Protein AF-A0A7J3MZW9-F1 (afdb_monomer_lite)

Secondary structure (DSSP, 8-state):
--BSEEEEEEEEETTSSHHHHHHHHHHHHHHTT-EEEEEEE--S-SSSSEEEEEEEEESSS---S--SSEEEEEESSHHHHHHTTTTEEEEEEEEEEGGGTT-BGGG-TTS-HHHHHHHHHHHHHTT--SBHHHHHHHHHHHH--EEEEE-HHHHHHHHHHHHT--GGGGGGGHHHHHHHHHHHHHT--HHHHHHHHHHHTTT-HHHHHHHHHHHHHHHHHTGGGTTTTPBPPP----S--EEE-HHHHHHHHHHHTTEEEEEE---TTTHHHHHHHHHT-S---SS---PPEEEE-SSHHHHHHHHHHHHHTT-EEEEEE-HHHHHHHHHHHHHHHHTT--EEEEEEEEE-STT-EEEEE--TTHHHHHH-SSS----EEEE-SSHHHHHHHHHHHHHHHHHHT-EEEEEEEHHHHH-EEEEPPP-GGG------SB----TT--TT-TT-SSPPBP-TT--

InterPro domains:
  IPR002869 Pyruvate-flavodoxin oxidoreductase, central domain [G3DSA:3.40.920.10] (5-222)
  IPR002880 Pyruvate flavodoxin/ferredoxin oxidoreductase, pyrimidine binding domain [PF01855] (254-436)
  IPR002880 Pyruvate flavodoxin/ferredoxin oxidoreductase, pyrimidine binding domain [cd07034] (246-413)
  IPR019752 Pyruvate/ketoisovalerate oxidoreductase, catalytic domain [PF01558] (8-216)
  IPR029061 Thiamin diphosphate-binding fold [SSF52518] (240-432)
  IPR050722 Pyruvate:ferredoxin/flavodoxin oxidoreductase [PTHR32154] (237-459)

Radius of gyration: 25.4 Å; chains: 1; bounding box: 70×45×79 Å

Sequence (463 aa):
MAREDVGIILGGPQGAGVETSMMVLTRALARRGFGVIADREYFSNITGRHSYIHMLVSSRAIPRSLRYPVEIIASMDAETLFTHIDDVANGGYIVYDSGVASKRLEEIVSMEDITRVRVLEKLKKNGVASTVASVLKFLERDRDVKAIGLNFADLLRRLMNRYRIEVSSLSRYVSGIIVSAVAVLLGLDVEAIKYSLSIQFSSRSNIVEQNLELFKYVEESLQSYRNSIALEKPKHNFRKLMIVTGNDVVAMGKIVGGLRYQSYYPITPAADESFAIEKYEHLRAEKDIGSIVVIQTEDEISAICSAIGASLAGARSATVTSGPGFDLMVEGISWAGANEVPIVVTYYQRGGPSTGQPTRGSQSDLFNAIFAGHGEFARVVITSGDHVEAFYDSIEAFNIAERFQVPVIHLLDKFLANSIRTIPPPDLDSVKIVRGSISSGGKEYKRFDLGYIVSPRAFIGVD

Organism: NCBI:txid334771

Structure (mmCIF, N/CA/C/O backbone):
data_AF-A0A7J3MZW9-F1
#
_entry.id   AF-A0A7J3MZW9-F1
#
loop_
_atom_site.group_PDB
_atom_site.id
_atom_site.type_symbol
_atom_site.label_atom_id
_atom_site.label_alt_id
_atom_site.label_comp_id
_atom_site.label_asym_id
_atom_site.label_entity_id
_atom_site.label_seq_id
_atom_site.pdbx_PDB_ins_code
_atom_site.Cartn_x
_atom_site.Cartn_y
_atom_site.Cartn_z
_atom_site.occupancy
_atom_site.B_iso_or_equiv
_atom_site.auth_seq_id
_atom_site.auth_comp_id
_atom_site.auth_asym_id
_atom_site.auth_atom_id
_atom_site.pdbx_PDB_model_num
ATOM 1 N N . MET A 1 1 ? -22.121 -19.425 14.196 1.00 66.69 1 MET A N 1
ATOM 2 C CA . MET A 1 1 ? -21.327 -20.340 13.345 1.00 66.69 1 MET A CA 1
ATOM 3 C C . MET A 1 1 ? -20.013 -19.656 13.018 1.00 66.69 1 MET A C 1
ATOM 5 O O . MET A 1 1 ? -20.012 -18.431 12.944 1.00 66.69 1 MET A O 1
ATOM 9 N N . ALA A 1 2 ? -18.922 -20.415 12.894 1.00 81.06 2 ALA A N 1
ATOM 10 C CA . ALA A 1 2 ? -17.648 -19.862 12.435 1.00 81.06 2 ALA A CA 1
ATOM 11 C C . ALA A 1 2 ? -17.793 -19.345 10.994 1.00 81.06 2 ALA A C 1
ATOM 13 O O . ALA A 1 2 ? -18.636 -19.845 10.249 1.00 81.06 2 ALA A O 1
ATOM 14 N N . ARG A 1 3 ? -17.035 -18.309 10.636 1.00 91.56 3 ARG A N 1
ATOM 15 C CA . ARG A 1 3 ? -17.118 -17.649 9.327 1.00 91.56 3 ARG A CA 1
ATOM 16 C C . ARG A 1 3 ? -15.954 -18.076 8.441 1.00 91.56 3 ARG A C 1
ATOM 18 O O . ARG A 1 3 ? -14.834 -18.227 8.929 1.00 91.56 3 ARG A O 1
ATOM 25 N N . GLU A 1 4 ? -16.200 -18.223 7.140 1.00 93.69 4 GLU A N 1
ATOM 26 C CA . GLU A 1 4 ? -15.109 -18.450 6.185 1.00 93.69 4 GLU A CA 1
ATOM 27 C C . GLU A 1 4 ? -14.228 -17.205 6.050 1.00 93.69 4 GLU A C 1
ATOM 29 O O . GLU A 1 4 ? -13.000 -17.328 6.088 1.00 93.69 4 GLU A O 1
ATOM 34 N N . ASP A 1 5 ? -14.870 -16.035 5.975 1.00 96.19 5 ASP A N 1
ATOM 35 C CA . ASP A 1 5 ? -14.238 -14.738 5.764 1.00 96.19 5 ASP A CA 1
ATOM 36 C C . ASP A 1 5 ? -14.672 -13.718 6.822 1.00 96.19 5 ASP A C 1
ATOM 38 O O . ASP A 1 5 ? -15.852 -13.645 7.182 1.00 96.19 5 ASP A O 1
ATOM 42 N N . VAL A 1 6 ? -13.740 -12.870 7.258 1.00 97.88 6 VAL A N 1
ATOM 43 C CA . VAL A 1 6 ? -13.991 -11.769 8.198 1.00 97.88 6 VAL A CA 1
ATOM 44 C C . VAL A 1 6 ? -13.339 -10.485 7.685 1.00 97.88 6 VAL A C 1
ATOM 46 O O . VAL A 1 6 ? -12.119 -10.401 7.547 1.00 97.88 6 VAL A O 1
ATOM 49 N N . GLY A 1 7 ? -14.170 -9.493 7.381 1.00 98.38 7 GLY A N 1
ATOM 50 C CA . GLY A 1 7 ? -13.801 -8.124 7.062 1.00 98.38 7 GLY A CA 1
ATOM 51 C C . GLY A 1 7 ? -13.626 -7.292 8.331 1.00 98.38 7 GLY A C 1
ATOM 52 O O . GLY A 1 7 ? -14.401 -7.417 9.283 1.00 98.38 7 GLY A O 1
ATOM 53 N N . ILE A 1 8 ? -12.604 -6.442 8.343 1.00 98.62 8 ILE A N 1
ATOM 54 C CA . ILE A 1 8 ? -12.184 -5.655 9.501 1.00 98.62 8 ILE A CA 1
ATOM 55 C C . ILE A 1 8 ? -11.830 -4.243 9.033 1.00 98.62 8 ILE A C 1
ATOM 57 O O . ILE A 1 8 ? -11.095 -4.079 8.060 1.00 98.62 8 ILE A O 1
ATOM 61 N N . ILE A 1 9 ? -12.306 -3.229 9.753 1.00 98.75 9 ILE A N 1
ATOM 62 C CA . ILE A 1 9 ? -11.813 -1.855 9.655 1.00 98.75 9 ILE A CA 1
ATOM 63 C C . ILE A 1 9 ? -11.108 -1.484 10.953 1.00 98.75 9 ILE A C 1
ATOM 65 O O . ILE A 1 9 ? -11.668 -1.631 12.038 1.00 98.75 9 ILE A O 1
ATOM 69 N N . LEU A 1 10 ? -9.881 -0.984 10.838 1.00 98.38 10 LEU A N 1
ATOM 70 C CA . LEU A 1 10 ? -9.144 -0.358 11.937 1.00 98.38 10 LEU A CA 1
ATOM 71 C C . LEU A 1 10 ? -9.023 1.123 11.607 1.00 98.38 10 LEU A C 1
ATOM 73 O O . LEU A 1 10 ? -8.397 1.449 10.603 1.00 98.38 10 LEU A O 1
ATOM 77 N N . GLY A 1 11 ? -9.604 2.007 12.410 1.00 97.81 11 GLY A N 1
ATOM 78 C CA . GLY A 1 11 ? -9.601 3.443 12.124 1.00 97.81 11 GLY A CA 1
ATOM 79 C C . GLY A 1 11 ? -8.956 4.273 13.224 1.00 97.81 11 GLY A C 1
ATOM 80 O O . GLY A 1 11 ? -9.015 3.921 14.405 1.00 97.81 11 GLY A O 1
ATOM 81 N N . GLY A 1 12 ? -8.328 5.375 12.824 1.00 97.19 12 GLY A N 1
ATOM 82 C CA . GLY A 1 12 ? -7.764 6.358 13.736 1.00 97.19 12 GLY A CA 1
ATOM 83 C C . GLY A 1 12 ? -6.958 7.443 13.021 1.00 97.19 12 GLY A C 1
ATOM 84 O O . GLY A 1 12 ? -6.749 7.391 11.803 1.00 97.19 12 GLY A O 1
ATOM 85 N N . PRO A 1 13 ? -6.433 8.421 13.771 1.00 96.06 13 PRO A N 1
ATOM 86 C CA . PRO A 1 13 ? -5.720 9.534 13.172 1.00 96.06 13 PRO A CA 1
ATOM 87 C C . PRO A 1 13 ? -4.361 9.091 12.615 1.00 96.06 13 PRO A C 1
ATOM 89 O O . PRO A 1 13 ? -3.660 8.250 13.190 1.00 96.06 13 PRO A O 1
ATOM 92 N N . GLN A 1 14 ? -3.946 9.693 11.500 1.00 94.75 14 GLN A N 1
ATOM 93 C CA . GLN A 1 14 ? -2.630 9.476 10.906 1.00 94.75 14 GLN A CA 1
ATOM 94 C C . GLN A 1 14 ? -1.537 9.770 11.942 1.00 94.75 14 GLN A C 1
ATOM 96 O O . GLN A 1 14 ? -1.523 10.831 12.570 1.00 94.75 14 GLN A O 1
ATOM 101 N N . GLY A 1 15 ? -0.636 8.802 12.128 1.00 91.50 15 GLY A N 1
ATOM 102 C CA . GLY A 1 15 ? 0.399 8.818 13.167 1.00 91.50 15 GLY A CA 1
ATOM 103 C C . GLY A 1 15 ? 0.068 8.007 14.429 1.00 91.50 15 GLY A C 1
ATOM 104 O O . GLY A 1 15 ? 0.969 7.757 15.225 1.00 91.50 15 GLY A O 1
ATOM 105 N N . ALA A 1 16 ? -1.167 7.517 14.601 1.00 91.44 16 ALA A N 1
ATOM 106 C CA . ALA A 1 16 ? -1.568 6.733 15.781 1.00 91.44 16 ALA A CA 1
ATOM 107 C C . ALA A 1 16 ? -1.140 5.252 15.758 1.00 91.44 16 ALA A C 1
ATOM 109 O O . ALA A 1 16 ? -1.407 4.516 16.704 1.00 91.44 16 ALA A O 1
ATOM 110 N N . GLY A 1 17 ? -0.467 4.800 14.695 1.00 92.62 17 GLY A N 1
ATOM 111 C CA . GLY A 1 17 ? 0.003 3.416 14.568 1.00 92.62 17 GLY A CA 1
ATOM 112 C C . GLY A 1 17 ? -0.980 2.455 13.893 1.00 92.62 17 GLY A C 1
ATOM 113 O O . GLY A 1 17 ? -0.825 1.248 14.046 1.00 92.62 17 GLY A O 1
ATOM 114 N N . VAL A 1 18 ? -1.953 2.955 13.122 1.00 92.81 18 VAL A N 1
ATOM 115 C CA . VAL A 1 18 ? -2.935 2.121 12.396 1.00 92.81 18 VAL A CA 1
ATOM 116 C C . VAL A 1 18 ? -2.254 1.124 11.436 1.00 92.81 18 VAL A C 1
ATOM 118 O O . VAL A 1 18 ? -2.617 -0.047 11.373 1.00 92.81 18 VAL A O 1
ATOM 121 N N . GLU A 1 19 ? -1.195 1.550 10.745 1.00 92.19 19 GLU A N 1
ATOM 122 C CA . GLU A 1 19 ? -0.390 0.685 9.869 1.00 92.19 19 GLU A CA 1
ATOM 123 C C . GLU A 1 19 ? 0.373 -0.401 10.646 1.00 92.19 19 GLU A C 1
ATOM 125 O O . GLU A 1 19 ? 0.411 -1.564 10.245 1.00 92.19 19 GLU A O 1
ATOM 130 N N . THR A 1 20 ? 0.916 -0.057 11.815 1.00 94.56 20 THR A N 1
ATOM 131 C CA . THR A 1 20 ? 1.518 -1.041 12.722 1.00 94.56 20 THR A CA 1
ATOM 132 C C . THR A 1 20 ? 0.482 -2.081 13.152 1.00 94.56 20 THR A C 1
ATOM 134 O O . THR A 1 20 ? 0.789 -3.273 13.165 1.00 94.56 20 THR A O 1
ATOM 137 N N . SER A 1 21 ? -0.754 -1.658 13.447 1.00 96.06 21 SER A N 1
ATOM 138 C CA . SER A 1 21 ? -1.856 -2.567 13.776 1.00 96.06 21 SER A CA 1
ATOM 139 C C . SER A 1 21 ? -2.169 -3.536 12.635 1.00 96.06 21 SER A C 1
ATOM 141 O O . SER A 1 21 ? -2.301 -4.735 12.890 1.00 96.06 21 SER A O 1
ATOM 143 N N . MET A 1 22 ? -2.212 -3.050 11.387 1.00 96.06 22 MET A N 1
ATOM 144 C CA . MET A 1 22 ? -2.353 -3.897 10.195 1.00 96.06 22 MET A CA 1
ATOM 145 C C . MET A 1 22 ? -1.255 -4.958 10.142 1.00 96.06 22 MET A C 1
ATOM 147 O O . MET A 1 22 ? -1.553 -6.147 10.073 1.00 96.06 22 MET A O 1
ATOM 151 N N . MET A 1 23 ? 0.013 -4.549 10.228 1.00 96.19 23 MET A N 1
ATOM 152 C CA . MET A 1 23 ? 1.148 -5.469 10.120 1.00 96.19 23 MET A CA 1
ATOM 153 C C . MET A 1 23 ? 1.159 -6.528 11.220 1.00 96.19 23 MET A C 1
ATOM 155 O O . MET A 1 23 ? 1.488 -7.691 10.964 1.00 96.19 23 MET A O 1
ATOM 159 N N . VAL A 1 24 ? 0.794 -6.141 12.446 1.00 97.06 24 VAL A N 1
ATOM 160 C CA . VAL A 1 24 ? 0.731 -7.071 13.573 1.00 97.06 24 VAL A CA 1
ATOM 161 C C . VAL A 1 24 ? -0.393 -8.096 13.383 1.00 97.06 24 VAL A C 1
ATOM 163 O O . VAL A 1 24 ? -0.154 -9.298 13.530 1.00 97.06 24 VAL A O 1
ATOM 166 N N . LEU A 1 25 ? -1.597 -7.658 13.012 1.00 97.75 25 LEU A N 1
ATOM 167 C CA . LEU A 1 25 ? -2.724 -8.565 12.779 1.00 97.75 25 LEU A CA 1
ATOM 168 C C . LEU A 1 25 ? -2.484 -9.482 11.576 1.00 97.75 25 LEU A C 1
ATOM 170 O O . LEU A 1 25 ? -2.639 -10.695 11.710 1.00 97.75 25 LEU A O 1
ATOM 174 N N . THR A 1 26 ? -2.015 -8.946 10.445 1.00 97.31 26 THR A N 1
ATOM 175 C CA . THR A 1 26 ? -1.722 -9.732 9.235 1.00 97.31 26 THR A CA 1
ATOM 176 C C . THR A 1 26 ? -0.743 -10.866 9.530 1.00 97.31 26 THR A C 1
ATOM 178 O O . THR A 1 26 ? -0.995 -12.012 9.167 1.00 97.31 26 THR A O 1
ATOM 181 N N . ARG A 1 27 ? 0.354 -10.587 10.248 1.00 96.19 27 ARG A N 1
ATOM 182 C CA . ARG A 1 27 ? 1.341 -11.611 10.635 1.00 96.19 27 ARG A CA 1
ATOM 183 C C . ARG A 1 27 ? 0.780 -12.639 11.611 1.00 96.19 27 ARG A C 1
ATOM 185 O O . ARG A 1 27 ? 1.069 -13.823 11.453 1.00 96.19 27 ARG A O 1
ATOM 192 N N . ALA A 1 28 ? -0.001 -12.217 12.606 1.00 96.56 28 ALA A N 1
ATOM 193 C CA . ALA A 1 28 ? -0.604 -13.139 13.570 1.00 96.56 28 ALA A CA 1
ATOM 194 C C . ALA A 1 28 ? -1.579 -14.109 12.879 1.00 96.56 28 ALA A C 1
ATOM 196 O O . ALA A 1 28 ? -1.547 -15.313 13.131 1.00 96.56 28 ALA A O 1
ATOM 197 N N . LEU A 1 29 ? -2.386 -13.595 11.950 1.00 95.88 29 LEU A N 1
ATOM 198 C CA . LEU A 1 29 ? -3.328 -14.372 11.148 1.00 95.88 29 LEU A CA 1
ATOM 199 C C . LEU A 1 29 ? -2.621 -15.306 10.161 1.00 95.88 29 LEU A C 1
ATOM 201 O O . LEU A 1 29 ? -2.902 -16.506 10.138 1.00 95.88 29 LEU A O 1
ATOM 205 N N . ALA A 1 30 ? -1.639 -14.798 9.416 1.00 94.56 30 ALA A N 1
ATOM 206 C CA . ALA A 1 30 ? -0.838 -15.602 8.496 1.00 94.56 30 ALA A CA 1
ATOM 207 C C . ALA A 1 30 ? -0.089 -16.728 9.226 1.00 94.56 30 ALA A C 1
ATOM 209 O O . ALA A 1 30 ? -0.009 -17.852 8.731 1.00 94.56 30 ALA A O 1
ATOM 210 N N . ARG A 1 31 ? 0.401 -16.473 10.451 1.00 92.69 31 ARG A N 1
ATOM 211 C CA . ARG A 1 31 ? 1.047 -17.489 11.298 1.00 92.69 31 ARG A CA 1
ATOM 212 C C . ARG A 1 31 ? 0.108 -18.641 11.656 1.00 92.69 31 ARG A C 1
ATOM 214 O O . ARG A 1 31 ? 0.579 -19.751 11.901 1.00 92.69 31 ARG A O 1
ATOM 221 N N . ARG A 1 32 ? -1.201 -18.386 11.668 1.00 92.31 32 ARG A N 1
ATOM 222 C CA . ARG A 1 32 ? -2.254 -19.383 11.873 1.00 92.31 32 ARG A CA 1
ATOM 223 C C . ARG A 1 32 ? -2.797 -19.978 10.577 1.00 92.31 32 ARG A C 1
ATOM 225 O O . ARG A 1 32 ? -3.683 -20.813 10.659 1.00 92.31 32 ARG A O 1
ATOM 232 N N . GLY A 1 33 ? -2.228 -19.634 9.421 1.00 92.06 33 GLY A N 1
ATOM 233 C CA . GLY A 1 33 ? -2.577 -20.211 8.121 1.00 92.06 33 GLY A CA 1
ATOM 234 C C . GLY A 1 33 ? -3.708 -19.490 7.387 1.00 92.06 33 GLY A C 1
ATOM 235 O O . GLY A 1 33 ? -4.146 -19.973 6.346 1.00 92.06 33 GLY A O 1
ATOM 236 N N . PHE A 1 34 ? -4.180 -18.351 7.900 1.00 94.81 34 PHE A N 1
ATOM 237 C CA . PHE A 1 34 ? -5.194 -17.543 7.226 1.00 94.81 34 PHE A CA 1
ATOM 238 C C . PHE A 1 34 ? -4.597 -16.743 6.069 1.00 94.81 34 PHE A C 1
ATOM 240 O O . PHE A 1 34 ? -3.487 -16.216 6.169 1.00 94.81 34 PHE A O 1
ATOM 247 N N . GLY A 1 35 ? -5.364 -16.619 4.989 1.00 95.69 35 GLY A N 1
ATOM 248 C CA . GLY A 1 35 ? -5.080 -15.666 3.927 1.00 95.69 35 GLY A CA 1
ATOM 249 C C . GLY A 1 35 ? -5.544 -14.271 4.328 1.00 95.69 35 GLY A C 1
ATOM 250 O O . GLY A 1 35 ? -6.617 -14.119 4.911 1.00 95.69 35 GLY A O 1
ATOM 251 N N . VAL A 1 36 ? -4.750 -13.250 4.011 1.00 97.31 36 VAL A N 1
ATOM 252 C CA . VAL A 1 36 ? -5.055 -11.854 4.339 1.00 97.31 36 VAL A CA 1
ATOM 253 C C . VAL A 1 36 ? -4.795 -10.960 3.132 1.00 97.31 36 VAL A C 1
ATOM 255 O O . VAL A 1 36 ? -3.781 -11.108 2.446 1.00 97.31 36 VAL A O 1
ATOM 258 N N . ILE A 1 37 ? -5.701 -10.012 2.912 1.00 97.88 37 ILE A N 1
ATOM 259 C CA . ILE A 1 37 ? -5.473 -8.806 2.117 1.00 97.88 37 ILE A CA 1
ATOM 260 C C . ILE A 1 37 ? -5.898 -7.608 2.965 1.00 97.88 37 ILE A C 1
ATOM 262 O O . ILE A 1 37 ? -6.905 -7.673 3.670 1.00 97.88 37 ILE A O 1
ATOM 266 N N . ALA A 1 38 ? -5.126 -6.533 2.938 1.00 97.75 38 ALA A N 1
ATOM 267 C CA . ALA A 1 38 ? -5.451 -5.304 3.636 1.00 97.75 38 ALA A CA 1
ATOM 268 C C . ALA A 1 38 ? -4.991 -4.102 2.821 1.00 97.75 38 ALA A C 1
ATOM 270 O O . ALA A 1 38 ? -3.898 -4.130 2.271 1.00 97.75 38 ALA A O 1
ATOM 271 N N . ASP A 1 39 ? -5.798 -3.052 2.759 1.00 96.31 39 ASP A N 1
ATOM 272 C CA . ASP A 1 39 ? -5.416 -1.780 2.153 1.00 96.31 39 ASP A CA 1
ATOM 273 C C . ASP A 1 39 ? -5.437 -0.666 3.190 1.00 96.31 39 ASP A C 1
ATOM 275 O O . ASP A 1 39 ? -6.199 -0.690 4.163 1.00 96.31 39 ASP A O 1
ATOM 279 N N . ARG A 1 40 ? -4.569 0.313 2.959 1.00 94.19 40 ARG A N 1
ATOM 280 C CA . ARG A 1 40 ? -4.457 1.518 3.759 1.00 94.19 40 ARG A CA 1
ATOM 281 C C . ARG A 1 40 ? -5.034 2.688 2.980 1.00 94.19 40 ARG A C 1
ATOM 283 O O . ARG A 1 40 ? -4.527 3.079 1.926 1.00 94.19 40 ARG A O 1
ATOM 290 N N . GLU A 1 41 ? -6.011 3.337 3.594 1.00 95.88 41 GLU A N 1
ATOM 291 C CA . GLU A 1 41 ? -6.636 4.547 3.084 1.00 95.88 41 GLU A CA 1
ATOM 292 C C . GLU A 1 41 ? -6.291 5.731 3.994 1.00 95.88 41 GLU A C 1
ATOM 294 O O . GLU A 1 41 ? -6.464 5.697 5.215 1.00 95.88 41 GLU A O 1
ATOM 299 N N . TYR A 1 42 ? -5.736 6.784 3.391 1.00 95.62 42 TYR A N 1
ATOM 300 C CA . TYR A 1 42 ? -5.172 7.934 4.097 1.00 95.62 42 TYR A CA 1
ATOM 301 C C . TYR A 1 42 ? -5.287 9.208 3.258 1.00 95.62 42 TYR A C 1
ATOM 303 O O . TYR A 1 42 ? -5.438 9.160 2.036 1.00 95.62 42 TYR A O 1
ATOM 311 N N . PHE A 1 43 ? -5.230 10.363 3.918 1.00 95.81 43 PHE A N 1
ATOM 312 C CA . PHE A 1 43 ? -5.194 11.655 3.240 1.00 95.81 43 PHE A CA 1
ATOM 313 C C . PHE A 1 43 ? -3.762 12.033 2.868 1.00 95.81 43 PHE A C 1
ATOM 315 O O . PHE A 1 43 ? -2.799 11.544 3.459 1.00 95.81 43 PHE A O 1
ATOM 322 N N . SER A 1 44 ? -3.623 12.964 1.921 1.00 94.00 44 SER A N 1
ATOM 323 C CA . SER A 1 44 ? -2.358 13.645 1.621 1.00 94.00 44 SER A CA 1
ATOM 324 C C . SER A 1 44 ? -1.974 14.590 2.770 1.00 94.00 44 SER A C 1
ATOM 326 O O . SER A 1 44 ? -2.047 15.812 2.664 1.00 94.00 44 SER A O 1
ATOM 328 N N . ASN A 1 45 ? -1.646 14.000 3.914 1.00 93.12 45 ASN A N 1
ATOM 329 C CA . ASN A 1 45 ? -1.388 14.639 5.193 1.00 93.12 45 ASN A CA 1
ATOM 330 C C . ASN A 1 45 ? -0.435 13.743 6.004 1.00 93.12 45 ASN A C 1
ATOM 332 O O . ASN A 1 45 ? -0.465 12.526 5.852 1.00 93.12 45 ASN A O 1
ATOM 336 N N . ILE A 1 46 ? 0.426 14.326 6.843 1.00 86.62 46 ILE A N 1
ATOM 337 C CA . ILE A 1 46 ? 1.426 13.552 7.601 1.00 86.62 46 ILE A CA 1
ATOM 338 C C . ILE A 1 46 ? 0.848 13.046 8.928 1.00 86.62 46 ILE A C 1
ATOM 340 O O . ILE A 1 46 ? 1.002 11.870 9.260 1.00 86.62 46 ILE A O 1
ATOM 344 N N . THR A 1 47 ? 0.150 13.907 9.673 1.00 89.38 47 THR A N 1
ATOM 345 C CA . THR A 1 47 ? -0.480 13.564 10.955 1.00 89.38 47 THR A CA 1
ATOM 346 C C . THR A 1 47 ? -1.817 14.271 11.162 1.00 89.38 47 THR A C 1
ATOM 348 O O . THR A 1 47 ? -2.002 15.430 10.789 1.00 89.38 47 THR A O 1
ATOM 351 N N . GLY A 1 48 ? -2.731 13.578 11.846 1.00 90.19 48 GLY A N 1
ATOM 352 C CA . GLY A 1 48 ? -3.967 14.149 12.386 1.00 90.19 48 GLY A CA 1
ATOM 353 C C . GLY A 1 48 ? -5.234 13.902 11.567 1.00 90.19 48 GLY A C 1
ATOM 354 O O . GLY A 1 48 ? -6.290 13.754 12.173 1.00 90.19 48 GLY A O 1
ATOM 355 N N . ARG A 1 49 ? -5.172 13.802 10.231 1.00 95.56 49 ARG A N 1
ATOM 356 C CA . ARG A 1 49 ? -6.343 13.377 9.433 1.00 95.56 49 ARG A CA 1
ATOM 357 C C . ARG A 1 49 ? -6.718 11.922 9.716 1.00 95.56 49 ARG A C 1
ATOM 359 O O . ARG A 1 49 ? -5.862 11.135 10.113 1.00 95.56 49 ARG A O 1
ATOM 366 N N . HIS A 1 50 ? -7.978 11.556 9.484 1.00 97.44 50 HIS A N 1
ATOM 367 C CA . HIS A 1 50 ? -8.433 10.171 9.616 1.00 97.44 50 HIS A CA 1
ATOM 368 C C . HIS A 1 50 ? -7.737 9.247 8.618 1.00 97.44 50 HIS A C 1
ATOM 370 O O . HIS A 1 50 ? -7.591 9.561 7.438 1.00 97.44 50 HIS A O 1
ATOM 376 N N . SER A 1 51 ? -7.338 8.076 9.088 1.00 97.31 51 SER A N 1
ATOM 377 C CA . SER A 1 51 ? -6.863 6.982 8.252 1.00 97.31 51 SER A CA 1
ATOM 378 C C . SER A 1 51 ? -7.467 5.680 8.729 1.00 97.31 51 SER A C 1
ATOM 380 O O . SER A 1 51 ? -7.773 5.513 9.910 1.00 97.31 51 SER A O 1
ATOM 382 N N . TYR A 1 52 ? -7.611 4.735 7.814 1.00 98.00 52 TYR A N 1
ATOM 383 C CA . TYR A 1 52 ? -8.102 3.422 8.176 1.00 98.00 52 TYR A CA 1
ATOM 384 C C . TYR A 1 52 ? -7.427 2.322 7.373 1.00 98.00 52 TYR A C 1
ATOM 386 O O . TYR A 1 52 ? -6.879 2.537 6.290 1.00 98.00 52 TYR A O 1
ATOM 394 N N . ILE A 1 53 ? -7.460 1.134 7.958 1.00 98.12 53 ILE A N 1
ATOM 395 C CA . ILE A 1 53 ? -7.071 -0.112 7.322 1.00 98.12 53 ILE A CA 1
ATOM 396 C C . ILE A 1 53 ? -8.348 -0.871 7.044 1.00 98.12 53 ILE A C 1
ATOM 398 O O . ILE A 1 53 ? -9.110 -1.130 7.974 1.00 98.12 53 ILE A O 1
ATOM 402 N N . HIS A 1 54 ? -8.555 -1.251 5.791 1.00 98.19 54 HIS A N 1
ATOM 403 C CA . HIS A 1 54 ? -9.618 -2.161 5.394 1.00 98.19 54 HIS A CA 1
ATOM 404 C C . HIS A 1 54 ? -8.995 -3.514 5.095 1.00 98.19 54 HIS A C 1
ATOM 406 O O . HIS A 1 54 ? -8.181 -3.645 4.189 1.00 98.19 54 HIS A O 1
ATOM 412 N N . MET A 1 55 ? -9.337 -4.514 5.895 1.00 98.38 55 MET A N 1
ATOM 413 C CA . MET A 1 55 ? -8.736 -5.841 5.868 1.00 98.38 55 MET A CA 1
ATOM 414 C C . MET A 1 55 ? -9.805 -6.897 5.612 1.00 98.38 55 MET A C 1
ATOM 416 O O . MET A 1 55 ? -10.905 -6.821 6.154 1.00 98.38 55 MET A O 1
ATOM 420 N N . LEU A 1 56 ? -9.463 -7.912 4.825 1.00 98.31 56 LEU A N 1
ATOM 421 C CA . LEU A 1 56 ? -10.227 -9.142 4.692 1.00 98.31 56 LEU A CA 1
ATOM 422 C C . LEU A 1 56 ? -9.333 -10.330 5.037 1.00 98.31 56 LEU A C 1
ATOM 424 O O . LEU A 1 56 ? -8.225 -10.480 4.518 1.00 98.31 56 LEU A O 1
ATOM 428 N N . VAL A 1 57 ? -9.851 -11.183 5.909 1.00 97.44 57 VAL A N 1
ATOM 429 C CA . VAL A 1 57 ? -9.215 -12.418 6.358 1.00 97.44 57 VAL A CA 1
ATOM 430 C C . VAL A 1 57 ? -10.047 -13.585 5.863 1.00 97.44 57 VAL A C 1
ATOM 432 O O . VAL A 1 57 ? -11.267 -13.544 5.986 1.00 97.44 57 VAL A O 1
ATOM 435 N N . SER A 1 58 ? -9.404 -14.626 5.342 1.00 95.94 58 SER A N 1
ATOM 436 C CA . SER A 1 58 ? -10.086 -15.820 4.853 1.00 95.94 58 SER A CA 1
ATOM 437 C C . SER A 1 58 ? -9.415 -17.100 5.340 1.00 95.94 58 SER A C 1
ATOM 439 O O . SER A 1 58 ? -8.193 -17.260 5.312 1.00 95.94 58 SER A O 1
ATOM 441 N N . SER A 1 59 ? -10.245 -18.046 5.767 1.00 94.75 59 SER A N 1
ATOM 442 C CA . SER A 1 59 ? -9.865 -19.433 6.063 1.00 94.75 59 SER A CA 1
ATOM 443 C C . SER A 1 59 ? -9.820 -20.313 4.808 1.00 94.75 59 SER A C 1
ATOM 445 O O . SER A 1 59 ? -9.221 -21.392 4.828 1.00 94.75 59 SER A O 1
ATOM 447 N N . ARG A 1 60 ? -10.439 -19.863 3.707 1.00 91.62 60 ARG A N 1
ATOM 448 C CA . ARG A 1 60 ? -10.702 -20.665 2.503 1.00 91.62 60 ARG A CA 1
ATOM 449 C C . ARG A 1 60 ? -9.842 -20.288 1.305 1.00 91.62 60 ARG A C 1
ATOM 451 O O . ARG A 1 60 ? -9.861 -21.039 0.340 1.00 91.62 60 ARG A O 1
ATOM 458 N N . ALA A 1 61 ? -9.123 -19.169 1.300 1.00 91.06 61 ALA A N 1
ATOM 459 C CA . ALA A 1 61 ? -8.167 -18.782 0.252 1.00 91.06 61 ALA A CA 1
ATOM 460 C C . ALA A 1 61 ? -7.298 -17.611 0.705 1.00 91.06 61 ALA A C 1
ATOM 462 O O . ALA A 1 61 ? -7.561 -16.990 1.727 1.00 91.06 61 ALA A O 1
ATOM 463 N N . ILE A 1 62 ? -6.278 -17.276 -0.086 1.00 92.19 62 ILE A N 1
ATOM 464 C CA . ILE A 1 62 ? -5.747 -15.914 -0.060 1.00 92.19 62 ILE A CA 1
ATOM 465 C C . ILE A 1 62 ? -6.791 -15.025 -0.749 1.00 92.19 62 ILE A C 1
ATOM 467 O O . ILE A 1 62 ? -7.041 -15.223 -1.945 1.00 92.19 62 ILE A O 1
ATOM 471 N N . PRO A 1 63 ? -7.411 -14.070 -0.037 1.00 93.94 63 PRO A N 1
ATOM 472 C CA . PRO A 1 63 ? -8.425 -13.204 -0.620 1.00 93.94 63 PRO A CA 1
ATOM 473 C C . PRO A 1 63 ? -7.840 -12.373 -1.772 1.00 93.94 63 PRO A C 1
ATOM 475 O O . PRO A 1 63 ? -6.654 -12.026 -1.778 1.00 93.94 63 PRO A O 1
ATOM 478 N N . ARG A 1 64 ? -8.676 -12.108 -2.781 1.00 92.12 64 ARG A N 1
ATOM 479 C CA . ARG A 1 64 ? -8.311 -11.344 -3.991 1.00 92.12 64 ARG A CA 1
ATOM 480 C C . ARG A 1 64 ? -8.816 -9.905 -3.973 1.00 92.12 64 ARG A C 1
ATOM 482 O O . ARG A 1 64 ? -8.330 -9.089 -4.738 1.00 92.12 64 ARG A O 1
ATOM 489 N N . SER A 1 65 ? -9.785 -9.600 -3.119 1.00 94.75 65 SER A N 1
ATOM 490 C CA . SER A 1 65 ? -10.409 -8.285 -3.039 1.00 94.75 65 SER A CA 1
ATOM 491 C C . SER A 1 65 ? -10.841 -7.992 -1.611 1.00 94.75 65 SER A C 1
ATOM 493 O O . SER A 1 65 ? -11.024 -8.903 -0.802 1.00 94.75 65 SER A O 1
ATOM 495 N N . LEU A 1 66 ? -11.039 -6.713 -1.314 1.00 96.69 66 LEU A N 1
ATOM 496 C CA . LEU A 1 66 ? -11.737 -6.278 -0.111 1.00 96.69 66 LEU A CA 1
ATOM 497 C C . LEU A 1 66 ? -13.253 -6.337 -0.328 1.00 96.69 66 LEU A C 1
ATOM 499 O O . LEU A 1 66 ? -13.728 -6.424 -1.462 1.00 96.69 66 LEU A O 1
ATOM 503 N N . ARG A 1 67 ? -14.023 -6.299 0.764 1.00 95.81 67 ARG A N 1
ATOM 504 C CA . ARG A 1 67 ? -15.489 -6.256 0.706 1.00 95.81 67 ARG A CA 1
ATOM 505 C C . ARG A 1 67 ? -16.084 -5.375 1.793 1.00 95.81 67 ARG A C 1
ATOM 507 O O . ARG A 1 67 ? -15.541 -5.284 2.893 1.00 95.81 67 ARG A O 1
ATOM 514 N N . TYR A 1 68 ? -17.240 -4.812 1.474 1.00 96.12 68 TYR A N 1
ATOM 515 C CA . TYR A 1 68 ? -18.177 -4.234 2.427 1.00 96.12 68 TYR A CA 1
ATOM 516 C C . TYR A 1 68 ? -19.478 -5.057 2.424 1.00 96.12 68 TYR A C 1
ATOM 518 O O . TYR A 1 68 ? -19.797 -5.680 1.407 1.00 96.12 68 TYR A O 1
ATOM 526 N N . PRO A 1 69 ? -20.245 -5.058 3.524 1.00 97.56 69 PRO A N 1
ATOM 527 C CA . PRO A 1 69 ? -19.862 -4.518 4.826 1.00 97.56 69 PRO A CA 1
ATOM 528 C C . PRO A 1 69 ? -18.809 -5.398 5.533 1.00 97.56 69 PRO A C 1
ATOM 530 O O . PRO A 1 69 ? -18.527 -6.519 5.100 1.00 97.56 69 PRO A O 1
ATOM 533 N N . VAL A 1 70 ? -18.219 -4.878 6.611 1.00 98.25 70 VAL A N 1
ATOM 534 C CA . VAL A 1 70 ? -17.229 -5.551 7.464 1.00 98.25 70 VAL A CA 1
ATOM 535 C C . VAL A 1 70 ? -17.845 -6.032 8.773 1.00 98.25 70 VAL A C 1
ATOM 537 O O . VAL A 1 70 ? -18.772 -5.430 9.312 1.00 98.25 70 VAL A O 1
ATOM 540 N N . GLU A 1 71 ? -17.325 -7.127 9.314 1.00 98.25 71 GLU A N 1
ATOM 541 C CA . GLU A 1 71 ? -17.822 -7.705 10.562 1.00 98.25 71 GLU A CA 1
ATOM 542 C C . GLU A 1 71 ? -17.279 -7.010 11.810 1.00 98.25 71 GLU A C 1
ATOM 544 O O . GLU A 1 71 ? -17.935 -7.062 12.849 1.00 98.25 71 GLU A O 1
ATOM 549 N N . ILE A 1 72 ? -16.102 -6.382 11.726 1.00 98.50 72 ILE A N 1
ATOM 550 C CA . ILE A 1 72 ? -15.468 -5.694 12.855 1.00 98.50 72 ILE A CA 1
ATOM 551 C C . ILE A 1 72 ? -15.073 -4.280 12.446 1.00 98.50 72 ILE A C 1
ATOM 553 O O . ILE A 1 72 ? -14.364 -4.096 11.460 1.00 98.50 72 ILE A O 1
ATOM 557 N N . ILE A 1 73 ? -15.446 -3.293 13.254 1.00 98.75 73 ILE A N 1
ATOM 558 C CA . ILE A 1 73 ? -14.825 -1.968 13.252 1.00 98.75 73 ILE A CA 1
ATOM 559 C C . ILE A 1 73 ? -14.142 -1.775 14.603 1.00 98.75 73 ILE A C 1
ATOM 561 O O . ILE A 1 73 ? -14.795 -1.823 15.642 1.00 98.75 73 ILE A O 1
ATOM 565 N N . ALA A 1 74 ? -12.832 -1.552 14.606 1.00 98.31 74 ALA A N 1
ATOM 566 C CA . ALA A 1 74 ? -12.079 -1.209 15.803 1.00 98.31 74 ALA A CA 1
ATOM 567 C C . ALA A 1 74 ? -11.577 0.233 15.703 1.00 98.31 74 ALA A C 1
ATOM 569 O O . ALA A 1 74 ? -10.821 0.593 14.799 1.00 98.31 74 ALA A O 1
ATOM 570 N N . SER A 1 75 ? -12.035 1.056 16.639 1.00 97.88 75 SER A N 1
ATOM 571 C CA . SER A 1 75 ? -11.915 2.505 16.591 1.00 97.88 75 SER A CA 1
ATOM 572 C C . SER A 1 75 ? -10.919 3.029 17.615 1.00 97.88 75 SER A C 1
ATOM 574 O O . SER A 1 75 ? -11.041 2.728 18.804 1.00 97.88 75 SER A O 1
ATOM 576 N N . MET A 1 76 ? -9.959 3.846 17.174 1.00 96.88 76 MET A N 1
ATOM 577 C CA . MET A 1 76 ? -9.068 4.586 18.076 1.00 96.88 76 MET A CA 1
ATOM 578 C C . MET A 1 76 ? -9.654 5.932 18.524 1.00 96.88 76 MET A C 1
ATOM 580 O O . MET A 1 76 ? -9.187 6.496 19.511 1.00 96.88 76 MET A O 1
ATOM 584 N N . ASP A 1 77 ? -10.640 6.464 17.800 1.00 96.94 77 ASP A N 1
ATOM 585 C CA . ASP A 1 77 ? -11.208 7.791 18.031 1.00 96.94 77 ASP A CA 1
ATOM 586 C C . ASP A 1 77 ? -12.719 7.848 17.746 1.00 96.94 77 ASP A C 1
ATOM 588 O O . ASP A 1 77 ? -13.372 6.837 17.489 1.00 96.94 77 ASP A O 1
ATOM 592 N N . ALA A 1 78 ? -13.311 9.038 17.853 1.00 97.81 78 ALA A N 1
ATOM 593 C CA . ALA A 1 78 ? -14.716 9.252 17.511 1.00 97.81 78 ALA A CA 1
ATOM 594 C C . ALA A 1 78 ? -14.940 9.407 15.995 1.00 97.81 78 ALA A C 1
ATOM 596 O O . ALA A 1 78 ? -16.004 9.044 15.498 1.00 97.81 78 ALA A O 1
ATOM 597 N N . GLU A 1 79 ? -13.960 9.941 15.256 1.00 98.19 79 GLU A N 1
ATOM 598 C CA . GLU A 1 79 ? -14.086 10.199 13.816 1.00 98.19 79 GLU A CA 1
ATOM 599 C C . GLU A 1 79 ? -14.307 8.917 13.016 1.00 98.19 79 GLU A C 1
ATOM 601 O O . GLU A 1 79 ? -15.163 8.884 12.131 1.00 98.19 79 GLU A O 1
ATOM 606 N N . THR A 1 80 ? -13.595 7.849 13.369 1.00 98.06 80 THR A N 1
ATOM 607 C CA . THR A 1 80 ? -13.751 6.523 12.765 1.00 98.06 80 THR A CA 1
ATOM 608 C C . THR A 1 80 ? -15.201 6.035 12.839 1.00 98.06 80 THR A C 1
ATOM 610 O O . THR A 1 80 ? -15.742 5.558 11.843 1.00 98.06 80 THR A O 1
ATOM 613 N N . LEU A 1 81 ? -15.869 6.202 13.987 1.00 97.94 81 LEU A N 1
ATOM 614 C CA . LEU A 1 81 ? -17.250 5.746 14.192 1.00 97.94 81 LEU A CA 1
ATOM 615 C C . LEU A 1 81 ? -18.252 6.499 13.313 1.00 97.94 81 LEU A C 1
ATOM 617 O O . LEU A 1 81 ? -19.199 5.909 12.799 1.00 97.94 81 LEU A O 1
ATOM 621 N N . PHE A 1 82 ? -18.041 7.802 13.128 1.00 98.12 82 PHE A N 1
ATOM 622 C CA . PHE A 1 82 ? -18.876 8.607 12.241 1.00 98.12 82 PHE A CA 1
ATOM 623 C C . PHE A 1 82 ? -18.588 8.326 10.764 1.00 98.12 82 PHE A C 1
ATOM 625 O O . PHE A 1 82 ? -19.518 8.256 9.963 1.00 98.12 82 PHE A O 1
ATOM 632 N N . THR A 1 83 ? -17.314 8.151 10.407 1.00 97.31 83 THR A N 1
ATOM 633 C CA . THR A 1 83 ? -16.878 7.912 9.024 1.00 97.31 83 THR A CA 1
ATOM 634 C C . THR A 1 83 ? -17.397 6.579 8.496 1.00 97.31 83 THR A C 1
ATOM 636 O O . THR A 1 83 ? -17.871 6.519 7.364 1.00 97.31 83 THR A O 1
ATOM 639 N N . HIS A 1 84 ? -17.367 5.540 9.334 1.00 97.50 84 HIS A N 1
ATOM 640 C CA . HIS A 1 84 ? -17.675 4.161 8.954 1.00 97.50 84 HIS A CA 1
ATOM 641 C C . HIS A 1 84 ? -19.053 3.681 9.437 1.00 97.50 84 HIS A C 1
ATOM 643 O O . HIS A 1 84 ? -19.289 2.480 9.569 1.00 97.50 84 HIS A O 1
ATOM 649 N N . ILE A 1 85 ? -19.990 4.607 9.684 1.00 94.19 85 ILE A N 1
ATOM 650 C CA . ILE A 1 85 ? -21.358 4.293 10.139 1.00 94.19 85 ILE A CA 1
ATOM 651 C C . ILE A 1 85 ? -22.077 3.289 9.224 1.00 94.19 85 ILE A C 1
ATOM 653 O O . ILE A 1 85 ? -22.917 2.515 9.678 1.00 94.19 85 ILE A O 1
ATOM 657 N N . ASP A 1 86 ? -21.753 3.303 7.932 1.00 95.12 86 ASP A N 1
ATOM 658 C CA . ASP A 1 86 ? -22.382 2.451 6.929 1.00 95.12 86 ASP A CA 1
ATOM 659 C C . ASP A 1 86 ? -21.679 1.129 6.687 1.00 95.12 86 ASP A C 1
ATOM 661 O O . ASP A 1 86 ? -22.295 0.217 6.135 1.00 95.12 86 ASP A O 1
ATOM 665 N N . ASP A 1 87 ? -20.442 1.010 7.145 1.00 97.44 87 ASP A N 1
ATOM 666 C CA . ASP A 1 87 ? -19.552 -0.048 6.699 1.00 97.44 87 ASP A CA 1
ATOM 667 C C . ASP A 1 87 ? -19.686 -1.311 7.547 1.00 97.44 87 ASP A C 1
ATOM 669 O O . ASP A 1 87 ? -19.269 -2.378 7.109 1.00 97.44 87 ASP A O 1
ATOM 673 N N . VAL A 1 88 ? -20.290 -1.226 8.739 1.00 97.56 88 VAL A N 1
ATOM 674 C CA . VAL A 1 88 ? -20.504 -2.381 9.620 1.00 97.56 88 VAL A CA 1
ATOM 675 C C . VAL A 1 88 ? -21.674 -3.250 9.149 1.00 97.56 88 VAL A C 1
ATOM 677 O O . VAL A 1 88 ? -22.757 -2.760 8.807 1.00 97.56 88 VAL A O 1
ATOM 680 N N . ALA A 1 89 ? -21.449 -4.562 9.152 1.00 97.25 89 ALA A N 1
ATOM 681 C CA . ALA A 1 89 ? -22.431 -5.568 8.777 1.00 97.25 89 ALA A CA 1
ATOM 682 C C . ALA A 1 89 ? -23.525 -5.716 9.840 1.00 97.25 89 ALA A C 1
ATOM 684 O O . ALA A 1 89 ? -23.323 -5.415 11.019 1.00 97.25 89 ALA A O 1
ATOM 685 N N . ASN A 1 90 ? -24.669 -6.269 9.436 1.00 96.75 90 ASN A N 1
ATOM 686 C CA . ASN A 1 90 ? -25.699 -6.677 10.385 1.00 96.75 90 ASN A CA 1
ATOM 687 C C . ASN A 1 90 ? -25.149 -7.765 11.324 1.00 96.75 90 ASN A C 1
ATOM 689 O O . ASN A 1 90 ? -24.491 -8.708 10.873 1.00 96.75 90 ASN A O 1
ATOM 693 N N . GLY A 1 91 ? -25.388 -7.626 12.628 1.00 96.44 91 GLY A N 1
ATOM 694 C CA . GLY A 1 91 ? -24.783 -8.475 13.656 1.00 96.44 91 GLY A CA 1
ATOM 695 C C . GLY A 1 91 ? -23.265 -8.291 13.801 1.00 96.44 91 GLY A C 1
ATOM 696 O O . GLY A 1 91 ? -22.600 -9.168 14.353 1.00 96.44 91 GLY A O 1
ATOM 697 N N . GLY A 1 92 ? -22.698 -7.218 13.236 1.00 97.44 92 GLY A N 1
ATOM 698 C CA . GLY A 1 92 ? -21.278 -6.879 13.332 1.00 97.44 92 GLY A CA 1
ATOM 699 C C . GLY A 1 92 ? -20.894 -6.307 14.697 1.00 97.44 92 GLY A C 1
ATOM 700 O O . GLY A 1 92 ? -21.738 -6.079 15.561 1.00 97.44 92 GLY A O 1
ATOM 701 N N . TYR A 1 93 ? -19.602 -6.067 14.892 1.00 98.44 93 TYR A N 1
ATOM 702 C CA . TYR A 1 93 ? -19.028 -5.645 16.165 1.00 98.44 93 TYR A CA 1
ATOM 703 C C . TYR A 1 93 ? -18.286 -4.325 16.006 1.00 98.44 93 TYR A C 1
ATOM 705 O O . TYR A 1 93 ? -17.491 -4.154 15.082 1.00 98.44 93 TYR A O 1
ATOM 713 N N . ILE A 1 94 ? -18.516 -3.404 16.939 1.00 98.62 94 ILE A N 1
ATOM 714 C CA . ILE A 1 94 ? -17.784 -2.140 17.018 1.00 98.62 94 ILE A CA 1
ATOM 715 C C . ILE A 1 94 ? -17.046 -2.094 18.346 1.00 98.62 94 ILE A C 1
ATOM 717 O O . ILE A 1 94 ? -17.678 -2.122 19.396 1.00 98.62 94 ILE A O 1
ATOM 721 N N . VAL A 1 95 ? -15.723 -1.978 18.312 1.00 98.56 95 VAL A N 1
ATOM 722 C CA . VAL A 1 95 ? -14.898 -1.721 19.497 1.00 98.56 95 VAL A CA 1
ATOM 723 C C . VAL A 1 95 ? -14.519 -0.249 19.517 1.00 98.56 95 VAL A C 1
ATOM 725 O O . VAL A 1 95 ? -14.009 0.269 18.524 1.00 98.56 95 VAL A O 1
ATOM 728 N N . TYR A 1 96 ? -14.743 0.423 20.643 1.00 98.50 96 TYR A N 1
ATOM 729 C CA . TYR A 1 96 ? -14.456 1.849 20.785 1.00 98.50 96 TYR A CA 1
ATOM 730 C C . TYR A 1 96 ? -14.050 2.225 22.215 1.00 98.50 96 TYR A C 1
ATOM 732 O O . TYR A 1 96 ? -14.297 1.477 23.164 1.00 98.50 96 TYR A O 1
ATOM 740 N N . ASP A 1 97 ? -13.453 3.409 22.371 1.00 98.25 97 ASP A N 1
ATOM 741 C CA . ASP A 1 97 ? -13.202 3.998 23.687 1.00 98.25 97 ASP A CA 1
ATOM 742 C C . ASP A 1 97 ? -14.505 4.530 24.302 1.00 98.25 97 ASP A C 1
ATOM 744 O O . ASP A 1 97 ? -15.132 5.454 23.779 1.00 98.25 97 ASP A O 1
ATOM 748 N N . SER A 1 98 ? -14.911 4.004 25.454 1.00 97.81 98 SER A N 1
ATOM 749 C CA . SER A 1 98 ? -16.108 4.482 26.154 1.00 97.81 98 SER A CA 1
ATOM 750 C C . SER A 1 98 ? -16.006 5.961 26.551 1.00 97.81 98 SER A C 1
ATOM 752 O O . SER A 1 98 ? -17.034 6.636 26.647 1.00 97.81 98 SER A O 1
ATOM 754 N N . GLY A 1 99 ? -14.785 6.497 26.682 1.00 97.19 99 GLY A N 1
ATOM 755 C CA . GLY A 1 99 ? -14.524 7.915 26.927 1.00 97.19 99 GLY A CA 1
ATOM 756 C C . GLY A 1 99 ? -15.001 8.855 25.813 1.00 97.19 99 GLY A C 1
ATOM 757 O O . GLY A 1 99 ? -15.256 10.029 26.084 1.00 97.19 99 GLY A O 1
ATOM 758 N N . VAL A 1 100 ? -15.192 8.362 24.582 1.00 97.19 100 VAL A N 1
ATOM 759 C CA . VAL A 1 100 ? -15.672 9.184 23.457 1.00 97.19 100 VAL A CA 1
ATOM 760 C C . VAL A 1 100 ? -17.187 9.125 23.250 1.00 97.19 100 VAL A C 1
ATOM 762 O O . VAL A 1 100 ? -17.702 9.768 22.341 1.00 97.19 100 VAL A O 1
ATOM 765 N N . ALA A 1 101 ? -17.936 8.407 24.091 1.00 96.88 101 ALA A N 1
ATOM 766 C CA . ALA A 1 101 ? -19.375 8.198 23.902 1.00 96.88 101 ALA A CA 1
ATOM 767 C C . ALA A 1 101 ? -20.199 9.503 23.835 1.00 96.88 101 ALA A C 1
ATOM 769 O O . ALA A 1 101 ? -21.198 9.575 23.117 1.00 96.88 101 ALA A O 1
ATOM 770 N N . SER A 1 102 ? -19.786 10.544 24.564 1.00 97.12 102 SER A N 1
ATOM 771 C CA . SER A 1 102 ? -20.447 11.856 24.567 1.00 97.12 102 SER A CA 1
ATOM 772 C C . SER A 1 102 ? -19.988 12.789 23.444 1.00 97.12 102 SER A C 1
ATOM 774 O O . SER A 1 102 ? -20.609 13.836 23.256 1.00 97.12 102 SER A O 1
ATOM 776 N N . LYS A 1 103 ? -18.935 12.430 22.694 1.00 97.94 103 LYS A N 1
ATOM 777 C CA . LYS A 1 103 ? -18.402 13.271 21.621 1.00 97.94 103 LYS A CA 1
ATOM 778 C C . LYS A 1 103 ? -19.424 13.457 20.516 1.00 97.94 103 LYS A C 1
ATOM 780 O O . LYS A 1 103 ? -20.083 12.505 20.084 1.00 97.94 103 LYS A O 1
ATOM 785 N N . ARG A 1 104 ? -19.536 14.700 20.060 1.00 97.81 104 ARG A N 1
ATOM 786 C CA . ARG A 1 104 ? -20.421 15.096 18.972 1.00 97.81 104 ARG A CA 1
ATOM 787 C C . ARG A 1 104 ? -19.659 15.214 17.660 1.00 97.81 104 ARG A C 1
ATOM 789 O O . ARG A 1 104 ? -18.478 15.555 17.648 1.00 97.81 104 ARG A O 1
ATOM 796 N N . LEU A 1 105 ? -20.351 14.969 16.555 1.00 96.94 105 LEU A N 1
ATOM 797 C CA . LEU A 1 105 ? -19.809 15.049 15.200 1.00 96.94 105 LEU A CA 1
ATOM 798 C C . LEU A 1 105 ? -19.224 16.436 14.887 1.00 96.94 105 LEU A C 1
ATOM 800 O O . LEU A 1 105 ? -18.208 16.555 14.208 1.00 96.94 105 LEU A O 1
ATOM 804 N N . GLU A 1 106 ? -19.836 17.490 15.420 1.00 95.62 106 GLU A N 1
ATOM 805 C CA . GLU A 1 106 ? -19.399 18.875 15.240 1.00 95.62 106 GLU A CA 1
ATOM 806 C C . GLU A 1 106 ? -18.083 19.181 15.977 1.00 95.62 106 GLU A C 1
ATOM 808 O O . GLU A 1 106 ? -17.407 20.146 15.637 1.00 95.62 106 GLU A O 1
ATOM 813 N N . GLU A 1 107 ? -17.692 18.363 16.961 1.00 96.50 107 GLU A N 1
ATOM 814 C CA . GLU A 1 107 ? -16.407 18.494 17.664 1.00 96.50 107 GLU A CA 1
ATOM 815 C C . GLU A 1 107 ? -15.241 17.837 16.905 1.00 96.50 107 GLU A C 1
ATOM 817 O O . GLU A 1 107 ? -14.088 17.965 17.321 1.00 96.50 107 GLU A O 1
ATOM 822 N N . ILE A 1 108 ? -15.513 17.115 15.812 1.00 96.50 108 ILE A N 1
ATOM 823 C CA . ILE A 1 108 ? -14.489 16.423 15.025 1.00 96.50 108 ILE A CA 1
ATOM 824 C C . ILE A 1 108 ? -13.883 17.392 14.007 1.00 96.50 108 ILE A C 1
ATOM 826 O O . ILE A 1 108 ? -14.386 17.566 12.892 1.00 96.50 108 ILE A O 1
ATOM 830 N N . VAL A 1 109 ? -12.788 18.035 14.411 1.00 95.19 109 VAL A N 1
ATOM 831 C CA . VAL A 1 109 ? -12.079 19.052 13.613 1.00 95.19 109 VAL A CA 1
ATOM 832 C C . VAL A 1 109 ? -11.389 18.447 12.384 1.00 95.19 109 VAL A C 1
ATOM 834 O O . VAL A 1 109 ? -11.345 19.073 11.331 1.00 95.19 109 VAL A O 1
ATOM 837 N N . SER A 1 110 ? -10.872 17.225 12.497 1.00 95.62 110 SER A N 1
ATOM 838 C CA . SER A 1 110 ? -10.127 16.519 11.446 1.00 95.62 110 SER A CA 1
ATOM 839 C C . SER A 1 110 ? -10.996 15.992 10.300 1.00 95.62 110 SER A C 1
ATOM 841 O O . SER A 1 110 ? -10.457 15.699 9.230 1.00 95.62 110 SER A O 1
ATOM 843 N N . MET A 1 111 ? -12.320 15.949 10.473 1.00 97.00 111 MET A N 1
ATOM 844 C CA . MET A 1 111 ? -13.257 15.509 9.442 1.00 97.00 111 MET A CA 1
ATOM 845 C C . MET A 1 111 ? -13.466 16.594 8.381 1.00 97.00 111 MET A C 1
ATOM 847 O O . MET A 1 111 ? -13.644 17.770 8.693 1.00 97.00 111 MET A O 1
ATOM 851 N N . GLU A 1 112 ? -13.472 16.207 7.106 1.00 96.00 112 GLU A N 1
ATOM 852 C CA . GLU A 1 112 ? -13.818 17.121 6.013 1.00 96.00 112 GLU A CA 1
ATOM 853 C C . GLU A 1 112 ? -15.279 17.572 6.079 1.00 96.00 112 GLU A C 1
ATOM 855 O O . GLU A 1 112 ? -16.173 16.785 6.395 1.00 96.00 112 GLU A O 1
ATOM 860 N N . ASP A 1 113 ? -15.532 18.828 5.710 1.00 95.69 113 ASP A N 1
ATOM 861 C CA . ASP A 1 113 ? -16.863 19.436 5.784 1.00 95.69 113 ASP A CA 1
ATOM 862 C C . ASP A 1 113 ? -17.904 18.659 4.977 1.00 95.69 113 ASP A C 1
ATOM 864 O O . ASP A 1 113 ? -19.003 18.415 5.470 1.00 95.69 113 ASP A O 1
ATOM 868 N N . ILE A 1 114 ? -17.543 18.195 3.776 1.00 95.25 114 ILE A N 1
ATOM 869 C CA . ILE A 1 114 ? -18.448 17.418 2.922 1.00 95.25 114 ILE A CA 1
ATOM 870 C C . ILE A 1 114 ? -18.845 16.085 3.572 1.00 95.25 114 ILE A C 1
ATOM 872 O O . ILE A 1 114 ? -20.015 15.700 3.555 1.00 95.25 114 ILE A O 1
ATOM 876 N N . THR A 1 115 ? -17.893 15.412 4.224 1.00 95.38 115 THR A N 1
ATOM 877 C CA . THR A 1 115 ? -18.143 14.175 4.970 1.00 95.38 115 THR A CA 1
ATOM 878 C C . THR A 1 115 ? -19.013 14.459 6.185 1.00 95.38 115 THR A C 1
ATOM 880 O O . THR A 1 115 ? -19.999 13.754 6.403 1.00 95.38 115 THR A O 1
ATOM 883 N N . ARG A 1 116 ? -18.721 15.533 6.928 1.00 96.75 116 ARG A N 1
ATOM 884 C CA . ARG A 1 116 ? -19.508 15.950 8.092 1.00 96.75 116 ARG A CA 1
ATOM 885 C C . ARG A 1 116 ? -20.957 16.243 7.715 1.00 96.75 116 ARG A C 1
ATOM 887 O O . ARG A 1 116 ? -21.861 15.736 8.373 1.00 96.75 116 ARG A O 1
ATOM 894 N N . VAL A 1 117 ? -21.186 17.015 6.652 1.00 96.69 117 VAL A N 1
ATOM 895 C CA . VAL A 1 117 ? -22.530 17.343 6.149 1.00 96.69 117 VAL A CA 1
ATOM 896 C C . VAL A 1 117 ? -23.282 16.071 5.763 1.00 96.69 117 VAL A C 1
ATOM 898 O O . VAL A 1 117 ? -24.389 15.858 6.255 1.00 96.69 117 VAL A O 1
ATOM 901 N N . ARG A 1 118 ? -22.657 15.178 4.986 1.00 96.38 118 ARG A N 1
ATOM 902 C CA . ARG A 1 118 ? -23.256 13.895 4.581 1.00 96.38 118 ARG A CA 1
ATOM 903 C C . ARG A 1 118 ? -23.673 13.044 5.784 1.00 96.38 118 ARG A C 1
ATOM 905 O O . ARG A 1 118 ? -24.779 12.501 5.807 1.00 96.38 118 ARG A O 1
ATOM 912 N N . VAL A 1 119 ? -22.808 12.925 6.794 1.00 96.62 119 VAL A N 1
ATOM 913 C CA . VAL A 1 119 ? -23.122 12.168 8.015 1.00 96.62 119 VAL A CA 1
ATOM 914 C C . VAL A 1 119 ? -24.238 12.866 8.801 1.00 96.62 119 VAL A C 1
ATOM 916 O O . VAL A 1 119 ? -25.192 12.205 9.203 1.00 96.62 119 VAL A O 1
ATOM 919 N N . LEU A 1 120 ? -24.195 14.192 8.967 1.00 96.44 120 LEU A N 1
ATOM 920 C CA . LEU A 1 120 ? -25.245 14.956 9.654 1.00 96.44 120 LEU A CA 1
ATOM 921 C C . LEU A 1 120 ? -26.619 14.782 9.001 1.00 96.44 120 LEU A C 1
ATOM 923 O O . LEU A 1 120 ? -27.604 14.545 9.700 1.00 96.44 120 LEU A O 1
ATOM 927 N N . GLU A 1 121 ? -26.705 14.890 7.676 1.00 96.50 121 GLU A N 1
ATOM 928 C CA . GLU A 1 121 ? -27.949 14.687 6.928 1.00 96.50 121 GLU A CA 1
ATOM 929 C C . GLU A 1 121 ? -28.502 13.279 7.130 1.00 96.50 121 GLU A C 1
ATOM 931 O O . GLU A 1 121 ? -29.698 13.101 7.377 1.00 96.50 121 GLU A O 1
ATOM 936 N N . LYS A 1 122 ? -27.623 12.273 7.107 1.00 95.19 122 LYS A N 1
ATOM 937 C CA . LYS A 1 122 ? -27.995 10.885 7.370 1.00 95.19 122 LYS A CA 1
ATOM 938 C C . LYS A 1 122 ? -28.540 10.701 8.785 1.00 95.19 122 LYS A C 1
ATOM 940 O O . LYS A 1 122 ? -29.581 10.063 8.954 1.00 95.19 122 LYS A O 1
ATOM 945 N N . LEU A 1 123 ? -27.869 11.249 9.797 1.00 96.75 123 LEU A N 1
ATOM 946 C CA . LEU A 1 123 ? -28.318 11.152 11.186 1.00 96.75 123 LEU A CA 1
ATOM 947 C C . LEU A 1 123 ? -29.669 11.851 11.377 1.00 96.75 123 LEU A C 1
ATOM 949 O O . LEU A 1 123 ? -30.590 11.248 11.928 1.00 96.75 123 LEU A O 1
ATOM 953 N N . LYS A 1 124 ? -29.840 13.054 10.811 1.00 96.75 124 LYS A N 1
ATOM 954 C CA . LYS A 1 124 ? -31.120 13.782 10.807 1.00 96.75 124 LYS A CA 1
ATOM 955 C C . LYS A 1 124 ? -32.238 12.972 10.156 1.00 96.75 124 LYS A C 1
ATOM 957 O O . LYS A 1 124 ? -33.308 12.844 10.745 1.00 96.75 124 LYS A O 1
ATOM 962 N N . LYS A 1 125 ? -31.987 12.376 8.984 1.00 96.88 125 LYS A N 1
ATOM 963 C CA . LYS A 1 125 ? -32.963 11.539 8.264 1.00 96.88 125 LYS A CA 1
ATOM 964 C C . LYS A 1 125 ? -33.439 10.344 9.095 1.00 96.88 125 LYS A C 1
ATOM 966 O O . LYS A 1 125 ? -34.589 9.940 8.969 1.00 96.88 125 LYS A O 1
ATOM 971 N N . ASN A 1 126 ? -32.574 9.797 9.947 1.00 95.38 126 ASN A N 1
ATOM 972 C CA . ASN A 1 126 ? -32.886 8.656 10.811 1.00 95.38 126 ASN A CA 1
ATOM 973 C C . ASN A 1 126 ? -33.355 9.058 12.223 1.00 95.38 126 ASN A C 1
ATOM 975 O O . ASN A 1 126 ? -33.559 8.184 13.067 1.00 95.38 126 ASN A O 1
ATOM 979 N N . GLY A 1 127 ? -33.511 10.359 12.503 1.00 96.69 127 GLY A N 1
ATOM 980 C CA . GLY A 1 127 ? -33.890 10.860 13.827 1.00 96.69 127 GLY A CA 1
ATOM 981 C C . GLY A 1 127 ? -32.844 10.581 14.914 1.00 96.69 127 GLY A C 1
ATOM 982 O O . GLY A 1 127 ? -33.199 10.393 16.076 1.00 96.69 127 GLY A O 1
ATOM 983 N N . VAL A 1 128 ? -31.563 10.507 14.544 1.00 97.06 128 VAL A N 1
ATOM 984 C CA . VAL A 1 128 ? -30.444 10.184 15.440 1.00 97.06 128 VAL A CA 1
ATOM 985 C C . VAL A 1 128 ? -29.697 11.467 15.796 1.00 97.06 128 VAL A C 1
ATOM 987 O O . VAL A 1 128 ? -29.357 12.259 14.918 1.00 97.06 128 VAL A O 1
ATOM 990 N N . ALA A 1 129 ? -29.421 11.684 17.083 1.00 97.00 129 ALA A N 1
ATOM 991 C CA . ALA A 1 129 ? -28.586 12.805 17.509 1.00 97.00 129 ALA A CA 1
ATOM 992 C C . ALA A 1 129 ? -27.128 12.614 17.054 1.00 97.00 129 ALA A C 1
ATOM 994 O O . ALA A 1 129 ? -26.640 11.491 16.947 1.00 97.00 129 ALA A O 1
ATOM 995 N N . SER A 1 130 ? -26.401 13.709 16.834 1.00 96.69 130 SER A N 1
ATOM 996 C CA . SER A 1 130 ? -25.028 13.710 16.310 1.00 96.69 130 SER A CA 1
ATOM 997 C C . SER A 1 130 ? -23.953 13.300 17.328 1.00 96.69 130 SER A C 1
ATOM 999 O O . SER A 1 130 ? -22.819 13.759 17.248 1.00 96.69 130 SER A O 1
ATOM 1001 N N . THR A 1 131 ? -24.277 12.430 18.290 1.00 98.25 131 THR A N 1
ATOM 1002 C CA . THR A 1 131 ? -23.335 11.939 19.311 1.00 98.25 131 THR A CA 1
ATOM 1003 C C . THR A 1 131 ? -22.941 10.490 19.060 1.00 98.25 131 THR A C 1
ATOM 1005 O O . THR A 1 131 ? -23.763 9.705 18.584 1.00 98.25 131 THR A O 1
ATOM 1008 N N . VAL A 1 132 ? -21.717 10.104 19.440 1.00 98.19 132 VAL A N 1
ATOM 1009 C CA . VAL A 1 132 ? -21.233 8.717 19.306 1.00 98.19 132 VAL A CA 1
ATOM 1010 C C . VAL A 1 132 ? -22.207 7.724 19.949 1.00 98.19 132 VAL A C 1
ATOM 1012 O O . VAL A 1 132 ? -22.635 6.775 19.299 1.00 98.19 132 VAL A O 1
ATOM 1015 N N . ALA A 1 133 ? -22.635 7.965 21.191 1.00 98.25 133 ALA A N 1
ATOM 1016 C CA . ALA A 1 133 ? -23.582 7.088 21.882 1.00 98.25 133 ALA A CA 1
ATOM 1017 C C . ALA A 1 133 ? -24.919 6.932 21.137 1.00 98.25 133 ALA A C 1
ATOM 1019 O O . ALA A 1 133 ? -25.511 5.855 21.154 1.00 98.25 133 ALA A O 1
ATOM 1020 N N . SER A 1 134 ? -25.405 7.991 20.486 1.00 98.19 134 SER A N 1
ATOM 1021 C CA . SER A 1 134 ? -26.656 7.937 19.719 1.00 98.19 134 SER A CA 1
ATOM 1022 C C . SER A 1 134 ? -26.487 7.145 18.427 1.00 98.19 134 SER A C 1
ATOM 1024 O O . SER A 1 134 ? -27.366 6.360 18.081 1.00 98.19 134 SER A O 1
ATOM 1026 N N . VAL A 1 135 ? -25.344 7.304 17.752 1.00 97.81 135 VAL A N 1
ATOM 1027 C CA . VAL A 1 135 ? -24.983 6.515 16.567 1.00 97.81 135 VAL A CA 1
ATOM 1028 C C . VAL A 1 135 ? -24.875 5.032 16.907 1.00 97.81 135 VAL A C 1
ATOM 1030 O O . VAL A 1 135 ? -25.460 4.207 16.214 1.00 97.81 135 VAL A O 1
ATOM 1033 N N . LEU A 1 136 ? -24.194 4.683 17.999 1.00 98.19 136 LEU A N 1
ATOM 1034 C CA . LEU A 1 136 ? -24.057 3.289 18.423 1.00 98.19 136 LEU A CA 1
ATOM 1035 C C . LEU A 1 136 ? -25.417 2.665 18.754 1.00 98.19 136 LEU A C 1
ATOM 1037 O O . LEU A 1 136 ? -25.733 1.609 18.218 1.00 98.19 136 LEU A O 1
ATOM 1041 N N . LYS A 1 137 ? -26.272 3.359 19.519 1.00 98.19 137 LYS A N 1
ATOM 1042 C CA . LYS A 1 137 ? -27.648 2.904 19.799 1.00 98.19 137 LYS A CA 1
ATOM 1043 C C . LYS A 1 137 ? -28.486 2.737 18.536 1.00 98.19 137 LYS A C 1
ATOM 1045 O O . LYS A 1 137 ? -29.320 1.838 18.452 1.00 98.19 137 LYS A O 1
ATOM 1050 N N . PHE A 1 138 ? -28.294 3.621 17.558 1.00 97.50 138 PHE A N 1
ATOM 1051 C CA . PHE A 1 138 ? -28.936 3.494 16.258 1.00 97.50 138 PHE A CA 1
ATOM 1052 C C . PHE A 1 138 ? -28.494 2.209 15.548 1.00 97.50 138 PHE A C 1
ATOM 1054 O O . PHE A 1 138 ? -29.356 1.462 15.098 1.00 97.50 138 PHE A O 1
ATOM 1061 N N . LEU A 1 139 ? -27.192 1.915 15.507 1.00 97.62 139 LEU A N 1
ATOM 1062 C CA . LEU A 1 139 ? -26.652 0.705 14.875 1.00 97.62 139 LEU A CA 1
ATOM 1063 C C . LEU A 1 139 ? -27.047 -0.583 15.617 1.00 97.62 139 LEU A C 1
ATOM 1065 O O . LEU A 1 139 ? -27.372 -1.579 14.972 1.00 97.62 139 LEU A O 1
ATOM 1069 N N . GLU A 1 140 ? -27.079 -0.560 16.951 1.00 98.00 140 GLU A N 1
ATOM 1070 C CA . GLU A 1 140 ? -27.588 -1.660 17.783 1.00 98.00 140 GLU A CA 1
ATOM 1071 C C . GLU A 1 140 ? -29.049 -1.979 17.445 1.00 98.00 140 GLU A C 1
ATOM 1073 O O . GLU A 1 140 ? -29.415 -3.140 17.282 1.00 98.00 140 GLU A O 1
ATOM 1078 N N . ARG A 1 141 ? -29.887 -0.947 17.292 1.00 97.06 141 ARG A N 1
ATOM 1079 C CA . ARG A 1 141 ? -31.310 -1.105 16.964 1.00 97.06 141 ARG A CA 1
ATOM 1080 C C . ARG A 1 141 ? -31.542 -1.536 15.515 1.00 97.06 141 ARG A C 1
ATOM 1082 O O . ARG A 1 141 ? -32.389 -2.383 15.266 1.00 97.06 141 ARG A O 1
ATOM 1089 N N . ASP A 1 142 ? -30.870 -0.887 14.569 1.00 95.50 142 ASP A N 1
ATOM 1090 C CA . ASP A 1 142 ? -31.155 -1.001 13.132 1.00 9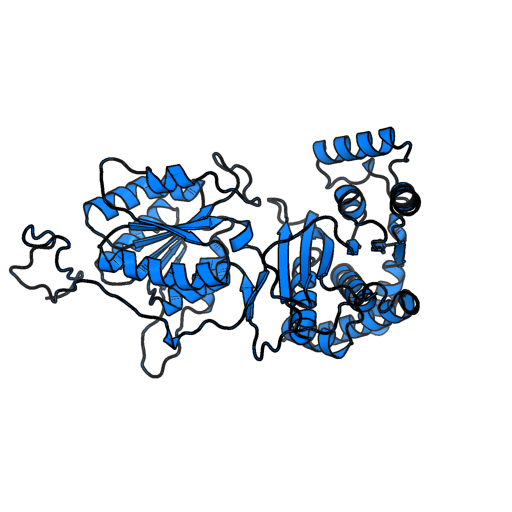5.50 142 ASP A CA 1
ATOM 1091 C C . ASP A 1 142 ? -30.491 -2.226 12.495 1.00 95.50 142 ASP A C 1
ATOM 1093 O O . ASP A 1 142 ? -31.051 -2.852 11.598 1.00 95.50 142 ASP A O 1
ATOM 1097 N N . ARG A 1 143 ? -29.299 -2.588 12.979 1.00 96.31 143 ARG A N 1
ATOM 1098 C CA . ARG A 1 143 ? -28.449 -3.616 12.370 1.00 96.31 143 ARG A CA 1
ATOM 1099 C C . ARG A 1 143 ? -28.044 -4.727 13.337 1.00 96.31 143 ARG A C 1
ATOM 1101 O O . ARG A 1 143 ? -27.237 -5.568 12.960 1.00 96.31 143 ARG A O 1
ATOM 1108 N N . ASP A 1 144 ? -28.563 -4.750 14.567 1.00 97.56 144 ASP A N 1
ATOM 1109 C CA . ASP A 1 144 ? -28.135 -5.676 15.635 1.00 97.56 144 ASP A CA 1
ATOM 1110 C C . ASP A 1 144 ? -26.611 -5.654 15.878 1.00 97.56 144 ASP A C 1
ATOM 1112 O O . ASP A 1 144 ? -25.990 -6.653 16.244 1.00 97.56 144 ASP A O 1
ATOM 1116 N N . VAL A 1 145 ? -25.976 -4.502 15.641 1.00 98.00 145 VAL A N 1
ATOM 1117 C CA . VAL A 1 145 ? -24.540 -4.327 15.886 1.00 98.00 145 VAL A CA 1
ATOM 1118 C C . VAL A 1 145 ? -24.268 -4.433 17.382 1.00 98.00 145 VAL A C 1
ATOM 1120 O O . VAL A 1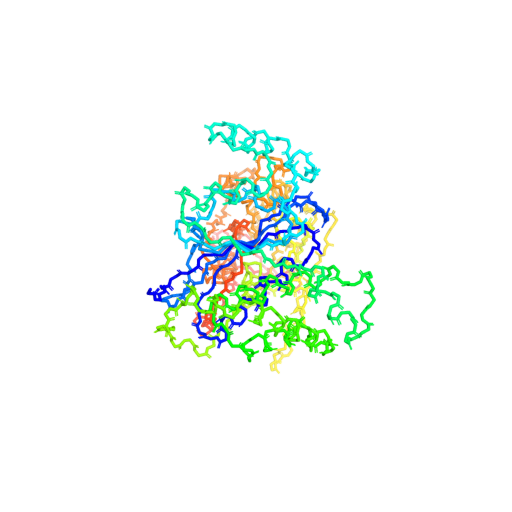 145 ? -25.021 -3.905 18.191 1.00 98.00 145 VAL A O 1
ATOM 1123 N N . LYS A 1 146 ? -23.175 -5.088 17.774 1.00 98.12 146 LYS A N 1
ATOM 1124 C CA . LYS A 1 146 ? -22.719 -5.141 19.168 1.00 98.12 146 LYS A CA 1
ATOM 1125 C C . LYS A 1 146 ? -21.661 -4.065 19.403 1.00 98.12 146 LYS A C 1
ATOM 1127 O O . LYS A 1 146 ? -20.523 -4.204 18.948 1.00 98.12 146 LYS A O 1
ATOM 1132 N N . ALA A 1 147 ? -22.028 -2.994 20.107 1.00 98.00 147 ALA A N 1
ATOM 1133 C CA . ALA A 1 147 ? -21.089 -1.949 20.503 1.00 98.00 147 ALA A CA 1
ATOM 1134 C C . ALA A 1 147 ? -20.374 -2.329 21.812 1.00 98.00 147 ALA A C 1
ATOM 1136 O O . ALA A 1 147 ? -20.983 -2.485 22.867 1.00 98.00 147 ALA A O 1
ATOM 1137 N N . ILE A 1 148 ? -19.054 -2.472 21.744 1.00 98.25 148 ILE A N 1
ATOM 1138 C CA . ILE A 1 148 ? -18.181 -2.865 22.846 1.00 98.25 148 ILE A CA 1
ATOM 1139 C C . ILE A 1 148 ? -17.355 -1.649 23.270 1.00 98.25 148 ILE A C 1
ATOM 1141 O O . ILE A 1 148 ? -16.362 -1.292 22.632 1.00 98.25 148 ILE A O 1
ATOM 1145 N N . GLY A 1 149 ? -17.771 -1.016 24.366 1.00 97.88 149 GLY A N 1
ATOM 1146 C CA . GLY A 1 149 ? -17.042 0.093 24.974 1.00 97.88 149 GLY A CA 1
ATOM 1147 C C . GLY A 1 149 ? -15.948 -0.400 25.918 1.00 97.88 149 GLY A C 1
ATOM 1148 O O . GLY A 1 149 ? -16.236 -1.075 26.904 1.00 97.88 149 GLY A O 1
ATOM 1149 N N . LEU A 1 150 ? -14.702 -0.015 25.655 1.00 98.12 150 LEU A N 1
ATOM 1150 C CA . LEU A 1 150 ? -13.557 -0.243 26.539 1.00 98.12 150 LEU A CA 1
ATOM 1151 C C . LEU A 1 150 ? -13.097 1.083 27.140 1.00 98.12 150 LEU A C 1
ATOM 1153 O O . LEU A 1 150 ? -13.048 2.087 26.443 1.00 98.12 150 LEU A O 1
ATOM 1157 N N . ASN A 1 151 ? -12.710 1.100 28.415 1.00 97.69 151 ASN A N 1
ATOM 1158 C CA . ASN A 1 151 ? -12.114 2.292 29.018 1.00 97.69 151 ASN A CA 1
ATOM 1159 C C . ASN A 1 151 ? -10.617 2.343 28.681 1.00 97.69 151 ASN A C 1
ATOM 1161 O O . ASN A 1 151 ? -9.792 1.778 29.404 1.00 97.69 151 ASN A O 1
ATOM 1165 N N . PHE A 1 152 ? -10.257 2.995 27.570 1.00 97.56 152 PHE A N 1
ATOM 1166 C CA . PHE A 1 152 ? -8.861 3.028 27.117 1.00 97.56 152 PHE A CA 1
ATOM 1167 C C . PHE A 1 152 ? -7.958 3.711 28.147 1.00 97.56 152 PHE A C 1
ATOM 1169 O O . PHE A 1 152 ? -6.842 3.254 28.392 1.00 97.56 152 PHE A O 1
ATOM 1176 N N . ALA A 1 153 ? -8.449 4.768 28.797 1.00 96.56 153 ALA A N 1
ATOM 1177 C CA . ALA A 1 153 ? -7.699 5.483 29.822 1.00 96.56 153 ALA A CA 1
ATOM 1178 C C . ALA A 1 153 ? -7.332 4.580 31.011 1.00 96.56 153 ALA A C 1
ATOM 1180 O O . ALA A 1 153 ? -6.204 4.653 31.496 1.00 96.56 153 ALA A O 1
ATOM 1181 N N . ASP A 1 154 ? -8.244 3.717 31.465 1.00 97.31 154 ASP A N 1
ATOM 1182 C CA . ASP A 1 154 ? -7.967 2.764 32.544 1.00 97.31 154 ASP A CA 1
ATOM 1183 C C . ASP A 1 154 ? -6.932 1.708 32.129 1.00 97.31 154 ASP A C 1
ATOM 1185 O O . ASP A 1 154 ? -5.930 1.516 32.821 1.00 97.31 154 ASP A O 1
ATOM 1189 N N . LEU A 1 155 ? -7.104 1.099 30.949 1.00 97.81 155 LEU A N 1
ATOM 1190 C CA . LEU A 1 155 ? -6.164 0.110 30.404 1.00 97.81 155 LEU A CA 1
ATOM 1191 C C . LEU A 1 155 ? -4.743 0.683 30.285 1.00 97.81 155 LEU A C 1
ATOM 1193 O O . LEU A 1 155 ? -3.769 0.059 30.718 1.00 97.81 155 LEU A O 1
ATOM 1197 N N . LEU A 1 156 ? -4.622 1.900 29.748 1.00 97.00 156 LEU A N 1
ATOM 1198 C CA . LEU A 1 156 ? -3.341 2.591 29.612 1.00 97.00 156 LEU A CA 1
ATOM 1199 C C . LEU A 1 156 ? -2.749 2.980 30.970 1.00 97.00 156 LEU A C 1
ATOM 1201 O O . LEU A 1 156 ? -1.545 2.826 31.157 1.00 97.00 156 LEU A O 1
ATOM 1205 N N . ARG A 1 157 ? -3.558 3.423 31.944 1.00 96.38 157 ARG A N 1
ATOM 1206 C CA . ARG A 1 157 ? -3.087 3.723 33.312 1.00 96.38 157 ARG A CA 1
ATOM 1207 C C . ARG A 1 157 ? -2.572 2.476 34.026 1.00 96.38 157 ARG A C 1
ATOM 1209 O O . ARG A 1 157 ? -1.517 2.537 34.655 1.00 96.38 157 ARG A O 1
ATOM 1216 N N . ARG A 1 158 ? -3.266 1.339 33.906 1.00 96.56 158 ARG A N 1
ATOM 1217 C CA . ARG A 1 158 ? -2.804 0.045 34.442 1.00 96.56 158 ARG A CA 1
ATOM 1218 C C . ARG A 1 158 ? -1.442 -0.334 33.858 1.00 96.56 158 ARG A C 1
ATOM 1220 O O . ARG A 1 158 ? -0.544 -0.733 34.602 1.00 96.56 158 ARG A O 1
ATOM 1227 N N . LEU A 1 159 ? -1.268 -0.177 32.543 1.00 96.94 159 LEU A N 1
ATOM 1228 C CA . LEU A 1 159 ? -0.001 -0.460 31.863 1.00 96.94 159 LEU A CA 1
ATOM 1229 C C . LEU A 1 159 ? 1.112 0.509 32.296 1.00 96.94 159 LEU A C 1
ATOM 1231 O O . LEU A 1 159 ? 2.214 0.070 32.635 1.00 96.94 159 LEU A O 1
ATOM 1235 N N . MET A 1 160 ? 0.798 1.807 32.350 1.00 96.25 160 MET A N 1
ATOM 1236 C CA . MET A 1 160 ? 1.687 2.877 32.804 1.00 96.25 160 MET A CA 1
ATOM 1237 C C . MET A 1 160 ? 2.228 2.595 34.203 1.00 96.25 160 MET A C 1
ATOM 1239 O O . MET A 1 160 ? 3.436 2.628 34.403 1.00 96.25 160 MET A O 1
ATOM 1243 N N . ASN A 1 161 ? 1.351 2.276 35.156 1.00 95.38 161 ASN A N 1
ATOM 1244 C CA . ASN A 1 161 ? 1.731 2.049 36.549 1.00 95.38 161 ASN A CA 1
ATOM 1245 C C . ASN A 1 161 ? 2.618 0.810 36.706 1.00 95.38 161 ASN A C 1
ATOM 1247 O O . ASN A 1 161 ? 3.565 0.825 37.492 1.00 95.38 161 ASN A O 1
ATOM 1251 N N . AR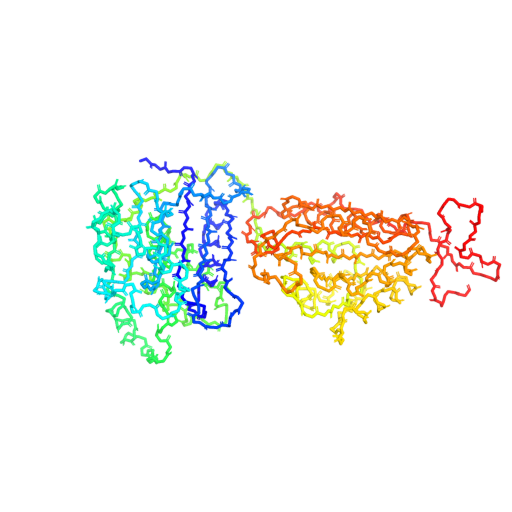G A 1 162 ? 2.341 -0.252 35.941 1.00 96.44 162 ARG A N 1
ATOM 1252 C CA . ARG A 1 162 ? 3.107 -1.501 36.010 1.00 96.44 162 ARG A CA 1
ATOM 1253 C C . ARG A 1 162 ? 4.517 -1.367 35.445 1.00 96.44 162 ARG A C 1
ATOM 1255 O O . ARG A 1 162 ? 5.458 -1.864 36.053 1.00 96.44 162 ARG A O 1
ATOM 1262 N N . TYR A 1 163 ? 4.656 -0.709 34.297 1.00 95.62 163 TYR A N 1
ATOM 1263 C CA . TYR A 1 163 ? 5.927 -0.623 33.568 1.00 95.62 163 TYR A CA 1
ATOM 1264 C C . TYR A 1 163 ? 6.610 0.746 33.658 1.00 95.62 163 TYR A C 1
ATOM 1266 O O . TYR A 1 163 ? 7.652 0.938 33.038 1.00 95.62 163 TYR A O 1
ATOM 1274 N N . ARG A 1 164 ? 6.041 1.688 34.422 1.00 92.94 164 ARG A N 1
ATOM 1275 C CA . ARG A 1 164 ? 6.517 3.075 34.575 1.00 92.94 164 ARG A CA 1
ATOM 1276 C C . ARG A 1 164 ? 6.741 3.768 33.226 1.00 92.94 164 ARG A C 1
ATOM 1278 O O . ARG A 1 164 ? 7.780 4.372 32.988 1.00 92.94 164 ARG A O 1
ATOM 1285 N N . ILE A 1 165 ? 5.768 3.627 32.326 1.00 92.38 165 ILE A N 1
ATOM 1286 C CA . ILE A 1 165 ? 5.823 4.209 30.977 1.00 92.38 165 ILE A CA 1
ATOM 1287 C C . ILE A 1 165 ? 5.624 5.727 31.066 1.00 92.38 165 ILE A C 1
ATOM 1289 O O . ILE A 1 165 ? 4.723 6.196 31.756 1.00 92.38 165 ILE A O 1
ATOM 1293 N N . GLU A 1 166 ? 6.429 6.487 30.326 1.00 90.38 166 GLU A N 1
ATOM 1294 C CA . GLU A 1 166 ? 6.279 7.938 30.177 1.00 90.38 166 GLU A CA 1
ATOM 1295 C C . GLU A 1 166 ? 4.912 8.318 29.585 1.00 90.38 166 GLU A C 1
ATOM 1297 O O . GLU A 1 166 ? 4.475 7.753 28.576 1.00 90.38 166 GLU A O 1
ATOM 1302 N N . VAL A 1 167 ? 4.260 9.336 30.157 1.00 88.06 167 VAL A N 1
ATOM 1303 C CA . VAL A 1 167 ? 2.901 9.763 29.761 1.00 88.06 167 VAL A CA 1
ATOM 1304 C C . VAL A 1 167 ? 2.834 10.134 28.276 1.00 88.06 167 VAL A C 1
ATOM 1306 O O . VAL A 1 167 ? 1.884 9.773 27.583 1.00 88.06 167 VAL A O 1
ATOM 1309 N N . SER A 1 168 ? 3.878 10.785 27.758 1.00 87.31 168 SER A N 1
ATOM 1310 C CA . SER A 1 168 ? 3.997 11.188 26.348 1.00 87.31 168 SER A CA 1
ATOM 1311 C C . SER A 1 168 ? 4.009 10.011 25.365 1.00 87.31 168 SER A C 1
ATOM 1313 O O . SER A 1 168 ? 3.719 10.189 24.183 1.00 87.31 168 SER A O 1
ATOM 1315 N N . SER A 1 169 ? 4.331 8.804 25.837 1.00 87.88 169 SER A N 1
ATOM 1316 C CA . SER A 1 169 ? 4.401 7.593 25.015 1.00 87.88 169 SER A CA 1
ATOM 1317 C C . SER A 1 169 ? 3.134 6.740 25.085 1.00 87.88 169 SER A C 1
A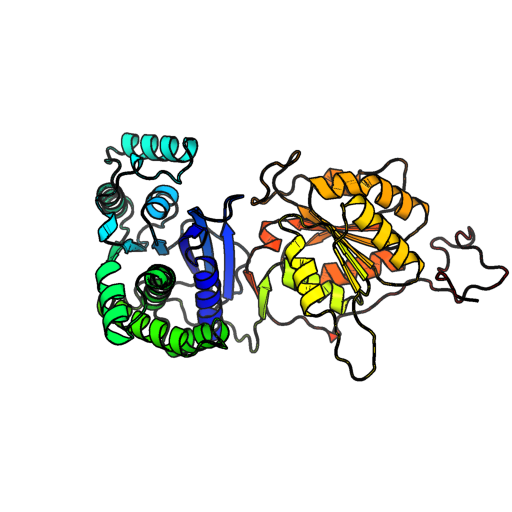TOM 1319 O O . SER A 1 169 ? 2.986 5.830 24.270 1.00 87.88 169 SER A O 1
ATOM 1321 N N . LEU A 1 170 ? 2.205 7.026 26.006 1.00 89.06 170 LEU A N 1
ATOM 1322 C CA . LEU A 1 170 ? 1.007 6.203 26.209 1.00 89.06 170 LEU A CA 1
ATOM 1323 C C . LEU A 1 170 ? 0.072 6.173 25.003 1.00 89.06 170 LEU A C 1
ATOM 1325 O O . LEU A 1 170 ? -0.496 5.124 24.705 1.00 89.06 170 LEU A O 1
ATOM 1329 N N . SER A 1 171 ? -0.050 7.283 24.273 1.00 89.12 171 SER A N 1
ATOM 1330 C CA . SER A 1 171 ? -0.898 7.361 23.075 1.00 89.12 171 SER A CA 1
ATOM 1331 C C . SER A 1 171 ? -0.523 6.317 22.016 1.00 89.12 171 SER A C 1
ATOM 1333 O O . SER A 1 171 ? -1.388 5.837 21.289 1.00 89.12 171 SER A O 1
ATOM 1335 N N . ARG A 1 172 ? 0.743 5.882 21.978 1.00 90.81 172 ARG A N 1
ATOM 1336 C CA . ARG A 1 172 ? 1.233 4.860 21.040 1.00 90.81 172 ARG A CA 1
ATOM 1337 C C . ARG A 1 172 ? 0.638 3.472 21.308 1.00 90.81 172 ARG A C 1
ATOM 1339 O O . ARG A 1 172 ? 0.543 2.671 20.381 1.00 90.81 172 ARG A O 1
ATOM 1346 N N . TYR A 1 173 ? 0.202 3.197 22.539 1.00 95.50 173 TYR A N 1
ATOM 1347 C CA . TYR A 1 173 ? -0.385 1.911 22.939 1.00 95.50 173 TYR A CA 1
ATOM 1348 C C . TYR A 1 173 ? -1.884 1.805 22.638 1.00 95.50 173 TYR A C 1
ATOM 1350 O O . TYR A 1 173 ? -2.429 0.708 22.718 1.00 95.50 173 TYR A O 1
ATOM 1358 N N . VAL A 1 174 ? -2.548 2.892 22.223 1.00 96.19 174 VAL A N 1
ATOM 1359 C CA . VAL A 1 174 ? -3.946 2.837 21.750 1.00 96.19 174 VAL A CA 1
ATOM 1360 C C . VAL A 1 174 ? -4.077 1.849 20.586 1.00 96.19 174 VAL A C 1
ATOM 1362 O O . VAL A 1 174 ? -4.991 1.025 20.561 1.00 96.19 174 VAL A O 1
ATOM 1365 N N . SER A 1 175 ? -3.095 1.845 19.681 1.00 96.06 175 SER A N 1
ATOM 1366 C CA . SER A 1 175 ? -3.006 0.867 18.592 1.00 96.06 175 SER A CA 1
ATOM 1367 C C . SER A 1 175 ? -2.937 -0.586 19.078 1.00 96.06 175 SER A C 1
ATOM 1369 O O . SER A 1 175 ? -3.545 -1.472 18.475 1.00 96.06 175 SER A O 1
ATOM 1371 N N . GLY A 1 176 ? -2.262 -0.830 20.204 1.00 97.19 176 GLY A N 1
ATOM 1372 C CA . GLY A 1 176 ? -2.186 -2.136 20.855 1.00 97.19 176 GLY A CA 1
ATOM 1373 C C . GLY A 1 176 ? -3.519 -2.581 21.458 1.00 97.19 176 GLY A C 1
ATOM 1374 O O . GLY A 1 176 ? -3.835 -3.771 21.403 1.00 97.19 176 GLY A O 1
ATOM 1375 N N . ILE A 1 177 ? -4.338 -1.648 21.963 1.00 98.19 177 ILE A N 1
ATOM 1376 C CA . ILE A 1 177 ? -5.684 -1.958 22.476 1.00 98.19 177 ILE A CA 1
ATOM 1377 C C . ILE A 1 177 ? -6.561 -2.498 21.351 1.00 98.19 177 ILE A C 1
ATOM 1379 O O . ILE A 1 177 ? -7.141 -3.572 21.500 1.00 98.19 177 ILE A O 1
ATOM 1383 N N . ILE A 1 178 ? -6.629 -1.800 20.212 1.00 97.31 178 ILE A N 1
ATOM 1384 C CA . ILE A 1 178 ? -7.500 -2.233 19.114 1.00 97.31 178 ILE A CA 1
ATOM 1385 C C . ILE A 1 178 ? -7.022 -3.545 18.479 1.00 97.31 178 ILE A C 1
ATOM 1387 O O . ILE A 1 178 ? -7.845 -4.406 18.180 1.00 97.31 178 ILE A O 1
ATOM 1391 N N . VAL A 1 179 ? -5.703 -3.753 18.351 1.00 98.00 179 VAL A N 1
ATOM 1392 C CA . VAL A 1 179 ? -5.127 -5.028 17.886 1.00 98.00 179 VAL A CA 1
ATOM 1393 C C . VAL A 1 179 ? -5.542 -6.157 18.817 1.00 98.00 179 VAL A C 1
ATOM 1395 O O . VAL A 1 179 ? -5.987 -7.206 18.356 1.00 98.00 179 VAL A O 1
ATOM 1398 N N . SER A 1 180 ? -5.431 -5.926 20.124 1.00 98.31 180 SER A N 1
ATOM 1399 C CA . SER A 1 180 ? -5.799 -6.914 21.133 1.00 98.31 180 SER A CA 1
ATOM 1400 C C . SER A 1 180 ? -7.291 -7.215 21.108 1.00 98.31 180 SER A C 1
ATOM 1402 O O . SER A 1 180 ? -7.675 -8.378 21.155 1.00 98.31 180 SER A O 1
ATOM 1404 N N . ALA A 1 181 ? -8.136 -6.195 20.961 1.00 98.25 181 ALA A N 1
ATOM 1405 C CA . ALA A 1 181 ? -9.577 -6.379 20.908 1.00 98.25 181 ALA A CA 1
ATOM 1406 C C . ALA A 1 181 ? -9.991 -7.216 19.692 1.00 98.25 181 ALA A C 1
ATOM 1408 O O . ALA A 1 181 ? -10.706 -8.203 19.845 1.00 98.25 181 ALA A O 1
ATOM 1409 N N . VAL A 1 182 ? -9.473 -6.892 18.503 1.00 98.19 182 VAL A N 1
ATOM 1410 C CA . VAL A 1 182 ? -9.712 -7.686 17.288 1.00 98.19 182 VAL A CA 1
ATOM 1411 C C . VAL A 1 182 ? -9.210 -9.118 17.463 1.00 98.19 182 VAL A C 1
ATOM 1413 O O . VAL A 1 182 ? -9.935 -10.063 17.162 1.00 98.19 182 VAL A O 1
ATOM 1416 N N . ALA A 1 183 ? -8.006 -9.299 18.007 1.00 97.69 183 ALA A N 1
ATOM 1417 C CA . ALA A 1 183 ? -7.450 -10.619 18.276 1.00 97.69 183 ALA A CA 1
ATOM 1418 C C . ALA A 1 183 ? -8.336 -11.451 19.222 1.00 97.69 183 ALA A C 1
ATOM 1420 O O . ALA A 1 183 ? -8.562 -12.628 18.951 1.00 97.69 183 ALA A O 1
ATOM 1421 N N . VAL A 1 184 ? -8.899 -10.849 20.275 1.00 97.81 184 VAL A N 1
ATOM 1422 C CA . VAL A 1 184 ? -9.819 -11.528 21.205 1.00 97.81 184 VAL A CA 1
ATOM 1423 C C . VAL A 1 184 ? -11.137 -11.907 20.522 1.00 97.81 184 VAL A C 1
ATOM 1425 O O . VAL A 1 184 ? -11.590 -13.045 20.672 1.00 97.81 184 VAL A O 1
ATOM 1428 N N . LEU A 1 185 ? -11.732 -11.004 19.732 1.00 97.75 185 LEU A N 1
ATOM 1429 C CA . LEU A 1 185 ? -12.973 -11.279 18.990 1.00 97.75 185 LEU A CA 1
ATOM 1430 C C . LEU A 1 185 ? -12.807 -12.444 18.004 1.00 97.75 185 LEU A C 1
ATOM 1432 O O . LEU A 1 185 ? -13.690 -13.300 17.907 1.00 97.75 185 LEU A O 1
ATOM 1436 N N . LEU A 1 186 ? -11.656 -12.499 17.327 1.00 96.81 186 LEU A N 1
ATOM 1437 C CA . LEU A 1 186 ? -11.282 -13.574 16.403 1.00 96.81 186 LEU A CA 1
ATOM 1438 C C . LEU A 1 186 ? -10.821 -14.858 17.109 1.00 96.81 186 LEU A C 1
ATOM 1440 O O . LEU A 1 186 ? -10.734 -15.904 16.469 1.00 96.81 186 LEU A O 1
ATOM 1444 N N . GLY A 1 187 ? -10.500 -14.785 18.404 1.00 94.75 187 GLY A N 1
ATOM 1445 C CA . GLY A 1 187 ? -9.976 -15.915 19.168 1.00 94.75 187 GLY A CA 1
ATOM 1446 C C . GLY A 1 187 ? -8.523 -16.273 18.875 1.00 94.75 187 GLY A C 1
ATOM 1447 O O . GLY A 1 187 ? -8.140 -17.436 19.014 1.00 94.75 187 GLY A O 1
ATOM 1448 N N . LEU A 1 188 ? -7.711 -15.301 18.456 1.00 94.69 188 LEU A N 1
ATOM 1449 C CA . LEU A 1 188 ? -6.278 -15.503 18.279 1.00 94.69 188 LEU A CA 1
ATOM 1450 C C . LEU A 1 188 ? -5.611 -15.736 19.631 1.00 94.69 188 LEU A C 1
ATOM 1452 O O . LEU A 1 188 ? -5.860 -15.033 20.608 1.00 94.69 188 LEU A O 1
ATOM 1456 N N . ASP A 1 189 ? -4.736 -16.729 19.678 1.00 91.19 189 ASP A N 1
ATOM 1457 C CA . ASP A 1 189 ? -3.965 -17.029 20.871 1.00 91.19 189 ASP A CA 1
ATOM 1458 C C . ASP A 1 189 ? -2.767 -16.081 21.035 1.00 91.19 189 ASP A C 1
ATOM 1460 O O . ASP A 1 189 ? -2.238 -15.496 20.082 1.00 91.19 189 ASP A O 1
ATOM 1464 N N . VAL A 1 190 ? -2.291 -16.002 22.275 1.00 94.31 190 VAL A N 1
ATOM 1465 C CA . VAL A 1 190 ? -1.185 -15.132 22.676 1.00 94.31 190 VAL A CA 1
ATOM 1466 C C . VAL A 1 190 ? 0.126 -15.427 21.937 1.00 94.31 190 VAL A C 1
ATOM 1468 O O . VAL A 1 190 ? 0.906 -14.504 21.710 1.00 94.31 190 VAL A O 1
ATOM 1471 N N . GLU A 1 191 ? 0.379 -16.668 21.506 1.00 96.00 191 GLU A N 1
ATOM 1472 C CA . GLU A 1 191 ? 1.626 -17.020 20.815 1.00 96.00 191 GLU A CA 1
ATOM 1473 C C . GLU A 1 191 ? 1.667 -16.441 19.397 1.00 96.00 191 GLU A C 1
ATOM 1475 O O . GLU A 1 191 ? 2.718 -15.972 18.952 1.00 96.00 191 GLU A O 1
ATOM 1480 N N . ALA A 1 192 ? 0.527 -16.394 18.696 1.00 95.00 192 ALA A N 1
ATOM 1481 C CA . ALA A 1 192 ? 0.434 -15.734 17.393 1.00 95.00 192 ALA A CA 1
ATOM 1482 C C . ALA A 1 192 ? 0.696 -14.222 17.503 1.00 95.00 192 ALA A C 1
ATOM 1484 O O . ALA A 1 192 ? 1.445 -13.654 16.701 1.00 95.00 192 ALA A O 1
ATOM 1485 N N . ILE A 1 193 ? 0.132 -13.582 18.532 1.00 96.75 193 ILE A N 1
ATOM 1486 C CA . ILE A 1 193 ? 0.335 -12.155 18.811 1.00 96.75 193 ILE A CA 1
ATOM 1487 C C . ILE A 1 193 ? 1.788 -11.875 19.209 1.00 96.75 193 ILE A C 1
ATOM 1489 O O . ILE A 1 193 ? 2.417 -10.977 18.650 1.00 96.75 193 ILE A O 1
ATOM 1493 N N . LYS A 1 194 ? 2.361 -12.684 20.104 1.00 97.25 194 LYS A N 1
ATOM 1494 C CA . LYS A 1 194 ? 3.762 -12.591 20.539 1.00 97.25 194 LYS A CA 1
ATOM 1495 C C . LYS A 1 194 ? 4.736 -12.724 19.380 1.00 97.25 194 LYS A C 1
ATOM 1497 O O . LYS A 1 194 ? 5.641 -11.902 19.259 1.00 97.25 194 LYS A O 1
ATOM 1502 N N . TYR A 1 195 ? 4.535 -13.719 18.515 1.00 95.88 195 TYR A N 1
ATOM 1503 C CA . TYR A 1 195 ? 5.330 -13.885 17.299 1.00 95.88 195 TYR A CA 1
ATOM 1504 C C . TYR A 1 195 ? 5.302 -12.612 16.451 1.00 95.88 195 TYR A C 1
ATOM 1506 O O . TYR A 1 195 ? 6.346 -12.065 16.097 1.00 95.88 195 TYR A O 1
ATOM 1514 N N . SER A 1 196 ? 4.105 -12.096 16.190 1.00 96.56 196 SER A N 1
ATOM 1515 C CA . SER A 1 196 ? 3.921 -10.922 15.351 1.00 96.56 196 SER A CA 1
ATOM 1516 C C . SER A 1 196 ? 4.572 -9.658 15.929 1.00 96.56 196 SER A C 1
ATOM 1518 O O . SER A 1 196 ? 5.334 -8.972 15.239 1.00 96.56 196 SER A O 1
ATOM 1520 N N . LEU A 1 197 ? 4.347 -9.391 17.220 1.00 96.81 197 LEU A N 1
ATOM 1521 C CA . LEU A 1 197 ? 4.954 -8.267 17.934 1.00 96.81 197 LEU A CA 1
ATOM 1522 C C . LEU A 1 197 ? 6.481 -8.374 17.959 1.00 96.81 197 LEU A C 1
ATOM 1524 O O . LEU A 1 197 ? 7.159 -7.366 17.780 1.00 96.81 197 LEU A O 1
ATOM 1528 N N . SER A 1 198 ? 7.026 -9.583 18.135 1.00 96.44 198 SER A N 1
ATOM 1529 C CA . SER A 1 198 ? 8.477 -9.808 18.169 1.00 96.44 198 SER A CA 1
ATOM 1530 C C . SER A 1 198 ? 9.166 -9.482 16.845 1.00 96.44 198 SER A C 1
ATOM 1532 O O . SER A 1 198 ? 10.308 -9.040 16.848 1.00 96.44 198 SER A O 1
ATOM 1534 N N . ILE A 1 199 ? 8.468 -9.638 15.717 1.00 94.81 199 ILE A N 1
ATOM 1535 C CA . ILE A 1 199 ? 8.982 -9.234 14.404 1.00 94.81 199 ILE A CA 1
ATOM 1536 C C . ILE A 1 199 ? 8.853 -7.721 14.233 1.00 94.81 199 ILE A C 1
ATOM 1538 O O . ILE A 1 199 ? 9.805 -7.068 13.813 1.00 94.81 199 ILE A O 1
ATOM 1542 N N . GLN A 1 200 ? 7.689 -7.158 14.571 1.00 94.75 200 GLN A N 1
ATOM 1543 C CA . GLN A 1 200 ? 7.428 -5.726 14.409 1.00 94.75 200 GLN A CA 1
ATOM 1544 C C . GLN A 1 200 ? 8.359 -4.858 15.270 1.00 94.75 200 GLN A C 1
ATOM 1546 O O . GLN A 1 200 ? 8.760 -3.773 14.856 1.00 94.75 200 GLN A O 1
ATOM 1551 N N . PHE A 1 201 ? 8.707 -5.342 16.460 1.00 94.81 201 PHE A N 1
ATOM 1552 C CA . PHE A 1 201 ? 9.530 -4.648 17.445 1.00 94.81 201 PHE A CA 1
ATOM 1553 C C . PHE A 1 201 ? 10.801 -5.449 17.769 1.00 94.81 201 PHE A C 1
ATOM 1555 O O . PHE A 1 201 ? 11.183 -5.569 18.932 1.00 94.81 201 PHE A O 1
ATOM 1562 N N . SER A 1 202 ? 11.462 -5.992 16.741 1.00 89.19 202 SER A N 1
ATOM 1563 C CA . SER A 1 202 ? 12.600 -6.926 16.849 1.00 89.19 202 SER A CA 1
ATOM 1564 C C . SER A 1 202 ? 13.781 -6.446 17.697 1.00 89.19 202 SER A C 1
ATOM 1566 O O . SER A 1 202 ? 14.509 -7.265 18.250 1.00 89.19 202 SER A O 1
ATOM 1568 N N . SER A 1 203 ? 13.945 -5.133 17.869 1.00 90.69 203 SER A N 1
ATOM 1569 C CA . SER A 1 203 ? 14.978 -4.514 18.712 1.00 90.69 203 SER A CA 1
ATOM 1570 C C . SER A 1 203 ? 14.455 -3.920 20.028 1.00 90.69 203 SER A C 1
ATOM 1572 O O . SER A 1 203 ? 15.207 -3.273 20.753 1.00 90.69 203 SER A O 1
ATOM 1574 N N . ARG A 1 204 ? 13.165 -4.094 20.348 1.00 93.12 204 ARG A N 1
ATOM 1575 C CA . ARG A 1 204 ? 12.481 -3.431 21.474 1.00 93.12 204 ARG A CA 1
ATOM 1576 C C . ARG A 1 204 ? 11.638 -4.427 22.274 1.00 93.12 204 ARG A C 1
ATOM 1578 O O . ARG A 1 204 ? 10.410 -4.340 22.315 1.00 93.12 204 ARG A O 1
ATOM 1585 N N . SER A 1 205 ? 12.307 -5.383 22.917 1.00 93.56 205 SER A N 1
ATOM 1586 C CA . SER A 1 205 ? 11.675 -6.459 23.702 1.00 93.56 205 SER A CA 1
ATOM 1587 C C . SER A 1 205 ? 10.748 -5.947 24.810 1.00 93.56 205 SER A C 1
ATOM 1589 O O . SER A 1 205 ? 9.695 -6.534 25.047 1.00 93.56 205 SER A O 1
ATOM 1591 N N . ASN A 1 206 ? 11.081 -4.814 25.430 1.00 94.81 206 ASN A N 1
ATOM 1592 C CA . ASN A 1 206 ? 10.233 -4.142 26.413 1.00 94.81 206 ASN A CA 1
ATOM 1593 C C . ASN A 1 206 ? 8.865 -3.735 25.834 1.00 94.81 206 ASN A C 1
ATOM 1595 O O . ASN A 1 206 ? 7.844 -3.915 26.490 1.00 94.81 206 ASN A O 1
ATOM 1599 N N . ILE A 1 207 ? 8.823 -3.234 24.593 1.00 95.25 207 ILE A N 1
ATOM 1600 C CA . ILE A 1 207 ? 7.568 -2.862 23.920 1.00 95.25 207 ILE A CA 1
ATOM 1601 C C . ILE A 1 207 ? 6.738 -4.110 23.608 1.00 95.25 207 ILE A C 1
ATOM 1603 O O . ILE A 1 207 ? 5.514 -4.074 23.739 1.00 95.25 207 ILE A O 1
ATOM 1607 N N . VAL A 1 208 ? 7.389 -5.215 23.226 1.00 96.81 208 VAL A N 1
ATOM 1608 C CA . VAL A 1 208 ? 6.718 -6.508 23.006 1.00 96.81 208 VAL A CA 1
ATOM 1609 C C . VAL A 1 208 ? 6.044 -6.975 24.292 1.00 96.81 208 VAL A C 1
ATOM 1611 O O . VAL A 1 208 ? 4.852 -7.269 24.281 1.00 96.81 208 VAL A O 1
ATOM 1614 N N . GLU A 1 209 ? 6.780 -6.995 25.403 1.00 97.19 209 GLU A N 1
ATOM 1615 C CA . GLU A 1 209 ? 6.256 -7.420 26.702 1.00 97.19 209 GLU A CA 1
ATOM 1616 C C . GLU A 1 209 ? 5.075 -6.550 27.153 1.00 97.19 209 GLU A C 1
ATOM 1618 O O . GLU A 1 209 ? 4.023 -7.068 27.521 1.00 97.19 209 GLU A O 1
ATOM 1623 N N . GLN A 1 210 ? 5.207 -5.228 27.041 1.00 97.44 210 GLN A N 1
ATOM 1624 C CA . GLN A 1 210 ? 4.152 -4.284 27.412 1.00 97.44 210 GLN A CA 1
ATOM 1625 C C . GLN A 1 210 ? 2.886 -4.455 26.559 1.00 97.44 210 GLN A C 1
ATOM 1627 O O . GLN A 1 210 ? 1.782 -4.405 27.094 1.00 97.44 210 GLN A O 1
ATOM 1632 N N . ASN A 1 211 ? 3.016 -4.693 25.249 1.00 97.69 211 ASN A N 1
ATOM 1633 C CA . ASN A 1 211 ? 1.855 -4.958 24.392 1.00 97.69 211 ASN A CA 1
ATOM 1634 C C . ASN A 1 211 ? 1.214 -6.323 24.680 1.00 97.69 211 ASN A C 1
ATOM 1636 O O . ASN A 1 211 ? -0.003 -6.449 24.583 1.00 97.69 211 ASN A O 1
ATOM 1640 N N . LEU A 1 212 ? 1.993 -7.333 25.075 1.00 97.75 212 LEU A N 1
ATOM 1641 C CA . LEU A 1 212 ? 1.443 -8.617 25.521 1.00 97.75 212 LEU A CA 1
ATOM 1642 C C . LEU A 1 212 ? 0.706 -8.498 26.852 1.00 97.75 212 LEU A C 1
ATOM 1644 O O . LEU A 1 212 ? -0.311 -9.157 27.050 1.00 97.75 212 LEU A O 1
ATOM 1648 N N . GLU A 1 213 ? 1.188 -7.659 27.764 1.00 98.06 213 GLU A N 1
ATOM 1649 C CA . GLU A 1 213 ? 0.464 -7.397 29.003 1.00 98.06 213 GLU A CA 1
ATOM 1650 C C . GLU A 1 213 ? -0.823 -6.607 28.742 1.00 98.06 213 GLU A C 1
ATOM 1652 O O . GLU A 1 213 ? -1.872 -6.930 29.294 1.00 98.06 213 GLU A O 1
ATOM 1657 N N . LEU A 1 214 ? -0.774 -5.634 27.828 1.00 97.81 214 LEU A N 1
ATOM 1658 C CA . LEU A 1 214 ? -1.961 -4.923 27.363 1.00 97.81 214 LEU A CA 1
ATOM 1659 C C . LEU A 1 214 ? -2.986 -5.872 26.727 1.00 97.81 214 LEU A C 1
ATOM 1661 O O . LEU A 1 214 ? -4.177 -5.745 27.004 1.00 97.81 214 LEU A O 1
ATOM 1665 N N . PHE A 1 215 ? -2.530 -6.851 25.939 1.00 97.94 215 PHE A N 1
ATOM 1666 C CA . PHE A 1 215 ? -3.392 -7.890 25.377 1.00 97.94 215 PHE A CA 1
ATOM 1667 C C . PHE A 1 215 ? -4.161 -8.642 26.466 1.00 97.94 215 PHE A C 1
ATOM 1669 O O . PHE A 1 215 ? -5.370 -8.806 26.337 1.00 97.94 215 PHE A O 1
ATOM 1676 N N . LYS A 1 216 ? -3.504 -9.021 27.570 1.00 97.50 216 LYS A N 1
ATOM 1677 C CA . LYS A 1 216 ? -4.173 -9.688 28.700 1.00 97.50 216 LYS A CA 1
ATOM 1678 C C . LYS A 1 216 ? -5.232 -8.800 29.345 1.00 97.50 216 LYS A C 1
ATOM 1680 O O . LYS A 1 216 ? -6.338 -9.267 29.579 1.00 97.50 216 LYS A O 1
ATOM 1685 N N . TYR A 1 217 ? -4.939 -7.519 29.581 1.00 97.94 217 TYR A N 1
ATOM 1686 C CA . TYR A 1 217 ? -5.926 -6.592 30.156 1.00 97.94 217 TYR A CA 1
ATOM 1687 C C . TYR A 1 217 ? -7.165 -6.434 29.261 1.00 97.94 217 TYR A C 1
ATOM 1689 O O . TYR A 1 217 ? -8.291 -6.316 29.755 1.00 97.94 217 TYR A O 1
ATOM 1697 N N . VAL A 1 218 ? -6.966 -6.444 27.940 1.00 98.12 218 VAL A N 1
ATOM 1698 C CA . VAL A 1 218 ? -8.063 -6.402 26.968 1.00 98.12 218 VAL A CA 1
ATOM 1699 C C . VAL A 1 218 ? -8.812 -7.736 26.930 1.00 98.12 218 VAL A C 1
ATOM 1701 O O . VAL A 1 218 ? -10.039 -7.726 26.918 1.00 98.12 218 VAL A O 1
ATOM 1704 N N . GLU A 1 219 ? -8.116 -8.874 26.971 1.00 96.94 219 GLU A N 1
ATOM 1705 C CA . GLU A 1 219 ? -8.728 -10.210 27.026 1.00 96.94 219 GLU A CA 1
ATOM 1706 C C . GLU A 1 219 ? -9.577 -10.399 28.292 1.00 96.94 219 GLU A C 1
ATOM 1708 O O . GLU A 1 219 ? -10.704 -10.879 28.191 1.00 96.94 219 GLU A O 1
ATOM 1713 N N . GLU A 1 220 ? -9.098 -9.943 29.455 1.00 97.00 220 GLU A N 1
ATOM 1714 C CA . GLU A 1 220 ? -9.866 -9.883 30.708 1.00 97.00 220 GLU A CA 1
ATOM 1715 C C . GLU A 1 220 ? -11.161 -9.076 30.529 1.00 97.00 220 GLU A C 1
ATOM 1717 O O . GLU A 1 220 ? -12.243 -9.530 30.898 1.00 97.00 220 GLU A O 1
ATOM 1722 N N . SER A 1 221 ? -11.063 -7.892 29.917 1.00 97.50 221 SER A N 1
ATOM 1723 C CA . SER A 1 221 ? -12.212 -6.997 29.704 1.00 97.50 221 SER A CA 1
ATOM 1724 C C . SER A 1 221 ? -13.217 -7.539 28.680 1.00 97.50 221 SER A C 1
ATOM 1726 O O . SER A 1 221 ? -14.394 -7.187 28.721 1.00 97.50 221 SER A O 1
ATOM 1728 N N . LEU A 1 222 ? -12.762 -8.387 27.753 1.00 96.94 222 LEU A N 1
ATOM 1729 C CA . LEU A 1 222 ? -13.544 -8.917 26.634 1.00 96.94 222 LEU A CA 1
ATOM 1730 C C . LEU A 1 222 ? -13.806 -10.424 26.736 1.00 96.94 222 LEU A C 1
ATOM 1732 O O . LEU A 1 222 ? -14.145 -11.056 25.733 1.00 96.94 222 LEU A O 1
ATOM 1736 N N . GLN A 1 223 ? -13.692 -11.012 27.928 1.00 94.06 223 GLN A N 1
ATOM 1737 C CA . GLN A 1 223 ? -13.803 -12.460 28.122 1.00 94.06 223 GLN A CA 1
ATOM 1738 C C . GLN A 1 223 ? -15.112 -13.042 27.558 1.00 94.06 223 GLN A C 1
ATOM 1740 O O . GLN A 1 223 ? -15.098 -14.112 26.948 1.00 94.06 223 GLN A O 1
ATOM 1745 N N . SER A 1 224 ? -16.232 -12.325 27.699 1.00 95.31 224 SER A N 1
ATOM 1746 C CA . SER A 1 224 ? -17.549 -12.724 27.176 1.00 95.31 224 SER A CA 1
ATOM 1747 C C . SER A 1 224 ? -17.677 -12.635 25.650 1.00 95.31 224 SER A C 1
ATOM 1749 O O . SER A 1 224 ? -18.591 -13.227 25.080 1.00 95.31 224 SER A O 1
ATOM 1751 N N . TYR A 1 225 ? -16.769 -11.919 24.984 1.00 96.00 225 TYR A N 1
ATOM 1752 C CA . TYR A 1 225 ? -16.758 -11.709 23.534 1.00 96.00 225 TYR A CA 1
ATOM 1753 C C . TYR A 1 225 ? -15.685 -12.531 22.815 1.00 96.00 225 TYR A C 1
ATOM 1755 O O . TYR A 1 225 ? -15.567 -12.461 21.588 1.00 96.00 225 TYR A O 1
ATOM 1763 N N . ARG A 1 226 ? -14.892 -13.314 23.549 1.00 94.62 226 ARG A N 1
ATOM 1764 C CA . ARG A 1 226 ? -13.852 -14.158 22.965 1.00 94.62 226 ARG A CA 1
ATOM 1765 C C . ARG A 1 226 ? -14.463 -15.158 21.983 1.00 94.62 226 ARG A C 1
ATOM 1767 O O . ARG A 1 226 ? -15.429 -15.834 22.325 1.00 94.62 226 ARG A O 1
ATOM 1774 N N . ASN A 1 227 ? -13.887 -15.277 20.784 1.00 93.38 227 ASN A N 1
ATOM 1775 C CA . ASN A 1 227 ? -14.422 -16.104 19.686 1.00 93.38 227 ASN A CA 1
ATOM 1776 C C . ASN A 1 227 ? -15.831 -15.711 19.194 1.00 93.38 227 ASN A C 1
ATOM 1778 O O . ASN A 1 227 ? -16.495 -16.511 18.530 1.00 93.38 227 ASN A O 1
ATOM 1782 N N . SER A 1 228 ? -16.309 -14.500 19.487 1.00 94.56 228 SER A N 1
ATOM 1783 C CA . SER A 1 228 ? -17.613 -14.033 18.993 1.00 94.56 228 SER A CA 1
ATOM 1784 C C . SER A 1 228 ? -17.674 -13.941 17.462 1.00 94.56 228 SER A C 1
ATOM 1786 O O . SER A 1 228 ? -18.741 -14.141 16.879 1.00 94.56 228 SER A O 1
ATOM 1788 N N . ILE A 1 229 ? -16.525 -13.742 16.803 1.00 93.94 229 ILE A N 1
ATOM 1789 C CA . ILE A 1 229 ? -16.369 -13.832 15.345 1.00 93.94 229 ILE A CA 1
ATOM 1790 C C . ILE A 1 229 ? -15.249 -14.821 15.010 1.00 93.94 229 ILE A C 1
ATOM 1792 O O . ILE A 1 229 ? -14.225 -14.475 14.425 1.00 93.94 229 ILE A O 1
ATOM 1796 N N . ALA A 1 230 ? -15.437 -16.079 15.405 1.00 89.94 230 ALA A N 1
ATOM 1797 C CA . ALA A 1 230 ? -14.490 -17.133 15.070 1.00 89.94 230 ALA A CA 1
ATOM 1798 C C . ALA A 1 230 ? -14.408 -17.353 13.550 1.00 89.94 230 ALA A C 1
ATOM 1800 O O . ALA A 1 230 ? -15.430 -17.505 12.871 1.00 89.94 230 ALA A O 1
ATOM 1801 N N . LEU A 1 231 ? -13.184 -17.433 13.035 1.00 92.62 231 LEU A N 1
ATOM 1802 C CA . LEU A 1 231 ? -12.909 -17.954 11.699 1.00 92.62 231 LEU A CA 1
ATOM 1803 C C . LEU A 1 231 ? -12.966 -19.486 11.715 1.00 92.62 231 LEU A C 1
ATOM 1805 O O . LEU A 1 231 ? -12.611 -20.129 12.707 1.00 92.62 231 LEU A O 1
ATOM 1809 N N . GLU A 1 232 ? -13.397 -20.089 10.609 1.00 94.19 232 GLU A N 1
ATOM 1810 C CA . GLU A 1 232 ? -13.220 -21.527 10.403 1.00 94.19 232 GLU A CA 1
ATOM 1811 C C . GLU A 1 232 ? -11.734 -21.902 10.446 1.00 94.19 232 GLU A C 1
ATOM 1813 O O . GLU A 1 232 ? -10.852 -21.079 10.199 1.00 94.19 232 GLU A O 1
ATOM 1818 N N . LYS A 1 233 ? -11.427 -23.171 10.739 1.00 91.75 233 LYS A N 1
ATOM 1819 C CA . LYS A 1 233 ? -10.043 -23.644 10.640 1.00 91.75 233 LYS A CA 1
ATOM 1820 C C . LYS A 1 233 ? -9.545 -23.448 9.199 1.00 91.75 233 LYS A C 1
ATOM 1822 O O . LYS A 1 233 ? -10.283 -23.796 8.276 1.00 91.75 233 LYS A O 1
ATOM 1827 N N . PRO A 1 234 ? -8.315 -22.943 8.995 1.00 91.12 234 PRO A N 1
ATOM 1828 C CA . PRO A 1 234 ? -7.777 -22.755 7.657 1.00 91.12 234 PRO A CA 1
ATOM 1829 C C . PRO A 1 234 ? -7.819 -24.057 6.852 1.00 91.12 234 PRO A C 1
ATOM 1831 O O . PRO A 1 234 ? -7.370 -25.104 7.322 1.00 91.12 234 PRO A O 1
ATOM 1834 N N . LYS A 1 235 ? -8.361 -23.982 5.635 1.00 86.56 235 LYS A N 1
ATOM 1835 C CA . LYS A 1 235 ? -8.515 -25.122 4.715 1.00 86.56 235 LYS A CA 1
ATOM 1836 C C . LYS A 1 235 ? -7.275 -25.346 3.844 1.00 86.56 235 LYS A C 1
ATOM 1838 O O . LYS A 1 235 ? -7.184 -26.364 3.165 1.00 86.56 235 LYS A O 1
ATOM 1843 N N . HIS A 1 236 ? -6.311 -24.423 3.883 1.00 79.44 236 HIS A N 1
ATOM 1844 C CA . HIS A 1 236 ? -5.074 -24.484 3.104 1.00 79.44 236 HIS A CA 1
ATOM 1845 C C . HIS A 1 236 ? -3.867 -24.869 3.934 1.00 79.44 236 HIS A C 1
ATOM 1847 O O . HIS A 1 236 ? -3.761 -24.521 5.106 1.00 79.44 236 HIS A O 1
ATOM 1853 N N . ASN A 1 237 ? -2.907 -25.517 3.276 1.00 69.06 237 ASN A N 1
ATOM 1854 C CA . ASN A 1 237 ? -1.640 -25.912 3.876 1.00 69.06 237 ASN A CA 1
ATOM 1855 C C . ASN A 1 237 ? -0.465 -25.161 3.231 1.00 69.06 237 ASN A C 1
ATOM 1857 O O . ASN A 1 237 ? 0.453 -25.768 2.672 1.00 69.06 237 ASN A O 1
ATOM 1861 N N . PHE A 1 238 ? -0.506 -23.825 3.263 1.00 74.88 238 PHE A N 1
ATOM 1862 C CA . PHE A 1 238 ? 0.638 -23.018 2.839 1.00 74.88 238 PHE A CA 1
ATOM 1863 C C . PHE A 1 238 ? 1.807 -23.262 3.801 1.00 74.88 238 PHE A C 1
ATOM 1865 O O . PHE A 1 238 ? 1.780 -22.830 4.951 1.00 74.88 238 PHE A O 1
ATOM 1872 N N . ARG A 1 239 ? 2.858 -23.951 3.339 1.00 79.12 239 ARG A N 1
ATOM 1873 C CA . ARG A 1 239 ? 4.052 -24.214 4.166 1.00 79.12 239 ARG A CA 1
ATOM 1874 C C . ARG A 1 239 ? 4.840 -22.941 4.478 1.00 79.12 239 ARG A C 1
ATOM 1876 O O . ARG A 1 239 ? 5.479 -22.854 5.524 1.00 79.12 239 ARG A O 1
ATOM 1883 N N . LYS A 1 240 ? 4.829 -21.983 3.549 1.00 89.56 240 LYS A N 1
ATOM 1884 C CA . LYS A 1 240 ? 5.492 -20.682 3.649 1.00 89.56 240 LYS A CA 1
ATOM 1885 C C . LYS A 1 240 ? 4.591 -19.628 3.019 1.00 89.56 240 LYS A C 1
ATOM 1887 O O . LYS A 1 240 ? 4.011 -19.874 1.965 1.00 89.56 240 LYS A O 1
ATOM 1892 N N . LEU A 1 241 ? 4.506 -18.475 3.668 1.00 92.12 241 LEU A N 1
ATOM 1893 C CA . LEU A 1 241 ? 3.817 -17.292 3.173 1.00 92.12 241 LEU A CA 1
ATOM 1894 C C . LEU A 1 241 ? 4.749 -16.096 3.311 1.00 92.12 241 LEU A C 1
ATOM 1896 O O . LEU A 1 241 ? 5.500 -15.986 4.282 1.00 92.12 241 LEU A O 1
ATOM 1900 N N . MET A 1 242 ? 4.663 -15.207 2.339 1.00 95.00 242 MET A N 1
ATOM 1901 C CA . MET A 1 242 ? 5.236 -13.876 2.365 1.00 95.00 242 MET A CA 1
ATOM 1902 C C . MET A 1 242 ? 4.132 -12.874 2.678 1.00 95.00 242 MET A C 1
ATOM 1904 O O . MET A 1 242 ? 2.975 -13.110 2.342 1.00 95.00 242 MET A O 1
ATOM 1908 N N . ILE A 1 243 ? 4.490 -11.771 3.327 1.00 95.94 243 ILE A N 1
ATOM 1909 C CA . ILE A 1 243 ? 3.602 -10.630 3.563 1.00 95.94 243 ILE A CA 1
ATOM 1910 C C . ILE A 1 243 ? 4.278 -9.447 2.898 1.00 95.94 243 ILE A C 1
ATOM 1912 O O . ILE A 1 243 ? 5.363 -9.057 3.327 1.00 95.94 243 ILE A O 1
ATOM 1916 N N . VAL A 1 244 ? 3.660 -8.948 1.838 1.00 96.44 244 VAL A N 1
ATOM 1917 C CA . VAL A 1 244 ? 4.270 -7.998 0.905 1.00 96.44 244 VAL A CA 1
ATOM 1918 C C . VAL A 1 244 ? 3.239 -6.986 0.432 1.00 96.44 244 VAL A C 1
ATOM 1920 O O . VAL A 1 244 ? 2.047 -7.299 0.361 1.00 96.44 244 VAL A O 1
ATOM 1923 N N . THR A 1 245 ? 3.711 -5.783 0.126 1.00 97.31 245 THR A N 1
ATOM 1924 C CA . THR A 1 245 ? 2.973 -4.768 -0.634 1.00 97.31 245 THR A CA 1
ATOM 1925 C C . THR A 1 245 ? 3.107 -5.007 -2.143 1.00 97.31 245 THR A C 1
ATOM 1927 O O . THR A 1 245 ? 3.898 -5.852 -2.572 1.00 97.31 245 THR A O 1
ATOM 1930 N N . GLY A 1 246 ? 2.360 -4.263 -2.965 1.00 97.31 246 GLY A N 1
ATOM 1931 C CA . GLY A 1 246 ? 2.574 -4.221 -4.417 1.00 97.31 246 GLY A CA 1
ATOM 1932 C C . GLY A 1 246 ? 3.951 -3.672 -4.792 1.00 97.31 246 GLY A C 1
ATOM 1933 O O . GLY A 1 246 ? 4.652 -4.260 -5.612 1.00 97.31 246 GLY A O 1
ATOM 1934 N N . ASN A 1 247 ? 4.371 -2.591 -4.129 1.00 98.31 247 ASN A N 1
ATOM 1935 C CA . ASN A 1 247 ? 5.706 -2.017 -4.311 1.00 98.31 247 ASN A CA 1
ATOM 1936 C C . ASN A 1 247 ? 6.818 -3.040 -4.001 1.00 98.31 247 ASN A C 1
ATOM 1938 O O . ASN A 1 247 ? 7.768 -3.167 -4.774 1.00 98.31 247 ASN A O 1
ATOM 1942 N N . ASP A 1 248 ? 6.678 -3.827 -2.924 1.00 98.06 248 ASP A N 1
ATOM 1943 C CA . ASP A 1 248 ? 7.641 -4.884 -2.577 1.00 98.06 248 ASP A CA 1
ATOM 1944 C C . ASP A 1 248 ? 7.753 -5.942 -3.685 1.00 98.06 248 ASP A C 1
ATOM 1946 O O . ASP A 1 248 ? 8.860 -6.336 -4.050 1.00 98.06 248 ASP A O 1
ATOM 1950 N N . VAL A 1 249 ? 6.626 -6.428 -4.224 1.00 98.00 249 VAL A N 1
ATOM 1951 C CA . VAL A 1 249 ? 6.650 -7.501 -5.236 1.00 98.00 249 VAL A CA 1
ATOM 1952 C C . VAL A 1 249 ? 7.187 -7.028 -6.580 1.00 98.00 249 VAL A C 1
ATOM 1954 O O . VAL A 1 249 ? 7.903 -7.791 -7.227 1.00 98.00 249 VAL A O 1
ATOM 1957 N N . VAL A 1 250 ? 6.921 -5.780 -6.972 1.00 98.75 250 VAL A N 1
ATOM 1958 C CA . VAL A 1 250 ? 7.520 -5.189 -8.174 1.00 98.75 250 VAL A CA 1
ATOM 1959 C C . VAL A 1 250 ? 9.021 -4.999 -7.978 1.00 98.75 250 VAL A C 1
ATOM 1961 O O . VAL A 1 250 ? 9.799 -5.436 -8.823 1.00 98.75 250 VAL A O 1
ATOM 1964 N N . ALA A 1 251 ? 9.458 -4.447 -6.841 1.00 98.62 251 ALA A N 1
ATOM 1965 C CA . ALA A 1 251 ? 10.878 -4.332 -6.509 1.00 98.62 251 ALA A CA 1
ATOM 1966 C C . ALA A 1 251 ? 11.584 -5.698 -6.569 1.00 98.62 251 ALA A C 1
ATOM 1968 O O . ALA A 1 251 ? 12.609 -5.851 -7.236 1.00 98.62 251 ALA A O 1
ATOM 1969 N N . MET A 1 252 ? 11.000 -6.724 -5.943 1.00 97.94 252 MET A N 1
ATOM 1970 C CA . MET A 1 252 ? 11.500 -8.098 -6.003 1.00 97.94 252 MET A CA 1
ATOM 1971 C C . MET A 1 252 ? 11.556 -8.641 -7.435 1.00 97.94 252 MET A C 1
ATOM 1973 O O . MET A 1 252 ? 12.572 -9.217 -7.826 1.00 97.94 252 MET A O 1
ATOM 1977 N N . GLY A 1 253 ? 10.487 -8.456 -8.212 1.00 98.25 253 GLY A N 1
ATOM 1978 C CA . GLY A 1 253 ? 10.405 -8.885 -9.606 1.00 98.25 253 GLY A CA 1
ATOM 1979 C C . GLY A 1 253 ? 11.469 -8.210 -10.466 1.00 98.25 253 GLY A C 1
ATOM 1980 O O . GLY A 1 253 ? 12.154 -8.882 -11.231 1.00 98.25 253 GLY A O 1
ATOM 1981 N N . LYS A 1 254 ? 11.712 -6.909 -10.277 1.00 98.69 254 LYS A N 1
ATOM 1982 C CA . LYS A 1 254 ? 12.778 -6.179 -10.973 1.00 98.69 254 LYS A CA 1
ATOM 1983 C C . LYS A 1 254 ? 14.173 -6.691 -10.609 1.00 98.69 254 LYS A C 1
ATOM 1985 O O . LYS A 1 254 ? 14.993 -6.906 -11.503 1.00 98.69 254 LYS A O 1
ATOM 1990 N N . ILE A 1 255 ? 14.440 -6.930 -9.321 1.00 97.38 255 ILE A N 1
ATOM 1991 C CA . ILE A 1 255 ? 15.721 -7.479 -8.843 1.00 97.38 255 ILE A CA 1
ATOM 1992 C C . ILE A 1 255 ? 15.975 -8.860 -9.462 1.00 97.38 255 ILE A C 1
ATOM 1994 O O . ILE A 1 255 ? 17.038 -9.092 -10.045 1.00 97.38 255 ILE A O 1
ATOM 1998 N N . VAL A 1 256 ? 14.991 -9.763 -9.380 1.00 96.38 256 VAL A N 1
ATOM 1999 C CA . VAL A 1 256 ? 15.055 -11.111 -9.974 1.00 96.38 256 VAL A CA 1
ATOM 2000 C C . VAL A 1 256 ? 15.178 -11.030 -11.495 1.00 96.38 256 VAL A C 1
ATOM 2002 O O . VAL A 1 256 ? 15.965 -11.759 -12.092 1.00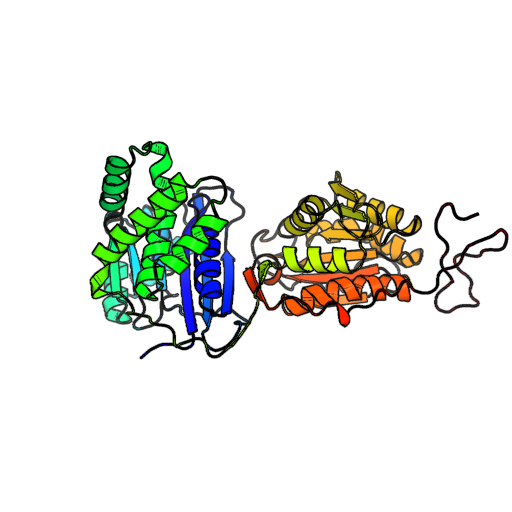 96.38 256 VAL A O 1
ATOM 2005 N N . GLY A 1 257 ? 14.477 -10.079 -12.111 1.00 96.94 257 GLY A N 1
ATOM 2006 C CA . GLY A 1 257 ? 14.556 -9.727 -13.523 1.00 96.94 257 GLY A CA 1
ATOM 2007 C C . GLY A 1 257 ? 15.893 -9.113 -13.944 1.00 96.94 257 GLY A C 1
ATOM 2008 O O . GLY A 1 257 ? 16.050 -8.764 -15.108 1.00 96.94 257 GLY A O 1
ATOM 2009 N N . GLY A 1 258 ? 16.878 -8.986 -13.056 1.00 96.38 258 GLY A N 1
ATOM 2010 C CA . GLY A 1 258 ? 18.226 -8.551 -13.411 1.00 96.38 258 GLY A CA 1
ATOM 2011 C C . GLY A 1 258 ? 18.397 -7.040 -13.548 1.00 96.38 258 GLY A C 1
ATOM 2012 O O . GLY A 1 258 ? 19.372 -6.619 -14.170 1.00 96.38 258 GLY A O 1
ATOM 2013 N N . LEU A 1 259 ? 17.499 -6.230 -12.972 1.00 98.31 259 LEU A N 1
ATOM 2014 C CA . LEU A 1 259 ? 17.683 -4.782 -12.823 1.00 98.31 259 LEU A CA 1
ATOM 2015 C C . LEU A 1 259 ? 19.069 -4.475 -12.232 1.00 98.31 259 LEU A C 1
ATOM 2017 O O . LEU A 1 259 ? 19.501 -5.110 -11.266 1.00 98.31 259 LEU A O 1
ATOM 2021 N N . ARG A 1 260 ? 19.764 -3.488 -12.802 1.00 98.00 260 ARG A N 1
ATOM 2022 C CA . ARG A 1 260 ? 21.035 -2.967 -12.266 1.00 98.00 260 ARG A CA 1
ATOM 2023 C C . ARG A 1 260 ? 21.074 -1.452 -12.110 1.00 98.00 260 ARG A C 1
ATOM 2025 O O . ARG A 1 260 ? 22.005 -0.948 -11.491 1.00 98.00 260 ARG A O 1
ATOM 2032 N N . TYR A 1 261 ? 20.069 -0.742 -12.613 1.00 98.69 261 TYR A N 1
ATOM 2033 C CA . TYR A 1 261 ? 20.001 0.708 -12.502 1.00 98.69 261 TYR A CA 1
ATOM 2034 C C . TYR A 1 261 ? 18.554 1.194 -12.396 1.00 98.69 261 TYR A C 1
ATOM 2036 O O . TYR A 1 261 ? 17.781 0.993 -13.331 1.00 98.69 261 TYR A O 1
ATOM 2044 N N . GLN A 1 262 ? 18.190 1.856 -11.299 1.00 98.88 262 GLN A N 1
ATOM 2045 C CA . GLN A 1 262 ? 16.899 2.528 -11.164 1.00 98.88 262 GLN A CA 1
ATOM 2046 C C . GLN A 1 262 ? 17.089 3.994 -10.787 1.00 98.88 262 GLN A C 1
ATOM 2048 O O . GLN A 1 262 ? 17.675 4.311 -9.758 1.00 98.88 262 GLN A O 1
ATOM 2053 N N . SER A 1 263 ? 16.553 4.891 -11.604 1.00 98.81 263 SER A N 1
ATOM 2054 C CA . SER A 1 263 ? 16.437 6.315 -11.287 1.00 98.81 263 SER A CA 1
ATOM 2055 C C . SER A 1 263 ? 14.987 6.663 -10.972 1.00 98.81 263 SER A C 1
ATOM 2057 O O . SER A 1 263 ? 14.066 6.101 -11.569 1.00 98.81 263 SER A O 1
ATOM 2059 N N . TYR A 1 264 ? 14.751 7.577 -10.035 1.00 98.88 264 TYR A N 1
ATOM 2060 C CA . TYR A 1 264 ? 13.395 7.991 -9.673 1.00 98.88 264 TYR A CA 1
ATOM 2061 C C . TYR A 1 264 ? 13.362 9.392 -9.063 1.00 98.88 264 TYR A C 1
ATOM 2063 O O . TYR A 1 264 ? 14.315 9.817 -8.413 1.00 98.88 264 TYR A O 1
ATOM 2071 N N . TYR A 1 265 ? 12.220 10.061 -9.203 1.00 98.81 265 TYR A N 1
ATOM 2072 C CA . TYR A 1 265 ? 11.858 11.222 -8.394 1.00 98.81 265 TYR A CA 1
ATOM 2073 C C . TYR A 1 265 ? 10.767 10.808 -7.389 1.00 98.81 265 TYR A C 1
ATOM 2075 O O . TYR A 1 265 ? 9.848 10.074 -7.773 1.00 98.81 265 TYR A O 1
ATOM 2083 N N . PRO A 1 266 ? 10.836 11.203 -6.103 1.00 98.38 266 PRO A N 1
ATOM 2084 C CA . PRO A 1 266 ? 9.867 10.747 -5.109 1.00 98.38 266 PRO A CA 1
ATOM 2085 C C . PRO A 1 266 ? 8.432 11.202 -5.417 1.00 98.38 266 PRO A C 1
ATOM 2087 O O . PRO A 1 266 ? 8.101 12.383 -5.344 1.00 98.38 266 PRO A O 1
ATOM 2090 N N . ILE A 1 267 ? 7.542 10.241 -5.682 1.00 98.19 267 ILE A N 1
ATOM 2091 C CA . ILE A 1 267 ? 6.115 10.487 -5.918 1.00 98.19 267 ILE A CA 1
ATOM 2092 C C . ILE A 1 267 ? 5.261 9.357 -5.324 1.00 98.19 267 ILE A C 1
ATOM 2094 O O . ILE A 1 267 ? 5.572 8.180 -5.478 1.00 98.19 267 ILE A O 1
ATOM 2098 N N . THR A 1 268 ? 4.166 9.687 -4.630 1.00 97.50 268 THR A N 1
ATOM 2099 C CA . THR A 1 268 ? 3.209 8.686 -4.111 1.00 97.50 268 THR A CA 1
ATOM 2100 C C . THR A 1 268 ? 2.401 8.068 -5.259 1.00 97.50 268 THR A C 1
ATOM 2102 O O . THR A 1 268 ? 1.894 8.838 -6.076 1.00 97.50 268 THR A O 1
ATOM 2105 N N . PRO A 1 269 ? 2.186 6.741 -5.325 1.00 96.56 269 PRO A N 1
ATOM 2106 C CA . PRO A 1 269 ? 2.625 5.683 -4.400 1.00 96.56 269 PRO A CA 1
ATOM 2107 C C . PRO A 1 269 ? 3.915 4.953 -4.843 1.00 96.56 269 PRO A C 1
ATOM 2109 O O . PRO A 1 269 ? 4.192 3.865 -4.356 1.00 96.56 269 PRO A O 1
ATOM 2112 N N . ALA A 1 270 ? 4.677 5.524 -5.779 1.00 97.81 270 ALA A N 1
ATOM 2113 C CA . ALA A 1 270 ? 5.798 4.887 -6.473 1.00 97.81 270 ALA A CA 1
ATOM 2114 C C . ALA A 1 270 ? 7.119 4.837 -5.682 1.00 97.81 270 ALA A C 1
ATOM 2116 O O . ALA A 1 270 ? 7.925 3.934 -5.891 1.00 97.81 270 ALA A O 1
ATOM 2117 N N . ALA A 1 271 ? 7.373 5.815 -4.806 1.00 97.62 271 ALA A N 1
ATOM 2118 C CA . ALA A 1 271 ? 8.676 5.963 -4.146 1.00 97.62 271 ALA A CA 1
ATOM 2119 C C . ALA A 1 271 ? 9.092 4.730 -3.316 1.00 97.62 271 ALA A C 1
ATOM 2121 O O . ALA A 1 271 ? 10.275 4.390 -3.274 1.00 97.62 271 ALA A O 1
ATOM 2122 N N . ASP A 1 272 ? 8.121 4.036 -2.713 1.00 97.75 272 ASP A N 1
ATOM 2123 C CA . ASP A 1 272 ? 8.363 2.865 -1.863 1.00 97.75 272 ASP A CA 1
ATOM 2124 C C . ASP A 1 272 ? 9.025 1.706 -2.622 1.00 97.75 272 ASP A C 1
ATOM 2126 O O . ASP A 1 272 ? 9.800 0.953 -2.033 1.00 97.75 272 ASP A O 1
ATOM 2130 N N . GLU A 1 273 ? 8.791 1.583 -3.932 1.00 98.69 273 GLU A N 1
ATOM 2131 C CA . GLU A 1 273 ? 9.477 0.597 -4.767 1.00 98.69 273 GLU A CA 1
ATOM 2132 C C . GLU A 1 273 ? 10.988 0.869 -4.836 1.00 98.69 273 GLU A C 1
ATOM 2134 O O . GLU A 1 273 ? 11.796 -0.037 -4.625 1.00 98.69 273 GLU A O 1
ATOM 2139 N N . SER A 1 274 ? 11.385 2.122 -5.081 1.00 98.62 274 SER A N 1
ATOM 2140 C CA . SER A 1 274 ? 12.800 2.507 -5.112 1.00 98.62 274 SER A CA 1
ATOM 2141 C C . SER A 1 274 ? 13.453 2.349 -3.743 1.00 98.62 274 SER A C 1
ATOM 2143 O O . SER A 1 274 ? 14.556 1.815 -3.669 1.00 98.62 274 SER A O 1
ATOM 2145 N N . PHE A 1 275 ? 12.762 2.720 -2.659 1.00 98.25 275 PHE A N 1
ATOM 2146 C CA . PHE A 1 275 ? 13.257 2.498 -1.295 1.00 98.25 275 PHE A CA 1
ATOM 2147 C C . PHE A 1 275 ? 13.454 1.006 -0.990 1.00 98.25 275 PHE A C 1
ATOM 2149 O O . PHE A 1 275 ? 14.418 0.624 -0.322 1.00 98.25 275 PHE A O 1
ATOM 2156 N N . ALA A 1 276 ? 12.556 0.144 -1.480 1.00 97.62 276 ALA A N 1
ATOM 2157 C CA . ALA A 1 276 ? 12.691 -1.299 -1.334 1.00 97.62 276 ALA A CA 1
ATOM 2158 C C . ALA A 1 276 ? 13.912 -1.833 -2.100 1.00 97.62 276 ALA A C 1
ATOM 2160 O O . ALA A 1 276 ? 14.651 -2.652 -1.554 1.00 97.62 276 ALA A O 1
ATOM 2161 N N . ILE A 1 277 ? 14.160 -1.356 -3.324 1.00 98.38 277 ILE A N 1
ATOM 2162 C CA . ILE A 1 277 ? 15.337 -1.749 -4.114 1.00 98.38 277 ILE A CA 1
ATOM 2163 C C . ILE A 1 277 ? 16.627 -1.255 -3.452 1.00 98.38 277 ILE A C 1
ATOM 2165 O O . ILE A 1 277 ? 17.547 -2.049 -3.285 1.00 98.38 277 ILE A O 1
ATOM 2169 N N . GLU A 1 278 ? 16.679 0.007 -3.019 1.00 97.88 278 GLU A N 1
ATOM 2170 C CA . GLU A 1 278 ? 17.840 0.613 -2.348 1.00 97.88 278 GLU A CA 1
ATOM 2171 C C . GLU A 1 278 ? 18.211 -0.158 -1.073 1.00 97.88 278 GLU A C 1
ATOM 2173 O O . GLU A 1 278 ? 19.363 -0.527 -0.856 1.00 97.88 278 GLU A O 1
ATOM 2178 N N . LYS A 1 279 ? 17.212 -0.545 -0.270 1.00 96.19 279 LYS A N 1
ATOM 2179 C CA . LYS A 1 279 ? 17.416 -1.386 0.919 1.00 96.19 279 LYS A CA 1
ATOM 2180 C C . LYS A 1 279 ? 18.097 -2.730 0.611 1.00 96.19 279 LYS A C 1
ATOM 2182 O O . LYS A 1 279 ? 18.761 -3.287 1.490 1.00 96.19 279 LYS A O 1
ATOM 2187 N N . TYR A 1 280 ? 17.905 -3.274 -0.591 1.00 93.94 280 TYR A N 1
ATOM 2188 C CA . TYR A 1 280 ? 18.458 -4.557 -1.031 1.00 93.94 280 TYR A CA 1
ATOM 2189 C C . TYR A 1 280 ? 19.442 -4.411 -2.204 1.00 93.94 280 TYR A C 1
ATOM 2191 O O . TYR A 1 280 ? 19.656 -5.371 -2.945 1.00 93.94 280 TYR A O 1
ATOM 2199 N N . GLU A 1 281 ? 20.074 -3.245 -2.364 1.00 93.00 281 GLU A N 1
ATOM 2200 C CA . GLU A 1 281 ? 20.942 -2.953 -3.511 1.00 93.00 281 GLU A CA 1
ATOM 2201 C C . GLU A 1 281 ? 22.196 -3.841 -3.570 1.00 93.00 281 GLU A C 1
ATOM 2203 O O . GLU A 1 281 ? 22.713 -4.146 -4.648 1.00 93.00 281 GLU A O 1
ATOM 2208 N N . HIS A 1 282 ? 22.672 -4.305 -2.412 1.00 93.25 282 HIS A N 1
ATOM 2209 C CA . HIS A 1 282 ? 23.788 -5.237 -2.297 1.00 93.25 282 HIS A CA 1
ATOM 2210 C C . HIS A 1 282 ? 23.305 -6.685 -2.413 1.00 93.25 282 HIS A C 1
ATOM 2212 O O . HIS A 1 282 ? 22.873 -7.310 -1.436 1.00 93.25 282 HIS A O 1
ATOM 2218 N N . LEU A 1 283 ? 23.419 -7.239 -3.618 1.00 90.44 283 LEU A N 1
ATOM 2219 C CA . LEU A 1 283 ? 23.001 -8.604 -3.911 1.00 90.44 283 LEU A CA 1
ATOM 2220 C C . LEU A 1 283 ? 24.034 -9.618 -3.410 1.00 90.44 283 LEU A C 1
ATOM 2222 O O . LEU A 1 283 ? 25.230 -9.498 -3.660 1.00 90.44 283 LEU A O 1
ATOM 2226 N N . ARG A 1 284 ? 23.561 -10.656 -2.713 1.00 85.81 284 ARG A N 1
ATOM 2227 C CA . ARG A 1 284 ? 24.394 -11.781 -2.269 1.00 85.81 284 ARG A CA 1
ATOM 2228 C C . ARG A 1 284 ? 24.192 -12.962 -3.208 1.00 85.81 284 ARG A C 1
ATOM 2230 O O . ARG A 1 284 ? 23.093 -13.505 -3.273 1.00 85.81 284 ARG A O 1
ATOM 2237 N N . ALA A 1 285 ? 25.253 -13.377 -3.887 1.00 84.44 285 ALA A N 1
ATOM 2238 C CA . ALA A 1 285 ? 25.281 -14.572 -4.724 1.00 84.44 285 ALA A CA 1
ATOM 2239 C C . ALA A 1 285 ? 26.621 -15.305 -4.555 1.00 84.44 285 ALA A C 1
ATOM 2241 O O . ALA A 1 285 ? 27.564 -14.759 -3.985 1.00 84.44 285 ALA A O 1
ATOM 2242 N N . GLU A 1 286 ? 26.704 -16.553 -5.031 1.00 84.06 286 GLU A N 1
ATOM 2243 C CA . GLU A 1 286 ? 27.946 -17.348 -4.979 1.00 84.06 286 GLU A CA 1
ATOM 2244 C C . GLU A 1 286 ? 29.106 -16.679 -5.731 1.00 84.06 286 GLU A C 1
ATOM 2246 O O . GLU A 1 286 ? 30.270 -16.856 -5.379 1.00 84.06 286 GLU A O 1
ATOM 2251 N N . LYS A 1 287 ? 28.776 -15.901 -6.765 1.00 85.00 287 LYS A N 1
ATOM 2252 C CA . LYS A 1 287 ? 29.701 -15.040 -7.501 1.00 85.00 287 LYS A CA 1
ATOM 2253 C C . LYS A 1 287 ? 29.333 -13.587 -7.249 1.00 85.00 287 LYS A C 1
ATOM 2255 O O . LYS A 1 287 ? 28.158 -13.279 -7.061 1.00 85.00 287 LYS A O 1
ATOM 2260 N N . ASP A 1 288 ? 30.324 -12.705 -7.300 1.00 86.25 288 ASP A N 1
ATOM 2261 C CA . ASP A 1 288 ? 30.059 -11.272 -7.313 1.00 86.25 288 ASP A CA 1
ATOM 2262 C C . ASP A 1 288 ? 29.332 -10.905 -8.617 1.00 86.25 288 ASP A C 1
ATOM 2264 O O . ASP A 1 288 ? 29.850 -11.112 -9.716 1.00 86.25 288 ASP A O 1
ATOM 2268 N N . ILE A 1 289 ? 28.093 -10.438 -8.478 1.00 86.50 289 ILE A N 1
ATOM 2269 C CA . ILE A 1 289 ? 27.206 -10.038 -9.579 1.00 86.50 289 ILE A CA 1
ATOM 2270 C C . ILE A 1 289 ? 26.929 -8.527 -9.577 1.00 86.50 289 ILE A C 1
ATOM 2272 O O . ILE A 1 289 ? 26.022 -8.072 -10.288 1.00 86.50 289 ILE A O 1
ATOM 2276 N N . GLY A 1 290 ? 27.691 -7.776 -8.772 1.00 88.44 290 GLY A N 1
ATOM 2277 C CA . GLY A 1 290 ? 27.546 -6.340 -8.574 1.00 88.44 290 GLY A CA 1
ATOM 2278 C C . GLY A 1 290 ? 26.321 -5.942 -7.748 1.00 88.44 290 GLY A C 1
ATOM 2279 O O . GLY A 1 290 ? 25.463 -6.760 -7.402 1.00 88.44 290 GLY A O 1
ATOM 2280 N N . SER A 1 291 ? 26.246 -4.648 -7.441 1.00 94.88 291 SER A N 1
ATOM 2281 C CA . SER A 1 291 ? 25.091 -4.019 -6.804 1.00 94.88 291 SER A CA 1
ATOM 2282 C C . SER A 1 291 ? 24.096 -3.480 -7.831 1.00 94.88 291 SER A C 1
ATOM 2284 O O . SER A 1 291 ? 24.355 -3.430 -9.037 1.00 94.88 291 SER A O 1
ATOM 2286 N N . ILE A 1 292 ? 22.938 -3.066 -7.336 1.00 98.00 292 ILE A N 1
ATOM 2287 C CA . ILE A 1 292 ? 21.998 -2.224 -8.068 1.00 98.00 292 ILE A CA 1
ATOM 2288 C C . ILE A 1 292 ? 22.350 -0.773 -7.752 1.00 98.00 292 ILE A C 1
ATOM 2290 O O . ILE A 1 292 ? 22.629 -0.450 -6.605 1.00 98.00 292 ILE A O 1
ATOM 2294 N N . VAL A 1 293 ? 22.362 0.099 -8.754 1.00 98.38 293 VAL A N 1
ATOM 2295 C CA . VAL A 1 293 ? 22.492 1.540 -8.527 1.00 98.38 293 VAL A CA 1
ATOM 2296 C C . VAL A 1 293 ? 21.092 2.136 -8.455 1.00 98.38 293 VAL A C 1
ATOM 2298 O O . VAL A 1 293 ? 20.333 2.024 -9.419 1.00 98.38 293 VAL A O 1
ATOM 2301 N N . VAL A 1 294 ? 20.754 2.765 -7.330 1.00 98.62 294 VAL A N 1
ATOM 2302 C CA . VAL A 1 294 ? 19.505 3.516 -7.164 1.00 98.62 294 VAL A CA 1
ATOM 2303 C C . VAL A 1 294 ? 19.834 5.000 -7.039 1.00 98.62 294 VAL A C 1
ATOM 2305 O O . VAL A 1 294 ? 20.604 5.389 -6.167 1.00 98.62 294 VAL A O 1
ATOM 2308 N N . ILE A 1 295 ? 19.285 5.834 -7.925 1.00 98.25 295 ILE A N 1
ATOM 2309 C CA . ILE A 1 295 ? 19.529 7.283 -7.920 1.00 98.25 295 ILE A CA 1
ATOM 2310 C C . ILE A 1 295 ? 18.213 8.032 -7.749 1.00 98.25 295 ILE A C 1
ATOM 2312 O O . ILE A 1 295 ? 17.333 7.969 -8.608 1.00 98.25 295 ILE A O 1
ATOM 2316 N N . GLN A 1 296 ? 18.110 8.793 -6.661 1.00 98.75 296 GLN A N 1
ATOM 2317 C CA . GLN A 1 296 ? 17.095 9.830 -6.547 1.00 98.75 296 GLN A CA 1
ATOM 2318 C C . GLN A 1 296 ? 17.525 11.035 -7.393 1.00 98.75 296 GLN A C 1
ATOM 2320 O O . GLN A 1 296 ? 18.556 11.648 -7.114 1.00 98.75 296 GLN A O 1
ATOM 2325 N N . THR A 1 297 ? 16.758 11.356 -8.429 1.00 98.62 297 THR A N 1
ATOM 2326 C CA . THR A 1 297 ? 17.030 12.485 -9.327 1.00 98.62 297 THR A CA 1
ATOM 2327 C C . THR A 1 297 ? 16.342 13.763 -8.851 1.00 98.62 297 THR A C 1
ATOM 2329 O O . THR A 1 297 ? 15.553 13.764 -7.904 1.00 98.62 297 THR A O 1
ATOM 2332 N N . GLU A 1 298 ? 16.674 14.874 -9.496 1.00 98.31 298 GLU A N 1
ATOM 2333 C CA . GLU A 1 298 ? 16.135 16.210 -9.249 1.00 98.31 298 GLU A CA 1
ATOM 2334 C C . GLU A 1 298 ? 14.694 16.389 -9.750 1.00 98.31 298 GLU A C 1
ATOM 2336 O O . GLU A 1 298 ? 13.942 17.160 -9.154 1.00 98.31 298 GLU A O 1
ATOM 2341 N N . ASP A 1 299 ? 14.312 15.658 -10.800 1.00 98.69 299 ASP A N 1
ATOM 2342 C CA . ASP A 1 299 ? 12.975 15.614 -11.398 1.00 98.69 299 ASP A CA 1
ATOM 2343 C C . ASP A 1 299 ? 12.775 14.326 -12.228 1.00 98.69 299 ASP A C 1
ATOM 2345 O O . ASP A 1 299 ? 13.688 13.500 -12.382 1.00 98.69 299 ASP A O 1
ATOM 2349 N N . GLU A 1 300 ? 11.563 14.124 -12.754 1.00 98.81 300 GLU A N 1
ATOM 2350 C CA . GLU A 1 300 ? 11.216 12.972 -13.590 1.00 98.81 300 GLU A CA 1
ATOM 2351 C C . GLU A 1 300 ? 11.858 12.980 -14.984 1.00 98.81 300 GLU A C 1
ATOM 2353 O O . GLU A 1 300 ? 12.063 11.904 -15.552 1.00 98.81 300 GLU A O 1
ATOM 2358 N N . ILE A 1 301 ? 12.220 14.151 -15.522 1.00 98.88 301 ILE A N 1
ATOM 2359 C CA . ILE A 1 301 ? 12.933 14.265 -16.806 1.00 98.88 301 ILE A CA 1
ATOM 2360 C C . ILE A 1 301 ? 14.329 13.652 -16.655 1.00 98.88 301 ILE A C 1
ATOM 2362 O O . ILE A 1 301 ? 14.754 12.802 -17.439 1.00 98.88 301 ILE A O 1
ATOM 2366 N N . SER A 1 302 ? 15.019 14.024 -15.586 1.00 98.88 302 SER A N 1
ATOM 2367 C CA . SER A 1 302 ? 16.328 13.502 -15.212 1.00 98.88 302 SER A CA 1
ATOM 2368 C C . SER A 1 302 ? 16.240 12.015 -14.879 1.00 98.88 302 SER A C 1
ATOM 2370 O O . SER A 1 302 ? 17.114 11.244 -15.282 1.00 98.88 302 SER A O 1
ATOM 2372 N N . ALA A 1 303 ? 15.148 11.571 -14.242 1.00 98.88 303 ALA A N 1
ATOM 2373 C CA . ALA A 1 303 ? 14.909 10.154 -13.981 1.00 98.88 303 ALA A CA 1
ATOM 2374 C C . ALA A 1 303 ? 14.879 9.329 -15.277 1.00 98.88 303 ALA A C 1
ATOM 2376 O O . ALA A 1 303 ? 15.657 8.380 -15.408 1.00 98.88 303 ALA A O 1
ATOM 2377 N N . ILE A 1 304 ? 14.037 9.688 -16.254 1.00 98.94 304 ILE A N 1
ATOM 2378 C CA . ILE A 1 304 ? 13.926 8.919 -17.503 1.00 98.94 304 ILE A CA 1
ATOM 2379 C C . ILE A 1 304 ? 15.210 8.990 -18.338 1.00 98.94 304 ILE A C 1
ATOM 2381 O O . ILE A 1 304 ? 15.691 7.955 -18.803 1.00 98.94 304 ILE A O 1
ATOM 2385 N N . CYS A 1 305 ? 15.819 10.172 -18.468 1.00 98.88 305 CYS A N 1
ATOM 2386 C CA . CYS A 1 305 ? 17.058 10.362 -19.226 1.00 98.88 305 CYS A CA 1
ATOM 2387 C C . CYS A 1 305 ? 18.219 9.554 -18.632 1.00 98.88 305 CYS A C 1
ATOM 2389 O O . CYS A 1 305 ? 18.993 8.934 -19.364 1.00 98.88 305 CYS A O 1
ATOM 2391 N N . SER A 1 306 ? 18.308 9.499 -17.303 1.00 98.62 306 SER A N 1
ATOM 2392 C CA . SER A 1 306 ? 19.332 8.727 -16.607 1.00 98.62 306 SER A CA 1
ATOM 2393 C C . SER A 1 306 ? 19.159 7.213 -16.800 1.00 98.62 306 SER A C 1
ATOM 2395 O O . SER A 1 306 ? 20.116 6.506 -17.131 1.00 98.62 306 SER A O 1
ATOM 2397 N N . ALA A 1 307 ? 17.921 6.706 -16.702 1.00 98.88 307 ALA A N 1
ATOM 2398 C CA . ALA A 1 307 ? 17.622 5.298 -16.974 1.00 98.88 307 ALA A CA 1
ATOM 2399 C C . ALA A 1 307 ? 17.959 4.912 -18.424 1.00 98.88 307 ALA A C 1
ATOM 2401 O O . ALA A 1 307 ? 18.529 3.845 -18.665 1.00 98.88 307 ALA A O 1
ATOM 2402 N N . ILE A 1 308 ? 17.655 5.785 -19.389 1.00 98.88 308 ILE A N 1
ATOM 2403 C CA . ILE A 1 308 ? 18.023 5.605 -20.799 1.00 98.88 308 ILE A CA 1
ATOM 2404 C C . ILE A 1 308 ? 19.545 5.501 -20.950 1.00 98.88 308 ILE A C 1
ATOM 2406 O O . ILE A 1 308 ? 20.031 4.552 -21.566 1.00 98.88 308 ILE A O 1
ATOM 2410 N N . GLY A 1 309 ? 20.303 6.418 -20.340 1.00 98.69 309 GLY A N 1
ATOM 2411 C CA . GLY A 1 309 ? 21.768 6.391 -20.360 1.00 98.69 309 GLY A CA 1
ATOM 2412 C C . GLY A 1 309 ? 22.344 5.075 -19.827 1.00 98.69 309 GLY A C 1
ATOM 2413 O O . GLY A 1 309 ? 23.204 4.466 -20.465 1.00 98.69 309 GLY A O 1
ATOM 2414 N N . ALA A 1 310 ? 21.809 4.575 -18.711 1.00 98.56 310 ALA A N 1
ATOM 2415 C CA . ALA A 1 310 ? 22.209 3.283 -18.156 1.00 98.56 310 ALA A CA 1
ATOM 2416 C C . ALA A 1 310 ? 21.888 2.097 -19.090 1.00 98.56 310 ALA A C 1
ATOM 2418 O O . ALA A 1 310 ? 22.676 1.152 -19.178 1.00 98.56 310 ALA A O 1
ATOM 2419 N N . SER A 1 311 ? 20.771 2.150 -19.828 1.00 98.56 311 SER A N 1
ATOM 2420 C CA . SER A 1 311 ? 20.409 1.113 -20.808 1.00 98.56 311 SER A CA 1
ATOM 2421 C C . SER A 1 311 ? 21.381 1.058 -21.987 1.00 98.56 311 SER A C 1
ATOM 2423 O O . SER A 1 311 ? 21.769 -0.029 -22.427 1.00 98.56 311 SER A O 1
ATOM 2425 N N . LEU A 1 312 ? 21.840 2.218 -22.469 1.00 98.50 312 LEU A N 1
ATOM 2426 C CA . LEU A 1 312 ? 22.848 2.309 -23.533 1.00 98.50 312 LEU A CA 1
ATOM 2427 C C . LEU A 1 312 ? 24.199 1.705 -23.108 1.00 98.50 312 LEU A C 1
ATOM 2429 O O . LEU A 1 312 ? 24.902 1.114 -23.929 1.00 98.50 312 LEU A O 1
ATOM 2433 N N . ALA A 1 313 ? 24.534 1.790 -21.818 1.00 97.31 313 ALA A N 1
ATOM 2434 C CA . ALA A 1 313 ? 25.693 1.123 -21.222 1.00 97.31 313 ALA A CA 1
ATOM 2435 C C . ALA A 1 313 ? 25.484 -0.392 -20.979 1.00 97.31 313 ALA A C 1
ATOM 2437 O O . ALA A 1 313 ? 26.392 -1.074 -20.512 1.00 97.31 313 ALA A O 1
ATOM 2438 N N . GLY A 1 314 ? 24.304 -0.939 -21.297 1.00 96.12 314 GLY A N 1
ATOM 2439 C CA . GLY A 1 314 ? 24.000 -2.374 -21.233 1.00 96.12 314 GLY A CA 1
ATOM 2440 C C . GLY A 1 314 ? 23.332 -2.854 -19.941 1.00 96.12 314 GLY A C 1
ATOM 2441 O O . GLY A 1 314 ? 23.024 -4.049 -19.815 1.00 96.12 314 GLY A O 1
ATOM 2442 N N . ALA A 1 315 ? 23.056 -1.960 -18.987 1.00 97.19 315 ALA A N 1
ATOM 2443 C CA . ALA A 1 315 ? 22.284 -2.311 -17.800 1.00 97.19 315 ALA A CA 1
ATOM 2444 C C . ALA A 1 315 ? 20.815 -2.579 -18.171 1.00 97.19 315 ALA A C 1
ATOM 2446 O O . ALA A 1 315 ? 20.239 -1.893 -19.012 1.00 97.19 315 ALA A O 1
ATOM 2447 N N . ARG A 1 316 ? 20.165 -3.537 -17.497 1.00 98.31 316 ARG A N 1
ATOM 2448 C CA . ARG A 1 316 ? 18.699 -3.488 -17.393 1.00 98.31 316 ARG A CA 1
ATOM 2449 C C . ARG A 1 316 ? 18.372 -2.323 -16.472 1.00 98.31 316 ARG A C 1
ATOM 2451 O O . ARG A 1 316 ? 18.716 -2.376 -15.286 1.00 98.31 316 ARG A O 1
ATOM 2458 N N . SER A 1 317 ? 17.766 -1.283 -17.028 1.00 98.69 317 SER A N 1
ATOM 2459 C CA . SER A 1 317 ? 17.435 -0.064 -16.305 1.00 98.69 317 SER A CA 1
ATOM 2460 C C . SER A 1 317 ? 15.937 0.202 -16.291 1.00 98.69 317 SER A C 1
ATOM 2462 O O . SER A 1 317 ? 15.195 -0.193 -17.197 1.00 98.69 317 SER A O 1
ATOM 2464 N N . ALA A 1 318 ? 15.493 0.864 -15.232 1.00 98.94 318 ALA A N 1
ATOM 2465 C CA . ALA A 1 318 ? 14.108 1.250 -15.069 1.00 98.94 318 ALA A CA 1
ATOM 2466 C C . ALA A 1 318 ? 13.978 2.621 -14.414 1.00 98.94 318 ALA A C 1
ATOM 2468 O O . ALA A 1 318 ? 14.902 3.129 -13.780 1.00 98.94 318 ALA A O 1
ATOM 2469 N N . THR A 1 319 ? 12.784 3.181 -14.531 1.00 98.88 319 THR A N 1
ATOM 2470 C CA . THR A 1 319 ? 12.306 4.226 -13.632 1.00 98.88 319 THR A CA 1
ATOM 2471 C C . THR A 1 319 ? 10.927 3.845 -13.098 1.00 98.88 319 THR A C 1
ATOM 2473 O O . THR A 1 319 ? 10.311 2.867 -13.541 1.00 98.88 319 THR A O 1
ATOM 2476 N N . VAL A 1 320 ? 10.466 4.579 -12.096 1.00 98.88 320 VAL A N 1
ATOM 2477 C CA . VAL A 1 320 ? 9.177 4.377 -11.442 1.00 98.88 320 VAL A CA 1
ATOM 2478 C C . VAL A 1 320 ? 8.526 5.737 -11.219 1.00 98.88 320 VAL A C 1
ATOM 2480 O O . VAL A 1 320 ? 9.195 6.690 -10.819 1.00 98.88 320 VAL A O 1
ATOM 2483 N N . THR A 1 321 ? 7.233 5.855 -11.522 1.00 98.81 321 THR A N 1
ATOM 2484 C CA . THR A 1 321 ? 6.511 7.127 -11.429 1.00 98.81 321 THR A CA 1
ATOM 2485 C C . THR A 1 321 ? 4.994 6.947 -11.278 1.00 98.81 321 THR A C 1
ATOM 2487 O O . THR A 1 321 ? 4.481 5.832 -11.165 1.00 98.81 321 THR A O 1
ATOM 2490 N N . SER A 1 322 ? 4.268 8.065 -11.261 1.00 98.69 322 SER A N 1
ATOM 2491 C CA . SER A 1 322 ? 2.807 8.161 -11.323 1.00 98.69 322 SER A CA 1
ATOM 2492 C C . SER A 1 322 ? 2.391 9.269 -12.304 1.00 98.69 322 SER A C 1
ATOM 2494 O O . SER A 1 322 ? 3.251 9.861 -12.947 1.00 98.69 322 SER A O 1
ATOM 2496 N N . GLY A 1 323 ? 1.092 9.572 -12.406 1.00 98.44 323 GLY A N 1
ATOM 2497 C CA . GLY A 1 323 ? 0.491 10.407 -13.458 1.00 98.44 323 GLY A CA 1
ATOM 2498 C C . GLY A 1 323 ? 1.289 11.660 -13.840 1.00 98.44 323 GLY A C 1
ATOM 2499 O O . GLY A 1 323 ? 1.785 11.739 -14.961 1.00 98.44 323 GLY A O 1
ATOM 2500 N N . PRO A 1 324 ? 1.496 12.606 -12.902 1.00 98.56 324 PRO A N 1
ATOM 2501 C CA . PRO A 1 324 ? 2.227 13.843 -13.188 1.00 98.56 324 PRO A CA 1
ATOM 2502 C C . PRO A 1 324 ? 3.658 13.623 -13.672 1.00 98.56 324 PRO A C 1
ATOM 2504 O O . PRO A 1 324 ? 4.130 14.318 -14.565 1.00 98.56 324 PRO A O 1
ATOM 2507 N N . GLY A 1 325 ? 4.348 12.653 -13.078 1.00 98.62 325 GLY A N 1
ATOM 2508 C CA . GLY A 1 325 ? 5.722 12.358 -13.430 1.00 98.62 325 GLY A CA 1
ATOM 2509 C C . GLY A 1 325 ? 5.831 11.656 -14.781 1.00 98.62 325 GLY A C 1
ATOM 2510 O O . GLY A 1 325 ? 6.734 11.959 -15.552 1.00 98.62 325 GLY A O 1
ATOM 2511 N N . PHE A 1 326 ? 4.881 10.779 -15.116 1.00 98.75 326 PHE A N 1
ATOM 2512 C CA . PHE A 1 326 ? 4.815 10.152 -16.434 1.00 98.75 326 PHE A CA 1
ATOM 2513 C C . PHE A 1 326 ? 4.658 11.191 -17.548 1.00 98.75 326 PHE A C 1
ATOM 2515 O O . PHE A 1 326 ? 5.357 11.089 -18.554 1.00 98.75 326 PHE A O 1
ATOM 2522 N N . ASP A 1 327 ? 3.816 12.212 -17.349 1.00 98.62 327 ASP A N 1
ATOM 2523 C CA . ASP A 1 327 ? 3.641 13.307 -18.314 1.00 98.62 327 ASP A CA 1
ATOM 2524 C C . ASP A 1 327 ? 4.965 14.040 -18.605 1.00 98.62 327 ASP A C 1
ATOM 2526 O O . ASP A 1 327 ? 5.235 14.404 -19.750 1.00 98.62 327 ASP A O 1
ATOM 2530 N N . LEU A 1 328 ? 5.831 14.198 -17.597 1.00 98.81 328 LEU A N 1
ATOM 2531 C CA . LEU A 1 328 ? 7.170 14.783 -17.757 1.00 98.81 328 LEU A CA 1
ATOM 2532 C C . LEU A 1 328 ? 8.153 13.842 -18.473 1.00 98.81 328 LEU A C 1
ATOM 2534 O O . LEU A 1 328 ? 9.079 14.302 -19.136 1.00 98.81 328 LEU A O 1
ATOM 2538 N N . MET A 1 329 ? 7.954 12.524 -18.390 1.00 98.88 329 MET A N 1
ATOM 2539 C CA . MET A 1 329 ? 8.833 11.533 -19.023 1.00 98.88 329 MET A CA 1
ATOM 2540 C C . MET A 1 329 ? 8.573 11.336 -20.523 1.00 98.88 329 MET A C 1
ATOM 2542 O O . MET A 1 329 ? 9.377 10.692 -21.202 1.00 98.88 329 MET A O 1
ATOM 2546 N N . VAL A 1 330 ? 7.463 11.855 -21.057 1.00 98.75 330 VAL A N 1
ATOM 2547 C CA . VAL A 1 330 ? 6.974 11.559 -22.417 1.00 98.75 330 VAL A CA 1
ATOM 2548 C C . VAL A 1 330 ? 8.000 11.863 -23.515 1.00 98.75 330 VAL A C 1
ATOM 2550 O O . VAL A 1 330 ? 8.124 11.093 -24.475 1.00 98.75 330 VAL A O 1
ATOM 2553 N N . GLU A 1 331 ? 8.762 12.949 -23.385 1.00 98.88 331 GLU A N 1
ATOM 2554 C CA . GLU A 1 331 ? 9.828 13.286 -24.336 1.00 98.88 331 GLU A CA 1
ATOM 2555 C C . GLU A 1 331 ? 10.947 12.233 -24.318 1.00 98.88 331 GLU A C 1
ATOM 2557 O O . GLU A 1 331 ? 11.310 11.700 -25.368 1.00 98.88 331 GLU A O 1
ATOM 2562 N N . GLY A 1 332 ? 11.423 11.850 -23.129 1.00 98.81 332 GLY A N 1
ATOM 2563 C CA . GLY A 1 332 ? 12.435 10.805 -22.962 1.00 98.81 332 GLY A CA 1
ATOM 2564 C C . GLY A 1 332 ? 11.970 9.444 -23.486 1.00 98.81 332 GLY A C 1
ATOM 2565 O O . GLY A 1 332 ? 12.726 8.748 -24.161 1.00 98.81 332 GLY A O 1
ATOM 2566 N N . ILE A 1 333 ? 10.702 9.081 -23.263 1.00 98.81 333 ILE A N 1
ATOM 2567 C CA . ILE A 1 333 ? 10.113 7.851 -23.818 1.00 98.81 333 ILE A CA 1
ATOM 2568 C C . ILE A 1 333 ? 10.088 7.901 -25.354 1.00 98.81 333 ILE A C 1
ATOM 2570 O O . ILE A 1 333 ? 10.389 6.894 -25.997 1.00 98.81 333 ILE A O 1
ATOM 2574 N N . SER A 1 334 ? 9.776 9.061 -25.945 1.00 98.75 334 SER A N 1
ATOM 2575 C CA . SER A 1 334 ? 9.819 9.260 -27.404 1.00 98.75 334 SER A CA 1
ATOM 2576 C C . SER A 1 334 ? 11.228 9.073 -27.957 1.00 98.75 334 SER A C 1
ATOM 2578 O O . SER A 1 334 ? 11.422 8.363 -28.943 1.00 98.75 334 SER A O 1
ATOM 2580 N N . TRP A 1 335 ? 12.228 9.618 -27.264 1.00 98.81 335 TRP A N 1
ATOM 2581 C CA . TRP A 1 335 ? 13.629 9.426 -27.620 1.00 98.81 335 TRP A CA 1
ATOM 2582 C C . TRP A 1 335 ? 14.065 7.958 -27.512 1.00 98.81 335 TRP A C 1
ATOM 2584 O O . TRP A 1 335 ? 14.721 7.445 -28.420 1.00 98.81 335 TRP A O 1
ATOM 2594 N N . ALA A 1 336 ? 13.676 7.263 -26.438 1.00 98.75 336 ALA A N 1
ATOM 2595 C CA . ALA A 1 336 ? 13.981 5.846 -26.246 1.00 98.75 336 ALA A CA 1
ATOM 2596 C C . ALA A 1 336 ? 13.358 4.974 -27.344 1.00 98.75 336 ALA A C 1
ATOM 2598 O O . ALA A 1 336 ? 14.022 4.078 -27.857 1.00 98.75 336 ALA A O 1
ATOM 2599 N N . GLY A 1 337 ? 12.121 5.269 -27.748 1.00 98.56 337 GLY A N 1
ATOM 2600 C CA . GLY A 1 337 ? 11.467 4.610 -28.876 1.00 98.56 337 GLY A CA 1
ATOM 2601 C C . GLY A 1 337 ? 12.199 4.831 -30.197 1.00 98.56 337 GLY A C 1
ATOM 2602 O O . GLY A 1 337 ? 12.501 3.870 -30.899 1.00 98.56 337 GLY A O 1
ATOM 2603 N N . ALA A 1 338 ? 12.545 6.083 -30.506 1.00 98.25 338 ALA A N 1
ATOM 2604 C CA . ALA A 1 338 ? 13.264 6.435 -31.731 1.00 98.25 338 ALA A CA 1
ATOM 2605 C C . ALA A 1 338 ? 14.668 5.806 -31.820 1.00 98.25 338 ALA A C 1
ATOM 2607 O O . ALA A 1 338 ? 15.153 5.544 -32.916 1.00 98.25 338 ALA A O 1
ATOM 2608 N N . ASN A 1 339 ? 15.318 5.560 -30.678 1.00 98.56 339 ASN A N 1
ATOM 2609 C CA . ASN A 1 339 ? 16.670 4.998 -30.604 1.00 98.56 339 ASN A CA 1
ATOM 2610 C C . ASN A 1 339 ? 16.695 3.499 -30.250 1.00 98.56 339 ASN A C 1
ATOM 2612 O O . ASN A 1 339 ? 17.765 2.963 -29.948 1.00 98.56 339 ASN A O 1
ATOM 2616 N N . GLU A 1 340 ? 15.540 2.822 -30.279 1.00 98.50 340 GLU A N 1
ATOM 2617 C CA . GLU A 1 340 ? 15.398 1.403 -29.927 1.00 98.50 340 GLU A CA 1
ATOM 2618 C C . GLU A 1 340 ? 16.059 1.071 -28.567 1.00 98.50 340 GLU A C 1
ATOM 2620 O O . GLU A 1 340 ? 16.855 0.138 -28.428 1.00 98.50 340 GLU A O 1
ATOM 2625 N N . VAL A 1 341 ? 15.825 1.894 -27.542 1.00 98.69 341 VAL A N 1
ATOM 2626 C CA . VAL A 1 341 ? 16.442 1.714 -26.220 1.00 98.69 341 VAL A CA 1
ATOM 2627 C C . VAL A 1 341 ? 15.484 0.961 -25.299 1.00 98.69 341 VAL A C 1
ATOM 2629 O O . VAL A 1 341 ? 14.410 1.477 -24.982 1.00 98.69 341 VAL A O 1
ATOM 2632 N N . PRO A 1 342 ? 15.856 -0.240 -24.815 1.00 98.75 342 PRO A N 1
ATOM 2633 C CA . PRO A 1 342 ? 15.009 -0.988 -23.903 1.00 98.75 342 PRO A CA 1
ATOM 2634 C C . PRO A 1 342 ? 15.032 -0.359 -22.517 1.00 98.75 342 PRO A C 1
ATOM 2636 O O . PRO A 1 342 ? 16.080 -0.278 -21.876 1.00 98.75 342 PRO A O 1
ATOM 2639 N N . ILE A 1 343 ? 13.865 0.053 -22.044 1.00 98.56 343 ILE A N 1
ATOM 2640 C CA . ILE A 1 343 ? 13.671 0.619 -20.709 1.00 98.56 343 ILE A CA 1
ATOM 2641 C C . ILE A 1 343 ? 12.334 0.149 -20.149 1.00 98.56 343 ILE A C 1
ATOM 2643 O O . ILE A 1 343 ? 11.381 -0.055 -20.902 1.00 98.56 343 ILE A O 1
ATOM 2647 N N . VAL A 1 344 ? 12.256 0.003 -18.827 1.00 98.94 344 VAL A N 1
ATOM 2648 C CA . VAL A 1 344 ? 10.993 -0.271 -18.131 1.00 98.94 344 VAL A CA 1
ATOM 2649 C C . VAL A 1 344 ? 10.581 0.958 -17.327 1.00 98.94 344 VAL A C 1
ATOM 2651 O O . VAL A 1 344 ? 11.336 1.442 -16.486 1.00 98.94 344 VAL A O 1
ATOM 2654 N N . VAL A 1 345 ? 9.372 1.456 -17.569 1.00 98.94 345 VAL A N 1
ATOM 2655 C CA . VAL A 1 345 ? 8.734 2.505 -16.769 1.00 98.94 345 VAL A CA 1
ATOM 2656 C C . VAL A 1 345 ? 7.613 1.855 -15.974 1.00 98.94 345 VAL A C 1
ATOM 2658 O O . VAL A 1 345 ? 6.584 1.479 -16.537 1.00 98.94 345 VAL A O 1
ATOM 2661 N N . THR A 1 346 ? 7.798 1.708 -14.664 1.00 98.94 346 THR A N 1
ATOM 2662 C CA . THR A 1 346 ? 6.698 1.281 -13.795 1.00 98.94 346 THR A CA 1
ATOM 2663 C C . THR A 1 346 ? 5.826 2.485 -13.480 1.00 98.94 346 THR A C 1
ATOM 2665 O O . THR A 1 346 ? 6.292 3.483 -12.930 1.00 98.94 346 THR A O 1
ATOM 2668 N N . TYR A 1 347 ? 4.558 2.395 -13.858 1.00 98.75 347 TYR A N 1
ATOM 2669 C CA . TYR A 1 347 ? 3.607 3.490 -13.806 1.00 98.75 347 TYR A CA 1
ATOM 2670 C C . TYR A 1 347 ? 2.476 3.129 -12.841 1.00 98.75 347 TYR A C 1
ATOM 2672 O O . TYR A 1 347 ? 1.527 2.425 -13.188 1.00 98.75 347 TYR A O 1
ATOM 2680 N N . TYR A 1 348 ? 2.584 3.638 -11.612 1.00 98.62 348 TYR A N 1
ATOM 2681 C CA . TYR A 1 348 ? 1.554 3.491 -10.591 1.00 98.62 348 TYR A CA 1
ATOM 2682 C C . TYR A 1 348 ? 0.458 4.541 -10.767 1.00 98.62 348 TYR A C 1
ATOM 2684 O O . TYR A 1 348 ? 0.617 5.702 -10.387 1.00 98.62 348 TYR A O 1
ATOM 2692 N N . GLN A 1 349 ? -0.675 4.133 -11.319 1.00 98.44 349 GLN A N 1
ATOM 2693 C CA . GLN A 1 349 ? -1.843 4.974 -11.545 1.00 98.44 349 GLN A CA 1
ATOM 2694 C C . GLN A 1 349 ? -2.468 5.408 -10.211 1.00 98.44 349 GLN A C 1
ATOM 2696 O O . GLN A 1 349 ? -2.702 4.601 -9.302 1.00 98.44 349 GLN A O 1
ATOM 2701 N N . ARG A 1 350 ? -2.766 6.703 -10.098 1.00 97.56 350 ARG A N 1
ATOM 2702 C CA . ARG A 1 350 ? -3.439 7.314 -8.941 1.00 97.56 350 ARG A CA 1
ATOM 2703 C C . ARG A 1 350 ? -4.494 8.305 -9.421 1.00 97.56 350 ARG A C 1
ATOM 2705 O O . ARG A 1 350 ? -4.566 8.596 -10.609 1.00 97.56 350 ARG A O 1
ATOM 2712 N N . GLY A 1 351 ? -5.320 8.831 -8.519 1.00 97.25 351 GLY A N 1
ATOM 2713 C CA . GLY A 1 351 ? -6.354 9.801 -8.892 1.00 97.25 351 GLY A CA 1
ATOM 2714 C C . GLY A 1 351 ? -5.774 11.025 -9.607 1.00 97.25 351 GLY A C 1
ATOM 2715 O O . GLY A 1 351 ? -5.038 11.790 -8.991 1.00 97.25 351 GLY A O 1
ATOM 2716 N N . GLY A 1 352 ? -6.118 11.212 -10.882 1.00 95.56 352 GLY A N 1
ATOM 2717 C CA . GLY A 1 352 ? -5.863 12.426 -11.668 1.00 95.56 352 GLY A CA 1
ATOM 2718 C C . GLY A 1 352 ? -7.128 13.286 -11.844 1.00 95.56 352 GLY A C 1
ATOM 2719 O O . GLY A 1 352 ? -8.142 13.017 -11.190 1.00 95.56 352 GLY A O 1
ATOM 2720 N N . PRO A 1 353 ? -7.112 14.304 -12.732 1.00 96.44 353 PRO A N 1
ATOM 2721 C CA . PRO A 1 353 ? -5.962 14.824 -13.489 1.00 96.44 353 PRO A CA 1
ATOM 2722 C C . PRO A 1 353 ? -5.064 15.755 -12.650 1.00 96.44 353 PRO A C 1
ATOM 2724 O O . PRO A 1 353 ? -5.427 16.146 -11.539 1.00 96.44 353 PRO A O 1
ATOM 2727 N N . SER A 1 354 ? -3.914 16.166 -13.208 1.00 96.88 354 SER A N 1
ATOM 2728 C CA . SER A 1 354 ? -2.911 17.004 -12.522 1.00 96.88 354 SER A CA 1
ATOM 2729 C C . SER A 1 354 ? -2.472 16.352 -11.198 1.00 96.88 354 SER A C 1
ATOM 2731 O O . SER A 1 354 ? -2.272 15.140 -11.150 1.00 96.88 354 SER A O 1
ATOM 2733 N N . THR A 1 355 ? -2.342 17.104 -10.102 1.00 96.12 355 THR A N 1
ATOM 2734 C CA . THR A 1 355 ? -2.082 16.533 -8.768 1.00 96.12 355 THR A CA 1
ATOM 2735 C C . THR A 1 355 ? -3.153 15.517 -8.361 1.00 96.12 355 THR A C 1
ATOM 2737 O O . THR A 1 355 ? -2.829 14.507 -7.733 1.00 96.12 355 THR A O 1
ATOM 2740 N N . GLY A 1 356 ? -4.411 15.802 -8.719 1.00 96.62 356 GLY A N 1
ATOM 2741 C CA . GLY A 1 356 ? -5.582 14.974 -8.459 1.00 96.62 356 GLY A CA 1
ATOM 2742 C C . GLY A 1 356 ? -5.729 14.571 -6.992 1.00 96.62 356 GLY A C 1
ATOM 2743 O O . GLY A 1 356 ? -5.831 15.420 -6.106 1.00 96.62 356 GLY A O 1
ATOM 2744 N N . GLN A 1 357 ? -5.758 13.264 -6.739 1.00 96.56 357 GLN A N 1
ATOM 2745 C CA . GLN A 1 357 ? -5.881 12.648 -5.421 1.00 96.56 357 GLN A CA 1
ATOM 2746 C C . GLN A 1 357 ? -4.658 11.748 -5.164 1.00 96.56 357 GLN A C 1
ATOM 2748 O O . GLN A 1 357 ? -4.730 10.536 -5.380 1.00 96.56 357 GLN A O 1
ATOM 2753 N N . PRO A 1 358 ? -3.533 12.309 -4.671 1.00 95.56 358 PRO A N 1
ATOM 2754 C CA . PRO A 1 358 ? -2.246 11.612 -4.580 1.00 95.56 358 PRO A CA 1
ATOM 2755 C C . PRO A 1 358 ? -2.254 10.297 -3.795 1.00 95.56 358 PRO A C 1
ATOM 2757 O O . PRO A 1 358 ? -1.367 9.467 -3.970 1.00 95.56 358 PRO A O 1
ATOM 2760 N N . THR A 1 359 ? -3.227 10.126 -2.899 1.00 95.81 359 THR A N 1
ATOM 2761 C CA . THR A 1 359 ? -3.344 8.979 -1.992 1.00 95.81 359 THR A CA 1
ATOM 2762 C C . THR A 1 359 ? -4.514 8.051 -2.334 1.00 95.81 359 THR A C 1
ATOM 2764 O O . THR A 1 359 ? -4.802 7.139 -1.560 1.00 95.81 359 THR A O 1
ATOM 2767 N N . ARG A 1 360 ? -5.191 8.258 -3.475 1.00 96.31 360 ARG A N 1
ATOM 2768 C CA . ARG A 1 360 ? -6.329 7.443 -3.937 1.00 96.31 360 ARG A CA 1
ATOM 2769 C C . ARG A 1 360 ? -6.000 6.733 -5.250 1.00 96.31 360 ARG A C 1
ATOM 2771 O O . ARG A 1 360 ? -5.202 7.225 -6.047 1.00 96.31 360 ARG A O 1
ATOM 2778 N N . GLY A 1 361 ? -6.609 5.568 -5.462 1.00 93.31 361 GLY A N 1
ATOM 2779 C CA . GLY A 1 361 ? -6.436 4.777 -6.683 1.00 93.31 361 GLY A CA 1
ATOM 2780 C C . GLY A 1 361 ? -7.256 5.281 -7.863 1.00 93.31 361 GLY A C 1
ATOM 2781 O O . GLY A 1 361 ? -8.291 5.919 -7.689 1.00 93.31 361 GLY A O 1
ATOM 2782 N N . SER A 1 362 ? -6.762 4.988 -9.064 1.00 95.00 362 SER A N 1
ATOM 2783 C CA . SER A 1 362 ? -7.437 5.221 -10.340 1.00 95.00 362 SER A CA 1
ATOM 2784 C C . SER A 1 362 ? -6.880 4.263 -11.391 1.00 95.00 362 SER A C 1
ATOM 2786 O O . SER A 1 362 ? -5.786 3.730 -11.225 1.00 95.00 362 SER A O 1
ATOM 2788 N N . GLN A 1 363 ? -7.623 4.087 -12.480 1.00 97.31 363 GLN A N 1
ATOM 2789 C CA . GLN A 1 363 ? -7.199 3.384 -13.697 1.00 97.31 363 GLN A CA 1
ATOM 2790 C C . GLN A 1 363 ? -7.396 4.291 -14.928 1.00 97.31 363 GLN A C 1
ATOM 2792 O O . GLN A 1 363 ? -7.782 3.849 -16.007 1.00 97.31 363 GLN A O 1
ATOM 2797 N N . SER A 1 364 ? -7.219 5.601 -14.733 1.00 97.19 364 SER A N 1
ATOM 2798 C CA . SER A 1 364 ? -7.540 6.651 -15.708 1.00 97.19 364 SER A CA 1
ATOM 2799 C C . SER A 1 364 ? -6.471 6.880 -16.773 1.00 97.19 364 SER A C 1
ATOM 2801 O O . SER A 1 364 ? -6.707 7.662 -17.692 1.00 97.19 364 SER A O 1
ATOM 2803 N N . ASP A 1 365 ? -5.314 6.223 -16.672 1.00 98.06 365 ASP A N 1
ATOM 2804 C CA . ASP A 1 365 ? -4.113 6.663 -17.388 1.00 98.06 365 ASP A CA 1
ATOM 2805 C C . ASP A 1 365 ? -3.749 5.730 -18.558 1.00 98.06 365 ASP A C 1
ATOM 2807 O O . ASP A 1 365 ? -2.762 5.959 -19.255 1.00 98.06 365 ASP A O 1
ATOM 2811 N N . LEU A 1 366 ? -4.572 4.707 -18.832 1.00 98.19 366 LEU A N 1
ATOM 2812 C CA . LEU A 1 366 ? -4.320 3.699 -19.871 1.00 98.19 366 LEU A CA 1
ATOM 2813 C C . LEU A 1 366 ? -4.066 4.316 -21.256 1.00 98.19 366 LEU A C 1
ATOM 2815 O O . LEU A 1 366 ? -3.108 3.948 -21.930 1.00 98.19 366 LEU A O 1
ATOM 2819 N N . PHE A 1 367 ? -4.896 5.266 -21.693 1.00 97.56 367 PHE A N 1
ATOM 2820 C CA . PHE A 1 367 ? -4.698 5.909 -22.997 1.00 97.56 367 PHE A CA 1
ATOM 2821 C C . PHE A 1 367 ? -3.468 6.809 -23.029 1.00 97.56 367 PHE A C 1
ATOM 2823 O O . PHE A 1 367 ? -2.801 6.862 -24.058 1.00 97.56 367 PHE A O 1
ATOM 2830 N N . ASN A 1 368 ? -3.122 7.451 -21.913 1.00 97.31 368 ASN A N 1
ATOM 2831 C CA . ASN A 1 368 ? -1.875 8.199 -21.819 1.00 97.31 368 ASN A CA 1
ATOM 2832 C C . ASN A 1 368 ? -0.676 7.244 -21.970 1.00 97.31 368 ASN A C 1
ATOM 2834 O O . ASN A 1 368 ? 0.199 7.472 -22.795 1.00 97.31 368 ASN A O 1
ATOM 2838 N N . ALA A 1 369 ? -0.684 6.097 -21.286 1.00 97.69 369 ALA A N 1
ATOM 2839 C CA . ALA A 1 369 ? 0.366 5.087 -21.423 1.00 97.69 369 ALA A CA 1
ATOM 2840 C C . ALA A 1 369 ? 0.505 4.529 -22.856 1.00 97.69 369 ALA A C 1
ATOM 2842 O O . ALA A 1 369 ? 1.619 4.283 -23.316 1.00 97.69 369 ALA A O 1
ATOM 2843 N N . ILE A 1 370 ? -0.609 4.336 -23.572 1.00 98.06 370 ILE A N 1
ATOM 2844 C CA . ILE A 1 370 ? -0.607 3.794 -24.942 1.00 98.06 370 ILE A CA 1
ATOM 2845 C C . ILE A 1 370 ? -0.173 4.845 -25.974 1.00 98.06 370 ILE A C 1
ATOM 2847 O O . ILE A 1 370 ? 0.588 4.519 -26.884 1.00 98.06 370 ILE A O 1
ATOM 2851 N N . PHE A 1 371 ? -0.661 6.082 -25.857 1.00 97.75 371 PHE A N 1
ATOM 2852 C CA . PHE A 1 371 ? -0.573 7.081 -26.928 1.00 97.75 371 PHE A CA 1
ATOM 2853 C C . PHE A 1 371 ? 0.354 8.265 -26.633 1.00 97.75 371 PHE A C 1
ATOM 2855 O O . PHE A 1 371 ? 0.551 9.091 -27.520 1.00 97.75 371 PHE A O 1
ATOM 2862 N N . ALA A 1 372 ? 0.929 8.384 -25.433 1.00 94.81 372 ALA A N 1
ATOM 2863 C CA . ALA A 1 372 ? 1.845 9.48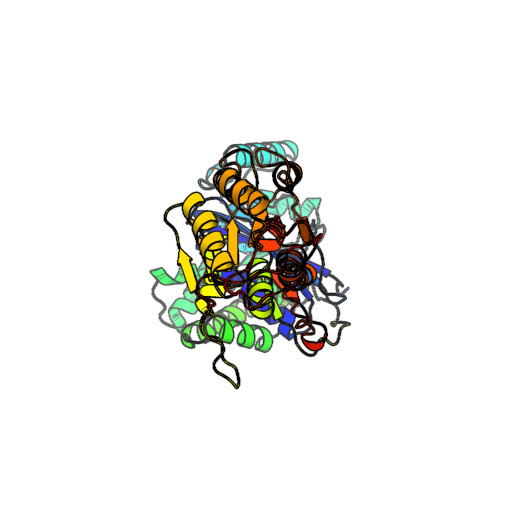1 -25.134 1.00 94.81 372 ALA A CA 1
ATOM 2864 C C . ALA A 1 372 ? 3.098 9.442 -26.017 1.00 94.81 372 ALA A C 1
ATOM 2866 O O . ALA A 1 372 ? 3.659 8.383 -26.291 1.00 94.81 372 ALA A O 1
ATOM 2867 N N . GLY A 1 373 ? 3.594 10.614 -26.400 1.00 96.38 373 GLY A N 1
ATOM 2868 C CA . GLY A 1 373 ? 4.805 10.772 -27.204 1.00 96.38 373 GLY A CA 1
ATOM 2869 C C . GLY A 1 373 ? 4.513 11.369 -28.570 1.00 96.38 373 GLY A C 1
ATOM 2870 O O . GLY A 1 373 ? 3.418 11.232 -29.107 1.00 96.38 373 GLY A O 1
ATOM 2871 N N . HIS A 1 374 ? 5.497 12.073 -29.117 1.00 97.12 374 HIS A N 1
ATOM 2872 C CA . HIS A 1 374 ? 5.413 12.617 -30.467 1.00 97.12 374 HIS A CA 1
ATOM 2873 C C . HIS A 1 374 ? 6.038 11.636 -31.468 1.00 97.12 374 HIS A C 1
ATOM 2875 O O . HIS A 1 374 ? 7.008 10.948 -31.152 1.00 97.12 374 HIS A O 1
ATOM 2881 N N . GLY A 1 375 ? 5.491 11.594 -32.685 1.00 96.19 375 GLY A N 1
ATOM 2882 C CA . GLY A 1 375 ? 5.867 10.603 -33.696 1.00 96.19 375 GLY A CA 1
ATOM 2883 C C . GLY A 1 375 ? 5.260 9.221 -33.437 1.00 96.19 375 GLY A C 1
ATOM 2884 O O . GLY A 1 375 ? 4.389 9.054 -32.587 1.00 96.19 375 GLY A O 1
ATOM 2885 N N . GLU A 1 376 ? 5.720 8.228 -34.194 1.00 97.81 376 GLU A N 1
ATOM 2886 C CA . GLU A 1 376 ? 5.267 6.839 -34.099 1.00 97.81 376 GLU A CA 1
ATOM 2887 C C . GLU A 1 376 ? 6.461 5.941 -33.782 1.00 97.81 376 GLU A C 1
ATOM 2889 O O . GLU A 1 376 ? 7.484 5.980 -34.463 1.00 97.81 376 GLU A O 1
ATOM 2894 N N . PHE A 1 377 ? 6.335 5.128 -32.739 1.00 97.75 377 PHE A N 1
ATOM 2895 C CA . PHE A 1 377 ? 7.349 4.155 -32.351 1.00 97.75 377 PHE A CA 1
ATOM 2896 C C . PHE A 1 377 ? 6.709 3.011 -31.575 1.00 97.75 377 PHE A C 1
ATOM 2898 O O . PHE A 1 377 ? 5.639 3.152 -30.975 1.00 97.75 377 PHE A O 1
ATOM 2905 N N . ALA A 1 378 ? 7.379 1.864 -31.582 1.00 96.56 378 ALA A N 1
ATOM 2906 C CA . ALA A 1 378 ? 6.921 0.707 -30.841 1.00 96.56 378 ALA A CA 1
ATOM 2907 C C . ALA A 1 378 ? 7.136 0.915 -29.335 1.00 96.56 378 ALA A C 1
ATOM 2909 O O . ALA A 1 378 ? 8.218 1.280 -28.880 1.00 96.56 378 ALA A O 1
ATOM 2910 N N . ARG A 1 379 ? 6.090 0.631 -28.565 1.00 97.81 379 ARG A N 1
ATOM 2911 C CA . ARG A 1 379 ? 6.116 0.495 -27.109 1.00 97.81 379 ARG A CA 1
ATOM 2912 C C . ARG A 1 379 ? 5.215 -0.657 -26.714 1.00 97.81 379 ARG A C 1
ATOM 2914 O O . ARG A 1 379 ? 4.281 -0.990 -27.445 1.00 97.81 379 ARG A O 1
ATOM 2921 N N . VAL A 1 380 ? 5.455 -1.226 -25.545 1.00 98.69 380 VAL A N 1
ATOM 2922 C CA . VAL A 1 380 ? 4.557 -2.229 -24.972 1.00 98.69 380 VAL A CA 1
ATOM 2923 C C . VAL A 1 380 ? 3.991 -1.702 -23.668 1.00 98.69 380 VAL A C 1
ATOM 2925 O O . VAL A 1 380 ? 4.717 -1.146 -22.851 1.00 98.69 380 VAL A O 1
ATOM 2928 N N . VAL A 1 381 ? 2.689 -1.881 -23.475 1.00 98.75 381 VAL A N 1
ATOM 2929 C CA . VAL A 1 381 ? 2.002 -1.568 -22.223 1.00 98.75 381 VAL A CA 1
ATOM 2930 C C . VAL A 1 381 ? 1.453 -2.873 -21.665 1.00 98.75 381 VAL A C 1
ATOM 2932 O O . VAL A 1 381 ? 0.687 -3.555 -22.344 1.00 98.75 381 VAL A O 1
ATOM 2935 N N . ILE A 1 382 ? 1.852 -3.224 -20.445 1.00 98.62 382 ILE A N 1
ATOM 2936 C CA . ILE A 1 382 ? 1.306 -4.361 -19.694 1.00 98.62 382 ILE A CA 1
ATOM 2937 C C . ILE A 1 382 ? 0.689 -3.858 -18.394 1.00 98.62 382 ILE A C 1
ATOM 2939 O O . ILE A 1 382 ? 1.075 -2.803 -17.893 1.00 98.62 382 ILE A O 1
ATOM 2943 N N . THR A 1 383 ? -0.258 -4.603 -17.833 1.00 98.44 383 THR A N 1
ATOM 2944 C CA . THR A 1 383 ? -0.875 -4.262 -16.550 1.00 98.44 383 THR A CA 1
ATOM 2945 C C . THR A 1 383 ? -1.080 -5.505 -15.703 1.00 98.44 383 THR A C 1
ATOM 2947 O O . THR A 1 383 ? -1.483 -6.537 -16.234 1.00 98.44 383 THR A O 1
ATOM 2950 N N . SER A 1 384 ? -0.802 -5.394 -14.405 1.00 98.44 384 SER A N 1
ATOM 2951 C CA . SER A 1 384 ? -0.959 -6.502 -13.459 1.00 98.44 384 SER A CA 1
ATOM 2952 C C . SER A 1 384 ? -2.279 -6.406 -12.711 1.00 98.44 384 SER A C 1
ATOM 2954 O O . SER A 1 384 ? -2.652 -5.331 -12.238 1.00 98.44 384 SER A O 1
ATOM 2956 N N . GLY A 1 385 ? -2.965 -7.537 -12.561 1.00 96.88 385 GLY A N 1
ATOM 2957 C CA . GLY A 1 385 ? -4.223 -7.644 -11.827 1.00 96.88 385 GLY A CA 1
ATOM 2958 C C . GLY A 1 385 ? -4.064 -8.011 -10.351 1.00 96.88 385 GLY A C 1
ATOM 2959 O O . GLY A 1 385 ? -4.987 -7.778 -9.569 1.00 96.88 385 GLY A O 1
ATOM 2960 N N . ASP A 1 386 ? -2.923 -8.578 -9.939 1.00 96.81 386 ASP A N 1
ATOM 2961 C CA . ASP A 1 386 ? -2.638 -8.880 -8.533 1.00 96.81 386 ASP A CA 1
ATOM 2962 C C . ASP A 1 386 ? -1.133 -8.926 -8.186 1.00 96.81 386 ASP A C 1
ATOM 2964 O O . ASP A 1 386 ? -0.276 -8.749 -9.047 1.00 96.81 386 ASP A O 1
ATOM 2968 N N . HIS A 1 387 ? -0.791 -9.136 -6.904 1.00 97.56 387 HIS A N 1
ATOM 2969 C CA . HIS A 1 387 ? 0.604 -9.154 -6.426 1.00 97.56 387 HIS A CA 1
ATOM 2970 C C . HIS A 1 387 ? 1.475 -10.243 -7.061 1.00 97.56 387 HIS A C 1
ATOM 2972 O O . HIS A 1 387 ? 2.688 -10.073 -7.161 1.00 97.56 387 HIS A O 1
ATOM 2978 N N . VAL A 1 388 ? 0.886 -11.385 -7.425 1.00 96.12 388 VAL A N 1
ATOM 2979 C CA . VAL A 1 388 ? 1.628 -12.496 -8.029 1.00 96.12 388 VAL A CA 1
ATOM 2980 C C . VAL A 1 388 ? 1.917 -12.164 -9.487 1.00 96.12 388 VAL A C 1
ATOM 2982 O O . VAL A 1 388 ? 3.059 -12.304 -9.915 1.00 96.12 388 VAL A O 1
ATOM 2985 N N . GLU A 1 389 ? 0.916 -11.667 -10.216 1.00 97.50 389 GLU A N 1
ATOM 2986 C CA . GLU A 1 389 ? 1.095 -11.148 -11.576 1.00 97.50 389 GLU A CA 1
ATOM 2987 C C . GLU A 1 389 ? 2.132 -10.023 -11.598 1.00 97.50 389 GLU A C 1
ATOM 2989 O O . GLU A 1 389 ? 3.087 -10.110 -12.358 1.00 97.50 389 GLU A O 1
ATOM 2994 N N . ALA A 1 390 ? 2.053 -9.055 -10.678 1.00 98.38 390 ALA A N 1
ATOM 2995 C CA . ALA A 1 390 ? 3.008 -7.949 -10.580 1.00 98.38 390 ALA A CA 1
ATOM 2996 C C . ALA A 1 390 ? 4.470 -8.407 -10.491 1.00 98.38 390 ALA A C 1
ATOM 2998 O O . ALA A 1 390 ? 5.327 -7.832 -11.157 1.00 98.38 390 ALA A O 1
ATOM 2999 N N . PHE A 1 391 ? 4.758 -9.463 -9.724 1.00 98.44 391 PHE A N 1
ATOM 3000 C CA . PHE A 1 391 ? 6.106 -10.026 -9.642 1.00 98.44 391 PHE A CA 1
ATOM 3001 C C . PHE A 1 391 ? 6.597 -10.565 -10.998 1.00 98.44 391 PHE A C 1
ATOM 3003 O O . PHE A 1 391 ? 7.709 -10.243 -11.425 1.00 98.44 391 PHE A O 1
ATOM 3010 N N . TYR A 1 392 ? 5.786 -11.387 -11.674 1.00 98.50 392 TYR A N 1
ATOM 3011 C CA . TYR A 1 392 ? 6.176 -12.007 -12.945 1.00 98.50 392 TYR A CA 1
ATOM 3012 C C . TYR A 1 392 ? 6.165 -11.008 -14.107 1.00 98.50 392 TYR A C 1
ATOM 3014 O O . TYR A 1 392 ? 7.077 -11.027 -14.931 1.00 98.50 392 TYR A O 1
ATOM 3022 N N . ASP A 1 393 ? 5.202 -10.091 -14.132 1.00 98.75 393 ASP A N 1
ATOM 3023 C CA . ASP A 1 393 ? 5.083 -9.036 -15.135 1.00 98.75 393 ASP A CA 1
ATOM 3024 C C . ASP A 1 393 ? 6.261 -8.066 -15.068 1.00 98.75 393 ASP A C 1
ATOM 3026 O O . ASP A 1 393 ? 6.740 -7.625 -16.107 1.00 98.75 393 ASP A O 1
ATOM 3030 N N . SER A 1 394 ? 6.805 -7.776 -13.880 1.00 98.69 394 SER A N 1
ATOM 3031 C CA . SER A 1 394 ? 8.034 -6.978 -13.766 1.00 98.69 394 SER A CA 1
ATOM 3032 C C . SER A 1 394 ? 9.242 -7.651 -14.419 1.00 98.69 394 SER A C 1
ATOM 3034 O O . SER A 1 394 ? 10.086 -6.973 -15.006 1.00 98.69 394 SER A O 1
ATOM 3036 N N . ILE A 1 395 ? 9.337 -8.980 -14.344 1.00 98.75 395 ILE A N 1
ATOM 3037 C CA . ILE A 1 395 ? 10.397 -9.739 -15.019 1.00 98.75 395 ILE A CA 1
ATOM 3038 C C . ILE A 1 395 ? 10.154 -9.742 -16.529 1.00 98.75 395 ILE A C 1
ATOM 3040 O O . ILE A 1 395 ? 11.072 -9.487 -17.316 1.00 98.75 395 ILE A O 1
ATOM 3044 N N . GLU A 1 396 ? 8.913 -10.012 -16.931 1.00 98.75 396 GLU A N 1
ATOM 3045 C CA . GLU A 1 396 ? 8.531 -10.073 -18.335 1.00 98.75 396 GLU A CA 1
ATOM 3046 C C . GLU A 1 396 ? 8.656 -8.707 -19.015 1.00 98.75 396 GLU A C 1
ATOM 3048 O O . GLU A 1 396 ? 9.099 -8.642 -20.158 1.00 98.75 396 GLU A O 1
ATOM 3053 N N . ALA A 1 397 ? 8.413 -7.606 -18.300 1.00 98.88 397 ALA A N 1
ATOM 3054 C CA . ALA A 1 397 ? 8.628 -6.253 -18.798 1.00 98.88 397 ALA A CA 1
ATOM 3055 C C . ALA A 1 397 ? 10.066 -6.051 -19.293 1.00 98.88 397 ALA A C 1
ATOM 3057 O O . ALA A 1 397 ? 10.271 -5.543 -20.394 1.00 98.88 397 ALA A O 1
ATOM 3058 N N . PHE A 1 398 ? 11.070 -6.508 -18.538 1.00 98.88 398 PHE A N 1
ATOM 3059 C CA . PHE A 1 398 ? 12.462 -6.434 -18.989 1.00 98.88 398 PHE A CA 1
ATOM 3060 C C . PHE A 1 398 ? 12.761 -7.369 -20.157 1.00 98.88 398 PHE A C 1
ATOM 3062 O O . PHE A 1 398 ? 13.535 -7.013 -21.047 1.00 98.88 398 PHE A O 1
ATOM 3069 N N . ASN A 1 399 ? 12.181 -8.570 -20.153 1.00 98.81 399 ASN A N 1
ATOM 3070 C CA . ASN A 1 399 ? 12.361 -9.520 -21.246 1.00 98.81 399 ASN A CA 1
ATOM 3071 C C . ASN A 1 399 ? 11.790 -8.971 -22.554 1.00 98.81 399 ASN A C 1
ATOM 3073 O O . ASN A 1 399 ? 12.469 -9.027 -23.576 1.00 98.81 399 ASN A O 1
ATOM 3077 N N . ILE A 1 400 ? 10.586 -8.400 -22.520 1.00 98.75 400 ILE A N 1
ATOM 3078 C CA . ILE A 1 400 ? 9.958 -7.717 -23.652 1.00 98.75 400 ILE A CA 1
ATOM 3079 C C . ILE A 1 400 ? 10.819 -6.530 -24.080 1.00 98.75 400 ILE A C 1
ATOM 3081 O O . ILE A 1 400 ? 11.153 -6.436 -25.263 1.00 98.75 400 ILE A O 1
ATOM 3085 N N . ALA A 1 401 ? 11.217 -5.673 -23.130 1.00 98.81 401 ALA A N 1
ATOM 3086 C CA . ALA A 1 401 ? 12.016 -4.487 -23.414 1.00 98.81 401 ALA A CA 1
ATOM 3087 C C . ALA A 1 401 ? 13.267 -4.872 -24.202 1.00 98.81 401 ALA A C 1
ATOM 3089 O O . ALA A 1 401 ? 13.461 -4.385 -25.307 1.00 98.81 401 ALA A O 1
ATOM 3090 N N . GLU A 1 402 ? 14.080 -5.806 -23.704 1.00 98.69 402 GLU A N 1
ATOM 3091 C CA . GLU A 1 402 ? 15.331 -6.185 -24.367 1.00 98.69 402 GLU A CA 1
ATOM 3092 C C . GLU A 1 402 ? 15.153 -7.047 -25.618 1.00 98.69 402 GLU A C 1
ATOM 3094 O O . GLU A 1 402 ? 15.953 -6.936 -26.548 1.00 98.69 402 GLU A O 1
ATOM 3099 N N . ARG A 1 403 ? 14.126 -7.903 -25.665 1.00 98.25 403 ARG A N 1
ATOM 3100 C CA . ARG A 1 403 ? 13.855 -8.749 -26.835 1.00 98.25 403 ARG A CA 1
ATOM 3101 C C . ARG A 1 403 ? 13.479 -7.918 -28.053 1.00 98.25 403 ARG A C 1
ATOM 3103 O O . ARG A 1 403 ? 13.908 -8.260 -29.153 1.00 98.25 403 ARG A O 1
ATOM 3110 N N . PHE A 1 404 ? 12.678 -6.876 -27.853 1.00 98.44 404 PHE A N 1
ATOM 3111 C CA . PHE A 1 404 ? 12.164 -6.036 -28.933 1.00 98.44 404 PHE A CA 1
ATOM 3112 C C . PHE A 1 404 ? 12.846 -4.672 -29.024 1.00 98.44 404 PHE A C 1
ATOM 3114 O O . PHE A 1 404 ? 12.641 -3.976 -30.007 1.00 98.44 404 PHE A O 1
ATOM 3121 N N . GLN A 1 405 ? 13.682 -4.323 -28.044 1.00 98.62 405 GLN A N 1
ATOM 3122 C CA . GLN A 1 405 ? 14.402 -3.051 -27.959 1.00 98.62 405 GLN A CA 1
ATOM 3123 C C . GLN A 1 405 ? 13.459 -1.843 -27.940 1.00 98.62 405 GLN A C 1
ATOM 3125 O O . GLN A 1 405 ? 13.633 -0.876 -28.672 1.00 98.62 405 GLN A O 1
ATOM 3130 N N . VAL A 1 406 ? 12.442 -1.918 -27.079 1.00 98.56 406 VAL A N 1
ATOM 3131 C CA . VAL A 1 406 ? 11.377 -0.912 -26.963 1.00 98.56 406 VAL A CA 1
ATOM 3132 C C . VAL A 1 406 ? 11.185 -0.453 -25.517 1.00 98.56 406 VAL A C 1
ATOM 3134 O O . VAL A 1 406 ? 11.482 -1.215 -24.588 1.00 98.56 406 VAL A O 1
ATOM 3137 N N . PRO A 1 407 ? 10.616 0.745 -25.296 1.00 98.81 407 PRO A N 1
ATOM 3138 C CA . PRO A 1 407 ? 10.072 1.118 -24.001 1.00 98.81 407 PRO A CA 1
ATOM 3139 C C . PRO A 1 407 ? 8.920 0.189 -23.603 1.00 98.81 407 PRO A C 1
ATOM 3141 O O . PRO A 1 407 ? 8.000 -0.060 -24.391 1.00 98.81 407 PRO A O 1
ATOM 3144 N N . VAL A 1 408 ? 8.944 -0.286 -22.360 1.00 98.94 408 VAL A N 1
ATOM 3145 C CA . VAL A 1 408 ? 7.849 -1.045 -21.753 1.00 98.94 408 VAL A CA 1
ATOM 3146 C C . VAL A 1 408 ? 7.285 -0.265 -20.578 1.00 98.94 408 VAL A C 1
ATOM 3148 O O . VAL A 1 408 ? 8.015 0.114 -19.665 1.00 98.94 408 VAL A O 1
ATOM 3151 N N . ILE A 1 409 ? 5.978 -0.036 -20.595 1.00 98.94 409 ILE A N 1
ATOM 3152 C CA . ILE A 1 409 ? 5.241 0.619 -19.519 1.00 98.94 409 ILE A CA 1
ATOM 3153 C C . ILE A 1 409 ? 4.488 -0.464 -18.748 1.00 98.94 409 ILE A C 1
ATOM 3155 O O . ILE A 1 409 ? 3.627 -1.149 -19.301 1.00 98.94 409 ILE A O 1
ATOM 3159 N N . HIS A 1 410 ? 4.823 -0.626 -17.471 1.00 98.88 410 HIS A N 1
ATOM 3160 C CA . HIS A 1 410 ? 4.176 -1.577 -16.568 1.00 98.88 410 HIS A CA 1
ATOM 3161 C C . HIS A 1 410 ? 3.191 -0.825 -15.671 1.00 98.88 410 HIS A C 1
ATOM 3163 O O . HIS A 1 410 ? 3.604 -0.118 -14.754 1.00 98.88 410 HIS A O 1
ATOM 3169 N N . LEU A 1 411 ? 1.895 -0.945 -15.965 1.00 98.56 411 LEU A N 1
ATOM 3170 C CA . LEU A 1 411 ? 0.811 -0.277 -15.246 1.00 98.56 411 LEU A CA 1
ATOM 3171 C C . LEU A 1 411 ? 0.338 -1.091 -14.040 1.00 98.56 411 LEU A C 1
ATOM 3173 O O . LEU A 1 411 ? -0.112 -2.231 -14.173 1.00 98.56 411 LEU A O 1
ATOM 3177 N N . LEU A 1 412 ? 0.328 -0.447 -12.879 1.00 97.88 412 LEU A N 1
ATOM 3178 C CA . LEU A 1 412 ? -0.348 -0.911 -11.667 1.00 97.88 412 LEU A CA 1
ATOM 3179 C C . LEU A 1 412 ? -1.177 0.251 -11.116 1.00 97.88 412 LEU A C 1
ATOM 3181 O O . LEU A 1 412 ? -0.931 1.399 -11.471 1.00 97.88 412 LEU A O 1
ATOM 3185 N N . ASP A 1 413 ? -2.154 -0.003 -10.255 1.00 96.44 413 ASP A N 1
ATOM 3186 C CA . ASP A 1 413 ? -2.865 1.067 -9.547 1.00 96.44 413 ASP A CA 1
ATOM 3187 C C . ASP A 1 413 ? -2.368 1.220 -8.099 1.00 96.44 413 ASP A C 1
ATOM 3189 O O . ASP A 1 413 ? -1.697 0.346 -7.541 1.00 96.44 413 ASP A O 1
ATOM 3193 N N . LYS A 1 414 ? -2.686 2.359 -7.465 1.00 96.31 414 LYS A N 1
ATOM 3194 C CA . LYS A 1 414 ? -2.351 2.622 -6.051 1.00 96.31 414 LYS A CA 1
ATOM 3195 C C . LYS A 1 414 ? -2.870 1.537 -5.112 1.00 96.31 414 LYS A C 1
ATOM 3197 O O . LYS A 1 414 ? -2.254 1.309 -4.071 1.00 96.31 414 LYS A O 1
ATOM 3202 N N . PHE A 1 415 ? -4.019 0.929 -5.414 1.00 96.50 415 PHE A N 1
ATOM 3203 C CA . PHE A 1 415 ? -4.586 -0.098 -4.546 1.00 96.50 415 PHE A CA 1
ATOM 3204 C C . PHE A 1 415 ? -3.654 -1.308 -4.515 1.00 96.50 415 PHE A C 1
ATOM 3206 O O . PHE A 1 415 ? -3.260 -1.754 -3.439 1.00 96.50 415 PHE A O 1
ATOM 3213 N N . LEU A 1 416 ? -3.219 -1.784 -5.680 1.00 96.88 416 LEU A N 1
ATOM 3214 C CA . LEU A 1 416 ? -2.250 -2.864 -5.765 1.00 96.88 416 LEU A CA 1
ATOM 3215 C C . LEU A 1 416 ? -0.917 -2.466 -5.117 1.00 96.88 416 LEU A C 1
ATOM 3217 O O . LEU A 1 416 ? -0.394 -3.235 -4.315 1.00 96.88 416 LEU A O 1
ATOM 3221 N N . ALA A 1 417 ? -0.428 -1.248 -5.376 1.00 96.56 417 ALA A N 1
ATOM 3222 C CA . ALA A 1 417 ? 0.822 -0.726 -4.815 1.00 96.56 417 ALA A CA 1
ATOM 3223 C C . ALA A 1 417 ? 0.864 -0.784 -3.277 1.00 96.56 417 ALA A C 1
ATOM 3225 O O . ALA A 1 417 ? 1.824 -1.297 -2.698 1.00 96.56 417 ALA A O 1
ATOM 3226 N N . ASN A 1 418 ? -0.196 -0.297 -2.623 1.00 94.50 418 ASN A N 1
ATOM 3227 C CA . ASN A 1 418 ? -0.232 -0.097 -1.173 1.00 94.50 418 ASN A CA 1
ATOM 3228 C C . ASN A 1 418 ? -0.866 -1.255 -0.401 1.00 94.50 418 ASN A C 1
ATOM 3230 O O . ASN A 1 418 ? -0.632 -1.383 0.804 1.00 94.50 418 ASN A O 1
ATOM 3234 N N . SER A 1 419 ? -1.680 -2.082 -1.058 1.00 95.94 419 SER A N 1
ATOM 3235 C CA . SER A 1 419 ? -2.312 -3.208 -0.384 1.00 95.94 419 SER A CA 1
ATOM 3236 C C . SER A 1 419 ? -1.272 -4.242 0.028 1.00 95.94 419 SER A C 1
ATOM 3238 O O . SER A 1 419 ? -0.375 -4.616 -0.728 1.00 95.94 419 SER A O 1
ATOM 3240 N N . ILE A 1 420 ? -1.418 -4.727 1.253 1.00 96.06 420 ILE A N 1
ATOM 3241 C CA . ILE A 1 420 ? -0.639 -5.816 1.813 1.00 96.06 420 ILE A CA 1
ATOM 3242 C C . ILE A 1 420 ? -1.391 -7.108 1.589 1.00 96.06 420 ILE A C 1
ATOM 3244 O O . ILE A 1 420 ? -2.571 -7.221 1.924 1.00 96.06 420 ILE A O 1
ATOM 3248 N N . ARG A 1 421 ? -0.687 -8.118 1.089 1.00 95.62 421 ARG A N 1
ATOM 3249 C CA . ARG A 1 421 ? -1.262 -9.436 0.851 1.00 95.62 421 ARG A CA 1
ATOM 3250 C C . ARG A 1 421 ? -0.339 -10.533 1.352 1.00 95.62 421 ARG A C 1
ATOM 3252 O O . ARG A 1 421 ? 0.885 -10.438 1.268 1.00 95.62 421 ARG A O 1
ATOM 3259 N N . THR A 1 422 ? -0.937 -11.599 1.876 1.00 96.00 422 THR A N 1
ATOM 3260 C CA . THR A 1 422 ? -0.220 -12.861 2.069 1.00 96.00 422 THR A CA 1
ATOM 3261 C C . THR A 1 422 ? -0.121 -13.583 0.735 1.00 96.00 422 THR A C 1
ATOM 3263 O O . THR A 1 422 ? -1.163 -13.889 0.163 1.00 96.00 422 THR A O 1
ATOM 3266 N N . ILE A 1 423 ? 1.076 -13.916 0.262 1.00 94.75 423 ILE A N 1
ATOM 3267 C CA . ILE A 1 423 ? 1.264 -14.692 -0.975 1.00 94.75 423 ILE A CA 1
ATOM 3268 C C . ILE A 1 423 ? 2.195 -15.886 -0.735 1.00 94.75 423 ILE A C 1
ATOM 3270 O O . ILE A 1 423 ? 3.048 -15.819 0.155 1.00 94.75 423 ILE A O 1
ATOM 3274 N N . PRO A 1 424 ? 2.065 -16.999 -1.479 1.00 92.12 424 PRO A N 1
ATOM 3275 C CA . PRO A 1 424 ? 3.127 -17.996 -1.509 1.00 92.12 424 PRO A CA 1
ATOM 3276 C C . PRO A 1 424 ? 4.401 -17.376 -2.114 1.00 92.12 424 PRO A C 1
ATOM 3278 O O . PRO A 1 424 ? 4.294 -16.487 -2.960 1.00 92.12 424 PRO A O 1
ATOM 3281 N N . PRO A 1 425 ? 5.602 -17.829 -1.714 1.00 93.25 425 PRO A N 1
ATOM 3282 C CA . PRO A 1 425 ? 6.824 -17.455 -2.413 1.00 93.25 425 PRO A CA 1
ATOM 3283 C C . PRO A 1 425 ? 6.722 -17.775 -3.914 1.00 93.25 425 PRO A C 1
ATOM 3285 O O . PRO A 1 425 ? 6.169 -18.828 -4.251 1.00 93.25 425 PRO A O 1
ATOM 3288 N N . PRO A 1 426 ? 7.238 -16.904 -4.799 1.00 93.31 426 PRO A N 1
ATOM 3289 C CA . PRO A 1 426 ? 7.221 -17.153 -6.235 1.00 93.31 426 PRO A CA 1
ATOM 3290 C C . PRO A 1 426 ? 8.084 -18.367 -6.605 1.00 93.31 426 PRO A C 1
ATOM 3292 O O . PRO A 1 426 ? 9.041 -18.706 -5.903 1.00 93.31 426 PRO A O 1
ATOM 3295 N N . ASP A 1 427 ? 7.745 -19.009 -7.723 1.00 93.56 427 ASP A N 1
ATOM 3296 C CA . ASP A 1 427 ? 8.506 -20.119 -8.290 1.00 93.56 427 ASP A CA 1
ATOM 3297 C C . ASP A 1 427 ? 9.631 -19.573 -9.175 1.00 93.56 427 ASP A C 1
ATOM 3299 O O . ASP A 1 427 ? 9.420 -19.201 -10.331 1.00 93.56 427 ASP A O 1
ATOM 3303 N N . LEU A 1 428 ? 10.836 -19.509 -8.612 1.00 93.19 428 LEU A N 1
ATOM 3304 C CA . LEU A 1 428 ? 12.002 -18.962 -9.300 1.00 93.19 428 LEU A CA 1
ATOM 3305 C C . LEU A 1 428 ? 12.531 -19.881 -10.412 1.00 93.19 428 LEU A C 1
ATOM 3307 O O . LEU A 1 428 ? 13.172 -19.377 -11.329 1.00 93.19 428 LEU A O 1
ATOM 3311 N N . ASP A 1 429 ? 12.233 -21.185 -10.388 1.00 93.56 429 ASP A N 1
ATOM 3312 C CA . ASP A 1 429 ? 12.687 -22.120 -11.431 1.00 93.56 429 ASP A CA 1
ATOM 3313 C C . ASP A 1 429 ? 11.950 -21.882 -12.761 1.00 93.56 429 ASP A C 1
ATOM 3315 O O . ASP A 1 429 ? 12.450 -22.205 -13.841 1.00 93.56 429 ASP A O 1
ATOM 3319 N N . SER A 1 430 ? 10.764 -21.270 -12.692 1.00 90.69 430 SER A N 1
ATOM 3320 C CA . SER A 1 430 ? 9.984 -20.861 -13.863 1.00 90.69 430 SER A CA 1
ATOM 3321 C C . SER A 1 430 ? 10.522 -19.594 -14.548 1.00 90.69 430 SER A C 1
ATOM 3323 O O . SER A 1 430 ? 10.160 -19.306 -15.694 1.00 90.69 430 SER A O 1
ATOM 3325 N N . VAL A 1 431 ? 11.401 -18.842 -13.877 1.00 94.56 431 VAL A N 1
ATOM 3326 C CA . VAL A 1 431 ? 11.863 -17.527 -14.328 1.00 94.56 431 VAL A CA 1
ATOM 3327 C C . VAL A 1 431 ? 12.989 -17.648 -15.356 1.00 94.56 431 VAL A C 1
ATOM 3329 O O . VAL A 1 431 ? 13.958 -18.384 -15.177 1.00 94.56 431 VAL A O 1
ATOM 3332 N N . LYS A 1 432 ? 12.899 -16.865 -16.440 1.00 95.12 432 LYS A N 1
ATOM 3333 C CA . LYS A 1 432 ? 13.934 -16.775 -17.481 1.00 95.12 432 LYS A CA 1
ATOM 3334 C C . LYS A 1 432 ? 14.316 -15.328 -17.759 1.00 95.12 432 LYS A C 1
ATOM 3336 O O . LYS A 1 432 ? 13.454 -14.459 -17.850 1.00 95.12 432 LYS A O 1
ATOM 3341 N N . ILE A 1 433 ? 15.612 -15.100 -17.965 1.00 96.44 433 ILE A N 1
ATOM 3342 C CA . ILE A 1 433 ? 16.167 -13.807 -18.372 1.00 96.44 433 ILE A CA 1
ATOM 3343 C C . ILE A 1 433 ? 16.476 -13.847 -19.867 1.00 96.44 433 ILE A C 1
ATOM 3345 O O . ILE A 1 433 ? 17.324 -14.618 -20.315 1.00 96.44 433 ILE A O 1
ATOM 3349 N N . VAL A 1 434 ? 15.793 -13.004 -20.641 1.00 97.31 434 VAL A N 1
ATOM 3350 C CA . VAL A 1 434 ? 15.954 -12.894 -22.097 1.00 97.31 434 VAL A CA 1
ATOM 3351 C C . VAL A 1 434 ? 16.611 -11.562 -22.439 1.00 97.31 434 VAL A C 1
ATOM 3353 O O . VAL A 1 434 ? 15.978 -10.517 -22.350 1.00 97.31 434 VAL A O 1
ATOM 3356 N N . ARG A 1 435 ? 17.881 -11.593 -22.856 1.00 97.00 435 ARG A N 1
ATOM 3357 C CA . ARG A 1 435 ? 18.654 -10.378 -23.178 1.00 97.00 435 ARG A CA 1
ATOM 3358 C C . ARG A 1 435 ? 18.483 -9.862 -24.619 1.00 97.00 435 ARG A C 1
ATOM 3360 O O . ARG A 1 435 ? 19.061 -8.836 -24.970 1.00 97.00 435 ARG A O 1
ATOM 3367 N N . GLY A 1 436 ? 17.694 -10.556 -25.441 1.00 95.62 436 GLY A N 1
ATOM 3368 C CA . GLY A 1 436 ? 17.476 -10.211 -26.848 1.00 95.62 436 GLY A CA 1
ATOM 3369 C C . GLY A 1 436 ? 18.684 -10.496 -27.748 1.00 95.62 436 GLY A C 1
ATOM 3370 O O . GLY A 1 436 ? 19.525 -11.339 -27.434 1.00 95.62 436 GLY A O 1
ATOM 3371 N N . SER A 1 437 ? 18.745 -9.807 -28.889 1.00 95.12 437 SER A N 1
ATOM 3372 C CA . SER A 1 437 ? 19.858 -9.890 -29.844 1.00 95.12 437 SER A CA 1
ATOM 3373 C C . SER A 1 437 ? 20.998 -8.971 -29.397 1.00 95.12 437 SER A C 1
ATOM 3375 O O . SER A 1 437 ? 20.906 -7.755 -29.567 1.00 95.12 437 SER A O 1
ATOM 3377 N N . ILE A 1 438 ? 22.049 -9.535 -28.793 1.00 95.31 438 ILE A N 1
ATOM 3378 C CA . ILE A 1 438 ? 23.255 -8.798 -28.377 1.00 95.31 438 ILE A CA 1
ATOM 3379 C C . ILE A 1 438 ? 24.387 -9.025 -29.383 1.00 95.31 438 ILE A C 1
ATOM 3381 O O . ILE A 1 438 ? 24.588 -10.141 -29.859 1.00 95.31 438 ILE A O 1
ATOM 3385 N N . SER A 1 439 ? 25.147 -7.967 -29.661 1.00 92.81 439 SER A N 1
ATOM 3386 C CA . SER A 1 439 ? 26.369 -7.986 -30.463 1.00 92.81 439 SER A CA 1
ATOM 3387 C C . SER A 1 439 ? 27.580 -7.587 -29.620 1.00 92.81 439 SER A C 1
ATOM 3389 O O . SER A 1 439 ? 27.469 -6.759 -28.717 1.00 92.81 439 SER A O 1
ATOM 3391 N N . SER A 1 440 ? 28.751 -8.137 -29.948 1.00 90.19 440 SER A N 1
ATOM 3392 C CA . SER A 1 440 ? 30.034 -7.683 -29.400 1.00 90.19 440 SER A CA 1
ATOM 3393 C C . SER A 1 440 ? 30.492 -6.336 -29.971 1.00 90.19 440 SER A C 1
ATOM 3395 O O . SER A 1 440 ? 31.477 -5.800 -29.489 1.00 90.19 440 SER A O 1
ATOM 3397 N N . GLY A 1 441 ? 29.803 -5.791 -30.980 1.00 88.38 441 GLY A N 1
ATOM 3398 C CA . GLY A 1 441 ? 30.190 -4.542 -31.641 1.00 88.38 441 GLY A CA 1
ATOM 3399 C C . GLY A 1 441 ? 31.252 -4.743 -32.727 1.00 88.38 441 GLY A C 1
ATOM 3400 O O . GLY A 1 441 ? 31.176 -5.704 -33.497 1.00 88.38 441 GLY A O 1
ATOM 3401 N N . GLY A 1 442 ? 32.202 -3.808 -32.815 1.00 87.25 442 GLY A N 1
ATOM 3402 C CA . GLY A 1 442 ? 33.297 -3.787 -33.790 1.00 87.25 442 GLY A CA 1
ATOM 3403 C C . GLY A 1 442 ? 33.225 -2.638 -34.808 1.00 87.25 442 GLY A C 1
ATOM 3404 O O . GLY A 1 442 ? 32.234 -1.919 -34.910 1.00 87.25 442 GLY A O 1
ATOM 3405 N N . LYS A 1 443 ? 34.287 -2.474 -35.611 1.00 84.38 443 LYS A N 1
ATOM 3406 C CA . LYS A 1 443 ? 34.475 -1.315 -36.518 1.00 84.38 443 LYS A CA 1
ATOM 3407 C C . LYS A 1 443 ? 33.371 -1.108 -37.561 1.00 84.38 443 LYS A C 1
ATOM 3409 O O . LYS A 1 443 ? 33.082 0.029 -37.910 1.00 84.38 443 LYS A O 1
ATOM 3414 N N . GLU A 1 444 ? 32.772 -2.191 -38.048 1.00 89.69 444 GLU A N 1
ATOM 3415 C CA . GLU A 1 444 ? 31.709 -2.165 -39.067 1.00 89.69 444 GLU A CA 1
ATOM 3416 C C . GLU A 1 444 ? 30.299 -2.254 -38.450 1.00 89.69 444 GLU A C 1
ATOM 3418 O O . GLU A 1 444 ? 29.313 -2.469 -39.159 1.00 89.69 444 GLU A O 1
ATOM 3423 N N . TYR A 1 445 ? 30.181 -2.132 -37.123 1.00 94.69 445 TYR A N 1
ATOM 3424 C CA . TYR A 1 445 ? 28.908 -2.248 -36.423 1.00 94.69 445 TYR A CA 1
ATOM 3425 C C . TYR A 1 445 ? 27.958 -1.103 -36.783 1.00 94.69 445 TYR A C 1
ATOM 3427 O O . TYR A 1 445 ? 28.275 0.080 -36.643 1.00 94.69 445 TYR A O 1
ATOM 3435 N N . LYS A 1 446 ? 26.744 -1.471 -37.190 1.00 95.75 446 LYS A N 1
ATOM 3436 C CA . LYS A 1 446 ? 25.642 -0.546 -37.445 1.00 95.75 446 LYS A CA 1
ATOM 3437 C C . LYS A 1 446 ? 24.551 -0.815 -36.422 1.00 95.75 446 LYS A C 1
ATOM 3439 O O . LYS A 1 446 ? 23.925 -1.867 -36.455 1.00 95.75 446 LYS A O 1
ATOM 3444 N N . ARG A 1 447 ? 24.316 0.146 -35.523 1.00 96.38 447 ARG A N 1
ATOM 3445 C CA . ARG A 1 447 ? 23.280 0.027 -34.484 1.00 96.38 447 ARG A CA 1
ATOM 3446 C C . ARG A 1 447 ? 21.881 -0.182 -35.066 1.00 96.38 447 ARG A C 1
ATOM 3448 O O . ARG A 1 447 ? 21.104 -0.913 -34.469 1.00 96.38 447 ARG A O 1
ATOM 3455 N N . PHE A 1 448 ? 21.580 0.455 -36.193 1.00 97.06 448 PHE A N 1
ATOM 3456 C CA . PHE A 1 448 ? 20.277 0.407 -36.860 1.00 97.06 448 PHE A CA 1
ATOM 3457 C C . PHE A 1 448 ? 20.439 -0.250 -38.237 1.00 97.06 448 PHE A C 1
ATOM 3459 O O . PHE A 1 448 ? 20.435 0.418 -39.272 1.00 97.06 448 PHE A O 1
ATOM 3466 N N . ASP A 1 449 ? 20.708 -1.555 -38.239 1.00 96.19 449 ASP A N 1
ATOM 3467 C CA . ASP A 1 449 ? 20.931 -2.329 -39.459 1.00 96.19 449 ASP A CA 1
ATOM 3468 C C . ASP A 1 449 ? 19.598 -2.819 -40.038 1.00 96.19 449 ASP A C 1
ATOM 3470 O O . ASP A 1 449 ? 18.937 -3.695 -39.481 1.00 96.19 449 ASP A O 1
ATOM 3474 N N . LEU A 1 450 ? 19.238 -2.285 -41.208 1.00 95.81 450 LEU A N 1
ATOM 3475 C CA . LEU A 1 450 ? 17.997 -2.599 -41.923 1.00 95.81 450 LEU A CA 1
ATOM 3476 C C . LEU A 1 450 ? 17.903 -4.063 -42.394 1.00 95.81 450 LEU A C 1
ATOM 3478 O O . LEU A 1 450 ? 16.844 -4.486 -42.856 1.00 95.81 450 LEU A O 1
ATOM 3482 N N . GLY A 1 451 ? 18.985 -4.843 -42.294 1.00 96.12 451 GLY A N 1
ATOM 3483 C CA . GLY A 1 451 ? 18.960 -6.288 -42.522 1.00 96.12 451 GLY A CA 1
ATOM 3484 C C . GLY A 1 451 ? 18.209 -7.083 -41.446 1.00 96.12 451 GLY A C 1
ATOM 3485 O O . GLY A 1 451 ? 17.904 -8.256 -41.665 1.00 96.12 451 GLY A O 1
ATOM 3486 N N . TYR A 1 452 ? 17.890 -6.467 -40.303 1.00 96.12 452 TYR A N 1
ATOM 3487 C CA . TYR A 1 452 ? 17.214 -7.109 -39.178 1.00 96.12 452 TYR A CA 1
ATOM 3488 C C . TYR A 1 452 ? 15.908 -6.394 -38.822 1.00 96.12 452 TYR A C 1
ATOM 3490 O O . TYR A 1 452 ? 15.818 -5.174 -38.871 1.00 96.12 452 TYR A O 1
ATOM 3498 N N . ILE A 1 453 ? 14.902 -7.162 -38.385 1.00 94.38 453 ILE A N 1
ATOM 3499 C CA . ILE A 1 453 ? 13.677 -6.588 -37.797 1.00 94.38 453 ILE A CA 1
ATOM 3500 C C . ILE A 1 453 ? 13.982 -5.941 -36.437 1.00 94.38 453 ILE A C 1
ATOM 3502 O O . ILE A 1 453 ? 13.424 -4.902 -36.109 1.00 94.38 453 ILE A O 1
ATOM 3506 N N . VAL A 1 454 ? 14.861 -6.566 -35.648 1.00 96.94 454 VAL A N 1
ATOM 3507 C CA . VAL A 1 454 ? 15.404 -6.015 -34.401 1.00 96.94 454 VAL A CA 1
ATOM 3508 C C . VAL A 1 454 ? 16.922 -6.077 -34.519 1.00 96.94 454 VAL A C 1
ATOM 3510 O O . VAL A 1 454 ? 17.494 -7.172 -34.540 1.00 96.94 454 VAL A O 1
ATOM 3513 N N . SER A 1 455 ? 17.564 -4.916 -34.642 1.00 97.31 455 SER A N 1
ATOM 3514 C CA . SER A 1 455 ? 19.007 -4.817 -34.888 1.00 97.31 455 SER A CA 1
ATOM 3515 C C . SER A 1 455 ? 19.817 -5.449 -33.748 1.00 97.31 455 SER A C 1
ATOM 3517 O O . SER A 1 455 ? 19.468 -5.259 -32.583 1.00 97.31 455 SER A O 1
ATOM 3519 N N . PRO A 1 456 ? 20.906 -6.193 -34.013 1.00 96.75 456 PRO A N 1
ATOM 3520 C CA . PRO A 1 456 ? 21.799 -6.655 -32.953 1.00 96.75 456 PRO A CA 1
ATOM 3521 C C . PRO A 1 456 ? 22.324 -5.476 -32.128 1.00 96.75 456 PRO A C 1
ATOM 3523 O O . PRO A 1 456 ? 22.842 -4.517 -32.690 1.00 96.75 456 PRO A O 1
ATOM 3526 N N . ARG A 1 457 ? 22.195 -5.534 -30.799 1.00 97.00 457 ARG A N 1
ATOM 3527 C CA . ARG A 1 457 ? 22.541 -4.427 -29.896 1.00 97.00 457 ARG A CA 1
ATOM 3528 C C . ARG A 1 457 ? 23.903 -4.638 -29.243 1.00 97.00 457 ARG A C 1
ATOM 3530 O O . ARG A 1 457 ? 24.087 -5.584 -28.484 1.00 97.00 457 ARG A O 1
ATOM 3537 N N . ALA A 1 458 ? 24.833 -3.732 -29.505 1.00 96.25 458 ALA A N 1
ATOM 3538 C CA . ALA A 1 458 ? 26.067 -3.543 -28.748 1.00 96.25 458 ALA A CA 1
ATOM 3539 C C . ALA A 1 458 ? 25.886 -2.455 -27.672 1.00 96.25 458 ALA A C 1
ATOM 3541 O O . ALA A 1 458 ? 24.962 -1.641 -27.755 1.00 96.25 458 ALA A O 1
ATOM 3542 N N . PHE A 1 459 ? 26.766 -2.439 -26.671 1.00 96.25 459 PHE A N 1
ATOM 3543 C CA . PHE A 1 459 ? 26.727 -1.487 -25.556 1.00 96.25 459 PHE A CA 1
ATOM 3544 C C . PHE A 1 459 ? 27.828 -0.436 -25.681 1.00 96.25 459 PHE A C 1
ATOM 3546 O O . PHE A 1 459 ? 28.847 -0.672 -26.325 1.00 96.25 459 PHE A O 1
ATOM 3553 N N . ILE A 1 460 ? 27.647 0.728 -25.061 1.00 95.00 460 ILE A N 1
ATOM 3554 C CA . ILE A 1 460 ? 28.701 1.749 -25.025 1.00 95.00 460 ILE A CA 1
ATOM 3555 C C . ILE A 1 460 ? 29.961 1.167 -24.367 1.00 95.00 460 ILE A C 1
ATOM 3557 O O . ILE A 1 460 ? 29.890 0.595 -23.281 1.00 95.00 460 ILE A O 1
ATOM 3561 N N . GLY A 1 461 ? 31.111 1.354 -25.018 1.00 88.06 461 GLY A N 1
ATOM 3562 C CA . GLY A 1 461 ? 32.414 0.930 -24.500 1.00 88.06 461 GLY A CA 1
ATOM 3563 C C . GLY A 1 461 ? 32.823 -0.502 -24.848 1.00 88.06 461 GLY A C 1
ATOM 3564 O O . GLY A 1 461 ? 33.822 -0.968 -24.309 1.00 88.06 461 GLY A O 1
ATOM 3565 N N . VAL A 1 462 ? 32.087 -1.201 -25.722 1.00 81.69 462 VAL A N 1
ATOM 3566 C CA . VAL A 1 462 ? 32.589 -2.440 -26.344 1.00 81.69 462 VAL A CA 1
ATOM 3567 C C . VAL A 1 462 ? 33.451 -2.089 -27.566 1.00 81.69 462 VAL A C 1
ATOM 3569 O O . VAL A 1 462 ? 33.022 -1.288 -28.399 1.00 81.69 462 VAL A O 1
ATOM 3572 N N . ASP A 1 463 ? 34.664 -2.648 -27.631 1.00 57.94 463 ASP A N 1
ATOM 3573 C CA . ASP A 1 463 ? 35.665 -2.406 -28.690 1.00 57.94 463 ASP A CA 1
ATOM 3574 C C . ASP A 1 463 ? 35.430 -3.238 -29.965 1.00 57.94 463 ASP A C 1
ATOM 3576 O O . ASP A 1 463 ? 35.156 -4.458 -29.846 1.00 57.94 463 ASP A O 1
#

Foldseek 3Di:
DAAQKFKEKEKDKAPLCQVVLVQLLCQLLVVLVKWKKKFKFDAPDRTGAMIMIIMMIGLEDNDQDGDFQGQEYEYLALVSCLQCLPRHAQQHEYEDAPVQQAPFLVPRPNDDPVSSVVSVVVCVVVVFGRGNVSSVVCCCVPRVYHYHHDNLVVLLVVLCVVLVDDPVCSSNCSSLLSSLLVCQLQQRDLVSSLVSLCVSCVPCVVVSVSSSVSSVVSCVSCVVNGPVRYHDRRPDDQVDKDKDALLLLLLLLLVLLQAAEEEEEDAPPWVVNLVNQVVCQCDDDPDCPHGHHYHYDPALCCRLQVQQQVQLQPGAGEYEEEAQSLLSCLASQQVQQVLLGQYEYEYAYAADDPCGRRRHKDPPCVCVVVDGHPDDGDEAEEEASASLSSSNVSSVSSQVSQQQSHYYYYYDYSRRRRMITIDRDDDSVPHDHHRHQADLADDPDDSDDPVDSRGHRYHPPRD

pLDDT: mean 95.88, std 4.19, range [57.94, 98.94]